Protein AF-A0A6N8Y7J2-F1 (afdb_monomer)

Foldseek 3Di:
DQDPVRVQVVVLVVLVVLAFWQQEDEELAADPDVVVVLQVQLANQLTPDDWKGKYKYQADNHRRDGGAHPPHPNDDAQVVVVCVLQVCLLFKDVSDDFDWDWDWDADPNGIMIIIITGHDLQDNIATCPDDDLQHHPARWHDHTHDIDDSVHHDDPVSRVVSVCSNVVVVPDPLLVLLVQLLPLVQKDFPDDDDPDTKIAGNVQRLKIKDWDDPVQWDDCCDPVSNFQQDDPPKTKTWIFIGRNNDTSDIWIKIAGDNRPDIFTFFDWDDAALEIEGAAAQSDPRVSNRSSVCVVVVHRCQQFADRDDPQPPDPVVCVLPVGGAHHYHDHPVLVVVLSCVNDDDDPDHHDPDRNVRNVRHVVSSVSSVVVVVVD

pLDDT: mean 87.59, std 13.24, range [44.03, 98.56]

Nearest PDB structures (foldseek):
  2kyy-assembly1_A  TM=5.889E-01  e=1.776E-03  Nitrosomonas europaea
  5yd0-assembly1_C  TM=3.593E-01  e=2.984E-03  Rattus norvegicus
  9b73-assembly1_A  TM=4.905E-01  e=2.535E+00  Homo sapiens
  3qkt-assembly2_C  TM=1.822E-01  e=8.507E+00  Pyrococcus furiosus

Solvent-accessible surface area (backbone atoms only — not comparable to full-atom values): 20792 Å² total; per-residue (Å²): 134,84,53,69,74,59,47,53,54,52,52,55,56,46,59,73,62,71,61,66,32,41,46,39,45,58,27,48,61,54,59,90,46,68,40,56,48,52,47,53,50,33,9,47,64,41,21,84,66,89,60,64,22,38,45,34,32,12,24,33,76,86,81,57,49,81,41,54,40,88,76,43,90,51,62,76,52,63,66,57,55,52,43,57,52,59,81,43,23,84,26,21,50,93,53,42,73,84,57,70,50,70,43,81,45,72,57,94,91,32,42,27,42,33,38,38,34,56,67,65,63,71,30,67,45,36,25,70,38,69,46,89,69,38,48,45,75,35,39,36,25,21,57,51,72,43,62,44,53,72,91,51,54,48,53,69,71,57,53,49,50,29,46,28,46,44,71,45,70,72,48,52,72,61,59,44,47,38,60,51,32,71,38,54,88,53,47,42,78,74,48,80,59,85,97,44,64,24,34,26,29,72,89,49,61,51,36,31,42,33,64,53,59,82,89,66,51,51,64,42,72,39,91,87,50,40,46,71,68,68,55,100,73,40,44,38,41,34,41,34,32,26,51,70,89,46,75,67,47,77,38,53,32,38,35,30,74,90,74,75,40,53,41,49,57,65,48,74,48,72,51,66,50,12,44,35,62,30,32,48,72,88,33,62,54,38,20,50,34,53,26,50,21,62,72,71,73,44,62,45,53,58,56,34,74,86,70,59,101,67,67,84,40,72,68,54,46,71,76,55,79,60,65,43,54,62,47,73,39,51,73,67,57,50,53,55,56,64,54,70,76,53,98,68,74,90,43,75,52,54,86,49,49,71,61,27,38,53,34,28,58,48,43,53,50,51,49,53,56,53,63,74,72,111

Sequence (374 aa):
MVKQDSLLTIISALISRKAEGAYWDFKREYHKNKADLIHDILCLANAKYTGDRFLIFGVDDNDFSLYSINEDSGRITQAELAGLFRDNADKFFQSRFPDFYLKEITVNETLLDVLVIEDTAYKPYYLVRKYGKVRAHHIYTRVCDTNTPINDSAQPHEIERMWRERFGLDMTPYQRAIRYLSKPDEWSVIAENGCNMNFHHKIFPEFTLRVAKAEDHIACHEEWTRGEICRDDNRAWYYELYYHQTRLAQVRCVIFDDNKKSMVAPNWEPRGAGRFYFYEIDSMNYAVQKFYSSFTRRDDSTKLSVGGHGKATDEARLRWNHQLKIPVIHKRELDDFLSSAGEHKLVNPSTNEKEQYQLFLLNQLEFEDWRNSL

Radius of gyration: 26.26 Å; Cα contacts (8 Å, |Δi|>4): 650; chains: 1; bounding box: 60×50×67 Å

Secondary structure (DSSP, 8-state):
---HHHHHHHHHHHHHTTS-BTTEEEESS--SSHHHHHHHHHHHHTSS-SS-EEEEESB-TTT--B--GGG-TT---HHHHHHHHHHTGGGBGGG----EEEEEEEETTEEEEEEEE---TTPPP-BSS-BTTB-TT----EETTEEPPTTS---HHHHHHHHHHHHT-SS-HHHHHHHHHT-GGGEEEEEEETTEEEEEESS-TTEEEEEPPGGGPBPTTSTTTSSSS--TT-EEEEEEEEETTEEEEEEEEEEETTTTEEEEPPEEEEETTEEEEEEETTSHHHHHHHHHHHHHT--GGGSB---STTTTSHHHHHH--SPB-PPEE-HHHHHHHHHTT-S---PPPP--HHHHHHHHHHHHHHHHHHHHT-

Structure (mmCIF, N/CA/C/O backbone):
data_AF-A0A6N8Y7J2-F1
#
_entry.id   AF-A0A6N8Y7J2-F1
#
loop_
_atom_site.group_PDB
_atom_site.id
_atom_site.type_symbol
_atom_site.label_atom_id
_atom_site.label_alt_id
_atom_site.label_comp_id
_atom_site.label_asym_id
_atom_site.label_entity_id
_atom_site.label_seq_id
_atom_site.pdbx_PDB_ins_code
_atom_site.Cartn_x
_atom_site.Cartn_y
_atom_site.Cartn_z
_atom_site.occupancy
_atom_site.B_iso_or_equiv
_atom_site.auth_seq_id
_atom_site.auth_comp_id
_atom_site.auth_asym_id
_atom_site.auth_atom_id
_atom_site.pdbx_PDB_model_num
ATOM 1 N N . MET A 1 1 ? -0.948 8.903 2.836 1.00 44.03 1 MET A N 1
ATOM 2 C CA . MET A 1 1 ? -1.668 10.064 3.409 1.00 44.03 1 MET A CA 1
ATOM 3 C C . MET A 1 1 ? -2.713 10.570 2.429 1.00 44.03 1 MET A C 1
ATOM 5 O O . MET A 1 1 ? -2.358 11.027 1.347 1.00 44.03 1 MET A O 1
ATOM 9 N N . VAL A 1 2 ? -3.989 10.490 2.805 1.00 55.56 2 VAL A N 1
ATOM 10 C CA . VAL A 1 2 ? -5.097 11.092 2.048 1.00 55.56 2 VAL A CA 1
ATOM 11 C C . VAL A 1 2 ? -5.004 12.621 2.169 1.00 55.56 2 VAL A C 1
ATOM 13 O O . VAL A 1 2 ? -4.814 13.141 3.270 1.00 55.56 2 VAL A O 1
ATOM 16 N N . LYS A 1 3 ? -5.096 13.357 1.050 1.00 66.25 3 LYS A N 1
ATOM 17 C CA . LYS A 1 3 ? -5.137 14.835 1.063 1.00 66.25 3 LYS A CA 1
ATOM 18 C C . LYS A 1 3 ? -6.391 15.320 1.811 1.00 66.25 3 LYS A C 1
ATOM 20 O O . LYS A 1 3 ? -7.439 14.690 1.703 1.00 66.25 3 LYS A O 1
ATOM 25 N N . GLN A 1 4 ? -6.309 16.443 2.526 1.00 64.25 4 GLN A N 1
ATOM 26 C CA . GLN A 1 4 ? -7.405 16.950 3.371 1.00 64.25 4 GLN A CA 1
ATOM 27 C C . GLN A 1 4 ? -8.715 17.179 2.593 1.00 64.25 4 GLN A C 1
ATOM 29 O O . GLN A 1 4 ? -9.761 16.696 3.020 1.00 64.25 4 GLN A O 1
ATOM 34 N N . ASP A 1 5 ? -8.647 17.787 1.406 1.00 65.44 5 ASP A N 1
ATOM 35 C CA . ASP A 1 5 ? -9.824 18.009 0.546 1.00 65.44 5 ASP A CA 1
ATOM 36 C C . ASP A 1 5 ? -10.446 16.695 0.043 1.00 65.44 5 ASP A C 1
ATOM 38 O O . ASP A 1 5 ? -11.666 16.559 -0.092 1.00 65.44 5 ASP A O 1
ATOM 42 N N . SER A 1 6 ? -9.605 15.678 -0.174 1.00 85.25 6 SER A N 1
ATOM 43 C CA . SER A 1 6 ? -10.066 14.334 -0.525 1.00 85.25 6 SER A CA 1
ATOM 44 C C . SER A 1 6 ? -10.784 13.671 0.649 1.00 85.25 6 SER A C 1
ATOM 46 O O . SER A 1 6 ? -11.773 12.977 0.427 1.00 85.25 6 SER A O 1
ATOM 48 N N . LEU A 1 7 ? -10.313 13.874 1.883 1.00 91.62 7 LEU A N 1
ATOM 49 C CA . LEU A 1 7 ? -10.935 13.297 3.073 1.00 91.62 7 LEU A CA 1
ATOM 50 C C . LEU A 1 7 ? -12.304 13.927 3.342 1.00 91.62 7 LEU A C 1
ATOM 52 O O . LEU A 1 7 ? -13.272 13.195 3.512 1.00 91.62 7 LEU A O 1
ATOM 56 N N . LEU A 1 8 ? -12.416 15.259 3.298 1.00 94.12 8 LEU A N 1
ATOM 57 C CA . LEU A 1 8 ? -13.696 15.955 3.476 1.00 94.12 8 LEU A CA 1
ATOM 58 C C . LEU A 1 8 ? -14.759 15.448 2.490 1.00 94.12 8 LEU A C 1
ATOM 60 O O . LEU A 1 8 ? -15.895 15.180 2.883 1.00 94.12 8 LEU A O 1
ATOM 64 N N . THR A 1 9 ? -14.371 15.263 1.226 1.00 93.94 9 THR A N 1
ATOM 65 C CA . THR A 1 9 ? -15.255 14.733 0.179 1.00 93.94 9 THR A CA 1
ATOM 66 C C . THR A 1 9 ? -15.719 13.311 0.503 1.00 93.94 9 THR A C 1
ATOM 68 O O . THR A 1 9 ? -16.914 13.024 0.429 1.00 93.94 9 THR A O 1
ATOM 71 N N . ILE A 1 10 ? -14.793 12.429 0.902 1.00 95.38 10 ILE A N 1
ATOM 72 C CA . ILE A 1 10 ? -15.110 11.048 1.291 1.00 95.38 10 ILE A CA 1
ATOM 73 C C . ILE A 1 10 ? -16.091 11.046 2.465 1.00 95.38 10 ILE A C 1
ATOM 75 O O . ILE A 1 10 ? -17.146 10.428 2.370 1.00 95.38 10 ILE A O 1
ATOM 79 N N . ILE A 1 11 ? -15.781 11.760 3.548 1.00 96.44 11 ILE A N 1
ATOM 80 C CA . ILE A 1 11 ? -16.583 11.721 4.775 1.00 96.44 11 ILE A CA 1
ATOM 81 C C . ILE A 1 11 ? -17.966 12.343 4.566 1.00 96.44 11 ILE A C 1
ATOM 83 O O . ILE A 1 11 ? -18.962 11.760 4.990 1.00 96.44 11 ILE A O 1
ATOM 87 N N . SER A 1 12 ? -18.061 13.449 3.825 1.00 95.75 12 SER A N 1
ATOM 88 C CA . SER A 1 12 ? -19.355 14.052 3.469 1.00 95.75 12 SER A CA 1
ATOM 89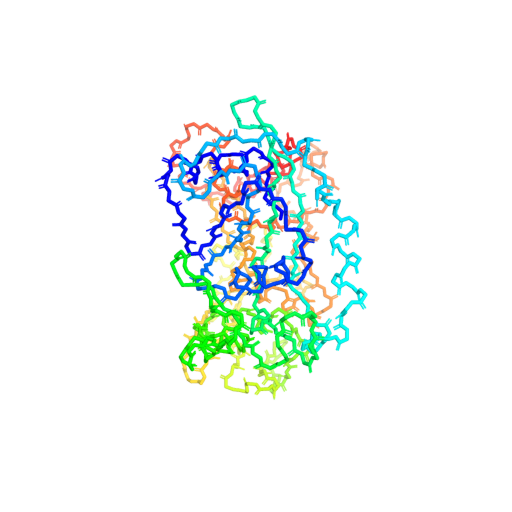 C C . SER A 1 12 ? -20.235 13.079 2.674 1.00 95.75 12 SER A C 1
ATOM 91 O O . SER A 1 12 ? -21.443 13.002 2.900 1.00 95.75 12 SER A O 1
ATOM 93 N N . ALA A 1 13 ? -19.632 12.288 1.779 1.00 95.75 13 ALA A N 1
ATOM 94 C CA . ALA A 1 13 ? -20.334 11.246 1.034 1.00 95.75 13 ALA A CA 1
ATOM 95 C C . ALA A 1 13 ? -20.735 10.040 1.902 1.00 95.75 13 ALA A C 1
ATOM 97 O O . ALA A 1 13 ? -21.723 9.381 1.594 1.00 95.75 13 ALA A O 1
ATOM 98 N N . LEU A 1 14 ? -19.998 9.726 2.974 1.00 96.06 14 LEU A N 1
ATOM 99 C CA . LEU A 1 14 ? -20.392 8.678 3.923 1.00 96.06 14 LEU A CA 1
ATOM 100 C C . LEU A 1 14 ? -21.569 9.129 4.789 1.00 96.06 14 LEU A C 1
ATOM 102 O O . LEU A 1 14 ? -22.534 8.385 4.926 1.00 96.06 14 LEU A O 1
ATOM 106 N N . ILE A 1 15 ? -21.530 10.357 5.309 1.00 96.19 15 ILE A N 1
ATOM 107 C CA . ILE A 1 15 ? -22.619 10.932 6.113 1.00 96.19 15 ILE A CA 1
ATOM 108 C C . ILE A 1 15 ? -23.914 11.000 5.291 1.00 96.19 15 ILE A C 1
ATOM 110 O O . ILE A 1 15 ? -24.984 10.627 5.770 1.00 96.19 15 ILE A O 1
ATOM 114 N N . SER A 1 16 ? -23.832 11.408 4.020 1.00 95.31 16 SER A N 1
ATOM 115 C CA . SER A 1 16 ? -25.014 11.522 3.156 1.00 95.31 16 SER A CA 1
ATOM 116 C C . SER A 1 16 ? -25.697 10.185 2.850 1.00 95.31 16 SER A C 1
ATOM 118 O O . SER A 1 16 ? -26.885 10.180 2.522 1.00 95.31 16 SER A O 1
ATOM 120 N N . ARG A 1 17 ? -24.993 9.052 3.002 1.00 94.62 17 ARG A N 1
ATOM 121 C CA . ARG A 1 17 ? -25.583 7.710 2.857 1.00 94.62 17 ARG A CA 1
ATOM 122 C C . ARG A 1 17 ? -26.571 7.371 3.967 1.00 94.62 17 ARG A C 1
ATOM 124 O O . ARG A 1 17 ? -27.396 6.493 3.740 1.00 94.62 17 ARG A O 1
ATOM 131 N N . LYS A 1 18 ? -26.495 8.041 5.127 1.00 93.31 18 LYS A N 1
ATOM 132 C CA . LYS A 1 18 ? -27.334 7.758 6.306 1.00 93.31 18 LYS A CA 1
ATOM 133 C C . LYS A 1 18 ? -27.357 6.271 6.669 1.00 93.31 18 LYS A C 1
ATOM 135 O O . LYS A 1 18 ? -28.409 5.674 6.885 1.00 93.31 18 LYS A O 1
ATOM 140 N N . ALA A 1 19 ? -26.176 5.670 6.630 1.00 93.44 19 ALA A N 1
ATOM 141 C CA . ALA A 1 19 ? -25.950 4.280 6.968 1.00 93.44 19 ALA A CA 1
ATOM 142 C C . ALA A 1 19 ? -24.484 4.094 7.346 1.00 93.44 19 ALA A C 1
ATOM 144 O O . ALA A 1 19 ? -23.597 4.773 6.815 1.00 93.44 19 ALA A O 1
ATOM 145 N N . GLU A 1 20 ? -24.238 3.140 8.230 1.00 92.75 20 GLU A N 1
ATOM 146 C CA . GLU A 1 20 ? -22.903 2.622 8.478 1.00 92.75 20 GLU A CA 1
ATOM 147 C C . GLU A 1 20 ? -22.524 1.543 7.458 1.00 92.75 20 GLU A C 1
ATOM 149 O O . GLU A 1 20 ? -23.359 1.048 6.695 1.00 92.75 20 GLU A O 1
ATOM 154 N N . GLY A 1 21 ? -21.245 1.170 7.412 1.00 93.56 21 GLY A N 1
ATOM 155 C CA . GLY A 1 21 ? -20.814 0.123 6.500 1.00 93.56 21 GLY A CA 1
ATOM 156 C C . GLY A 1 21 ? -19.468 -0.487 6.838 1.00 93.56 21 GLY A C 1
ATOM 157 O O . GLY A 1 21 ? -18.883 -0.242 7.888 1.00 93.56 21 GLY A O 1
ATOM 158 N N . ALA A 1 22 ? -18.969 -1.313 5.916 1.00 94.12 22 ALA A N 1
ATOM 159 C CA . ALA A 1 22 ? -17.867 -2.243 6.181 1.00 94.12 22 ALA A CA 1
ATOM 160 C C . ALA A 1 22 ? -16.550 -1.579 6.607 1.00 94.12 22 ALA A C 1
ATOM 162 O O . ALA A 1 22 ? -15.707 -2.228 7.219 1.00 94.12 22 ALA A O 1
ATOM 163 N N . TYR A 1 23 ? -16.353 -0.310 6.254 1.00 96.56 23 TYR A N 1
ATOM 164 C CA . TYR A 1 23 ? -15.108 0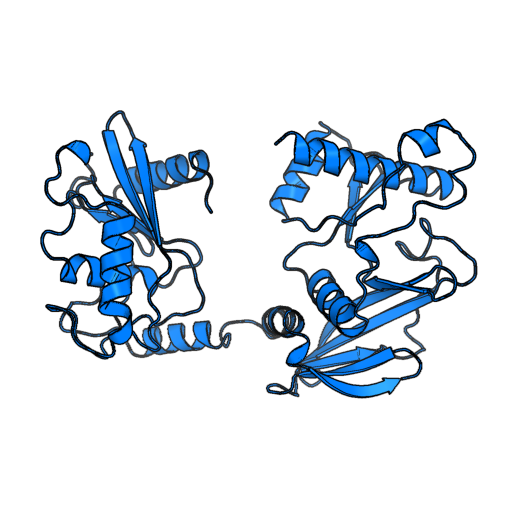.420 6.485 1.00 96.56 23 TYR A CA 1
ATOM 165 C C . TYR A 1 23 ? -15.311 1.748 7.214 1.00 96.56 23 TYR A C 1
ATOM 167 O O . TYR A 1 23 ? -14.351 2.504 7.355 1.00 96.56 23 TYR A O 1
ATOM 175 N N . TRP A 1 24 ? -16.530 2.043 7.675 1.00 97.62 24 TRP A N 1
ATOM 176 C CA . TRP A 1 24 ? -16.785 3.222 8.490 1.00 97.62 24 TRP A CA 1
ATOM 177 C C . TRP A 1 24 ? -17.826 2.971 9.579 1.00 97.62 24 TRP A C 1
ATOM 179 O O . TRP A 1 24 ? -18.746 2.168 9.412 1.00 97.62 24 TRP A O 1
ATOM 189 N N . ASP A 1 25 ? -17.657 3.683 10.683 1.00 97.50 25 ASP A N 1
ATOM 190 C CA . ASP A 1 25 ? -18.488 3.604 11.880 1.00 97.50 25 ASP A CA 1
ATOM 191 C C . ASP A 1 25 ? -18.674 5.024 12.425 1.00 97.50 25 ASP A C 1
ATOM 193 O O . ASP A 1 25 ? -17.713 5.807 12.453 1.00 97.50 25 ASP A O 1
ATOM 197 N N . PHE A 1 26 ? -19.900 5.372 12.808 1.00 97.56 26 PHE A N 1
ATOM 198 C CA . PHE A 1 26 ? -20.214 6.673 13.381 1.00 97.56 26 PHE A CA 1
ATOM 199 C C . PHE A 1 26 ? -20.252 6.573 14.904 1.00 97.56 26 PHE A C 1
ATOM 201 O O . PHE A 1 26 ? -20.654 5.569 15.501 1.00 97.56 26 PHE A O 1
ATOM 208 N N . LYS A 1 27 ? -19.779 7.632 15.556 1.00 96.62 27 LYS A N 1
ATOM 209 C CA . LYS A 1 27 ? -19.882 7.809 16.999 1.00 96.62 27 LYS A CA 1
ATOM 210 C C . LYS A 1 27 ? -20.245 9.253 17.273 1.00 96.62 27 LYS A C 1
ATOM 212 O O . LYS A 1 27 ? -19.568 10.173 16.821 1.00 96.62 27 LYS A O 1
ATOM 217 N N . ARG A 1 28 ? -21.286 9.469 18.069 1.00 96.19 28 ARG A N 1
ATOM 218 C CA . ARG A 1 28 ? -21.658 10.824 18.475 1.00 96.19 28 ARG A CA 1
ATOM 219 C C . ARG A 1 28 ? -20.574 11.470 19.340 1.00 96.19 28 ARG A C 1
ATOM 221 O O . ARG A 1 28 ? -20.208 12.614 19.108 1.00 96.19 28 ARG A O 1
ATOM 228 N N . GLU A 1 29 ? -20.067 10.713 20.306 1.00 96.50 29 GLU A N 1
ATOM 229 C CA . GLU A 1 29 ? -19.061 11.127 21.288 1.00 96.50 29 GLU A CA 1
ATOM 230 C C . GLU A 1 29 ? -17.910 10.112 21.313 1.00 96.50 29 GLU A C 1
ATOM 232 O O . GLU A 1 29 ? -18.065 8.947 20.931 1.00 96.50 29 GLU A O 1
ATOM 237 N N . TYR A 1 30 ? -16.758 10.531 21.818 1.00 96.31 30 TYR A N 1
ATOM 238 C CA . TYR A 1 30 ? -15.644 9.653 22.131 1.00 96.31 30 TYR A CA 1
ATOM 239 C C . TYR A 1 30 ? -16.005 8.636 23.217 1.00 96.31 30 TYR A C 1
ATOM 241 O O . TYR A 1 30 ? -16.774 8.883 24.151 1.00 96.31 30 TYR A O 1
ATOM 249 N N . HIS A 1 31 ? -15.372 7.463 23.150 1.00 94.06 31 HIS A N 1
ATOM 250 C CA . HIS A 1 31 ? -15.593 6.425 24.148 1.00 94.06 31 HIS A CA 1
ATOM 251 C C . HIS A 1 31 ? -15.123 6.859 25.537 1.00 94.06 31 HIS A C 1
ATOM 253 O O . HIS A 1 31 ? -13.934 7.093 25.778 1.00 94.06 31 HIS A O 1
ATOM 259 N N . LYS A 1 32 ? -16.044 6.809 26.502 1.00 91.75 32 LYS A N 1
ATOM 260 C CA . LYS A 1 32 ? -15.739 6.983 27.933 1.00 91.75 32 LYS A CA 1
ATOM 261 C C . LYS A 1 32 ? -14.761 5.924 28.452 1.00 91.75 32 LYS A C 1
ATOM 263 O O . LYS A 1 32 ? -13.987 6.182 29.369 1.00 91.75 32 LYS A O 1
ATOM 268 N N . ASN A 1 33 ? -14.777 4.725 27.864 1.00 93.50 33 ASN A N 1
ATOM 269 C CA . ASN A 1 33 ? -13.881 3.626 28.207 1.00 93.50 33 ASN A CA 1
ATOM 270 C C . ASN A 1 33 ? -12.894 3.353 27.063 1.00 93.50 33 ASN A C 1
ATOM 272 O O . ASN A 1 33 ? -13.292 3.019 25.951 1.00 93.50 33 ASN A O 1
ATOM 276 N N . LYS A 1 34 ? -11.588 3.407 27.349 1.00 95.50 34 LYS A N 1
ATOM 277 C CA . LYS A 1 34 ? -10.537 3.154 26.348 1.00 95.50 34 LYS A CA 1
ATOM 278 C C . LYS A 1 34 ? -10.554 1.729 25.783 1.00 95.50 34 LYS A C 1
ATOM 280 O O . LYS A 1 34 ? -10.090 1.513 24.670 1.00 95.50 34 LYS A O 1
ATOM 285 N N . ALA A 1 35 ? -11.106 0.759 26.514 1.00 96.81 35 ALA A N 1
ATOM 286 C CA . ALA A 1 35 ? -11.277 -0.601 26.011 1.00 96.81 35 ALA A CA 1
ATOM 287 C C . ALA A 1 35 ? -12.311 -0.680 24.875 1.00 96.81 35 ALA A C 1
ATOM 289 O O . ALA A 1 35 ? -12.148 -1.513 23.991 1.00 96.81 35 ALA A O 1
ATOM 290 N N . ASP A 1 36 ? -13.338 0.178 24.883 1.00 97.06 36 ASP A N 1
ATOM 291 C CA . ASP A 1 36 ? -14.303 0.270 23.780 1.00 97.06 36 ASP A CA 1
ATOM 292 C C . ASP A 1 36 ? -13.662 0.856 22.524 1.00 97.06 36 ASP A C 1
ATOM 294 O O . ASP A 1 36 ? -13.790 0.290 21.444 1.00 97.06 36 ASP A O 1
ATOM 298 N N . LEU A 1 37 ? -12.858 1.908 22.688 1.00 97.31 37 LEU A N 1
ATOM 299 C CA . LEU A 1 37 ? -12.106 2.490 21.580 1.00 97.31 37 LEU A CA 1
ATOM 300 C C . LEU A 1 37 ? -11.144 1.476 20.941 1.00 97.31 37 LEU A C 1
ATOM 302 O O . LEU A 1 37 ? -11.104 1.338 19.722 1.00 97.31 37 LEU A O 1
ATOM 306 N N . ILE A 1 38 ? -10.384 0.732 21.756 1.00 98.00 38 ILE A N 1
ATOM 307 C CA . ILE A 1 38 ? -9.493 -0.325 21.248 1.00 98.00 38 ILE A CA 1
ATOM 308 C C . ILE A 1 38 ? -10.295 -1.400 20.509 1.00 98.00 38 ILE A C 1
ATOM 310 O O . ILE A 1 38 ? -9.848 -1.879 19.470 1.00 98.00 38 ILE A O 1
ATOM 314 N N . HIS A 1 39 ? -11.461 -1.785 21.028 1.00 98.44 39 HIS A N 1
ATOM 315 C CA . HIS A 1 39 ? -12.316 -2.778 20.390 1.00 98.44 39 HIS A CA 1
ATOM 316 C C . HIS A 1 39 ? -12.797 -2.330 19.004 1.00 98.44 39 HIS A C 1
ATOM 318 O O . HIS A 1 39 ? -12.647 -3.088 18.044 1.00 98.44 39 HIS A O 1
ATOM 324 N N . ASP A 1 40 ? -13.305 -1.104 18.878 1.00 97.94 40 ASP A N 1
ATOM 325 C CA . ASP A 1 40 ? -13.798 -0.580 17.599 1.00 97.94 40 ASP A CA 1
ATOM 326 C C . ASP A 1 40 ? -12.658 -0.412 16.584 1.00 97.94 40 ASP A C 1
ATOM 328 O O . ASP A 1 40 ? -12.798 -0.804 15.422 1.00 97.94 40 ASP A O 1
ATOM 332 N N . ILE A 1 41 ? -11.480 0.046 17.033 1.00 98.31 41 ILE A N 1
ATOM 333 C CA . ILE A 1 41 ? -10.273 0.110 16.194 1.00 98.31 41 ILE A CA 1
ATOM 334 C C . ILE A 1 41 ? -9.867 -1.286 15.708 1.00 98.31 41 ILE A C 1
ATOM 336 O O . ILE A 1 41 ? -9.564 -1.450 14.529 1.00 98.31 41 ILE A O 1
ATOM 340 N N . LEU A 1 42 ? -9.875 -2.303 16.578 1.00 98.38 42 LEU A N 1
ATOM 341 C CA . LEU A 1 42 ? -9.567 -3.681 16.182 1.00 98.38 42 LEU A CA 1
ATOM 342 C C . LEU A 1 42 ? -10.586 -4.221 15.167 1.00 98.38 42 LEU A C 1
ATOM 344 O O . LEU A 1 42 ? -10.180 -4.851 14.190 1.00 98.38 42 LEU A O 1
ATOM 348 N N . CYS A 1 43 ? -11.881 -3.948 15.358 1.00 98.38 43 CYS A N 1
ATOM 349 C CA . CYS A 1 43 ? -12.928 -4.367 14.426 1.00 98.38 43 CYS A CA 1
ATOM 350 C C . CYS A 1 43 ? -12.725 -3.763 13.033 1.00 98.38 43 CYS A C 1
ATOM 352 O O . CYS A 1 43 ? -12.694 -4.500 12.043 1.00 98.38 43 CYS A O 1
ATOM 354 N N . LEU A 1 44 ? -12.535 -2.442 12.957 1.00 98.06 44 LEU A N 1
ATOM 355 C CA . LEU A 1 44 ? -12.315 -1.728 11.698 1.00 98.06 44 LEU A CA 1
ATOM 356 C C . LEU A 1 44 ? -10.993 -2.126 11.035 1.00 98.06 44 LEU A C 1
ATOM 358 O O . LEU A 1 44 ? -10.967 -2.397 9.835 1.00 98.06 44 LEU A O 1
ATOM 362 N N . ALA A 1 45 ? -9.903 -2.226 11.802 1.00 97.69 45 ALA A N 1
ATOM 363 C CA . ALA A 1 45 ? -8.592 -2.604 11.276 1.00 97.69 45 ALA A CA 1
ATOM 364 C C . ALA A 1 45 ? -8.589 -4.004 10.645 1.00 97.69 45 ALA A C 1
ATOM 366 O O . ALA A 1 45 ? -7.860 -4.248 9.687 1.00 97.69 45 ALA A O 1
ATOM 367 N N . ASN A 1 46 ? -9.414 -4.922 11.151 1.00 97.81 46 ASN A N 1
ATOM 368 C CA . ASN A 1 46 ? -9.529 -6.292 10.647 1.00 97.81 46 ASN A CA 1
ATOM 369 C C . ASN A 1 46 ? -10.649 -6.482 9.604 1.00 97.81 46 ASN A C 1
ATOM 371 O O . ASN A 1 46 ? -10.866 -7.606 9.131 1.00 97.81 46 ASN A O 1
ATOM 375 N N . ALA A 1 47 ? -11.394 -5.431 9.253 1.00 96.44 47 ALA A N 1
ATOM 376 C CA . ALA A 1 47 ? -12.552 -5.520 8.365 1.00 96.44 47 ALA A CA 1
ATOM 377 C C . ALA A 1 47 ? -12.188 -5.995 6.944 1.00 96.44 47 ALA A C 1
ATOM 379 O O . ALA A 1 47 ? -11.067 -5.812 6.452 1.00 96.44 47 ALA A O 1
ATOM 380 N N . LYS A 1 48 ? -13.149 -6.621 6.249 1.00 94.31 48 LYS A N 1
ATOM 381 C CA . LYS A 1 48 ? -12.995 -7.030 4.841 1.00 94.31 48 LYS A CA 1
ATOM 382 C C . LYS A 1 48 ? -13.207 -5.850 3.902 1.00 94.31 48 LYS A C 1
ATOM 384 O O . LYS A 1 48 ? -14.297 -5.650 3.379 1.00 94.31 48 LYS A O 1
ATOM 389 N N . TYR A 1 49 ? -12.143 -5.095 3.673 1.00 94.00 49 TYR A N 1
ATOM 390 C CA . TYR A 1 49 ? -12.156 -3.932 2.793 1.00 94.00 49 TYR A CA 1
ATOM 391 C C . TYR A 1 49 ? -10.765 -3.692 2.197 1.00 94.00 49 TYR A C 1
ATOM 393 O O . TYR A 1 49 ? -9.788 -4.140 2.788 1.00 94.00 49 TYR A O 1
ATOM 401 N N . THR A 1 50 ? -10.676 -2.988 1.072 1.00 90.62 50 THR A N 1
ATOM 402 C CA . THR A 1 50 ? -9.413 -2.500 0.500 1.00 90.62 50 THR A CA 1
ATOM 403 C C . THR A 1 50 ? -9.440 -0.977 0.536 1.00 90.62 50 THR A C 1
ATOM 405 O O . THR A 1 50 ? -10.324 -0.371 -0.065 1.00 90.62 50 THR A O 1
ATOM 408 N N . GLY A 1 51 ? -8.492 -0.373 1.247 1.00 92.62 51 GLY A N 1
ATOM 409 C CA . GLY A 1 51 ? -8.445 1.057 1.554 1.00 92.62 51 GLY A CA 1
ATOM 410 C C . GLY A 1 51 ? -8.633 1.371 3.041 1.00 92.62 51 GLY A C 1
ATOM 411 O O . GLY A 1 51 ? -8.942 0.494 3.852 1.00 92.62 51 GLY A O 1
ATOM 412 N N . ASP A 1 52 ? -8.413 2.636 3.393 1.00 96.12 52 ASP A N 1
ATOM 413 C CA . ASP A 1 52 ? -8.469 3.119 4.776 1.00 96.12 52 ASP A CA 1
ATOM 414 C C . ASP A 1 52 ? -9.873 2.967 5.384 1.00 96.12 52 ASP A C 1
ATOM 416 O O . ASP A 1 52 ? -10.888 3.016 4.680 1.00 96.12 52 ASP A O 1
ATOM 420 N N . ARG A 1 53 ? -9.929 2.790 6.709 1.00 97.56 53 ARG A N 1
ATOM 421 C CA . ARG A 1 53 ? -11.177 2.747 7.485 1.00 97.56 53 ARG A CA 1
ATOM 422 C C . ARG A 1 53 ? -11.321 3.998 8.330 1.00 97.56 53 ARG A C 1
ATOM 424 O O . ARG A 1 53 ? -10.328 4.617 8.704 1.00 97.56 53 ARG A O 1
ATOM 431 N N . PHE A 1 54 ? -12.561 4.338 8.654 1.00 98.06 54 PHE A N 1
ATOM 432 C CA . PHE A 1 54 ? -12.895 5.590 9.318 1.00 98.06 54 PHE A CA 1
ATOM 433 C C . PHE A 1 54 ? -13.758 5.335 10.549 1.00 98.06 54 PHE A C 1
ATOM 435 O O . PHE A 1 54 ? -14.859 4.807 10.440 1.00 98.06 54 PHE A O 1
ATOM 442 N N . LEU A 1 55 ? -13.279 5.748 11.714 1.00 98.19 55 LEU A N 1
ATOM 443 C CA . LEU A 1 55 ? -14.133 5.942 12.881 1.00 98.19 55 LEU A CA 1
ATOM 444 C C . LEU A 1 55 ? -14.381 7.445 13.009 1.00 98.19 55 LEU A C 1
ATOM 446 O O . LEU A 1 55 ? -13.434 8.217 13.170 1.00 98.19 55 LEU A O 1
ATOM 450 N N . ILE A 1 56 ? -15.633 7.857 12.833 1.00 98.19 56 ILE A N 1
ATOM 451 C CA . ILE A 1 56 ? -16.008 9.260 12.637 1.00 98.19 56 ILE A CA 1
ATOM 452 C C . ILE A 1 56 ? -16.767 9.734 13.875 1.00 98.19 56 ILE A C 1
ATOM 454 O O . ILE A 1 56 ? -17.877 9.271 14.139 1.00 98.19 56 ILE A O 1
ATOM 458 N N . PHE A 1 57 ? -16.161 10.657 14.617 1.00 98.12 57 PHE A N 1
ATOM 459 C CA . PHE A 1 57 ? -16.719 11.238 15.832 1.00 98.12 57 PHE A CA 1
ATOM 460 C C . PHE A 1 57 ? -17.493 12.528 15.536 1.00 98.12 57 PHE A C 1
ATOM 462 O O . PHE A 1 57 ? -17.083 13.322 14.686 1.00 98.12 57 PHE A O 1
ATOM 469 N N . GLY A 1 58 ? -18.582 12.758 16.270 1.00 97.06 58 GLY A N 1
ATOM 470 C CA . GLY A 1 58 ? -19.482 13.899 16.083 1.00 97.06 58 GLY A CA 1
ATOM 471 C C . GLY A 1 58 ? -20.648 13.617 15.130 1.00 97.06 58 GLY A C 1
ATOM 472 O O . GLY A 1 58 ? -21.261 14.548 14.613 1.00 97.06 58 GLY A O 1
ATOM 473 N N . VAL A 1 59 ? -20.964 12.345 14.871 1.00 96.88 59 VAL A N 1
ATOM 474 C CA . VAL A 1 59 ? -22.121 11.935 14.057 1.00 96.88 59 VAL A CA 1
ATOM 475 C C . VAL A 1 59 ? -22.924 10.900 14.835 1.00 96.88 59 VAL A C 1
ATOM 477 O O . VAL A 1 59 ? -22.360 9.896 15.266 1.00 96.88 59 VAL A O 1
ATOM 480 N N . ASP A 1 60 ? -24.219 11.140 15.040 1.00 94.75 60 ASP A N 1
ATOM 481 C CA . ASP A 1 60 ? -25.096 10.163 15.696 1.00 94.75 60 ASP A CA 1
ATOM 482 C C . ASP A 1 60 ? -25.298 8.926 14.816 1.00 94.75 60 ASP A C 1
ATOM 484 O O . ASP A 1 60 ? -25.492 9.032 13.606 1.00 94.75 60 ASP A O 1
ATOM 488 N N . ASP A 1 61 ? -25.244 7.746 15.420 1.00 88.00 61 ASP A N 1
ATOM 489 C CA . ASP A 1 61 ? -25.362 6.468 14.720 1.00 88.00 61 ASP A CA 1
ATOM 490 C C . ASP A 1 61 ? -26.815 6.109 14.360 1.00 88.00 61 ASP A C 1
ATOM 492 O O . ASP A 1 61 ? -27.037 5.267 13.490 1.00 88.00 61 ASP A O 1
ATOM 496 N N . ASN A 1 62 ? -27.812 6.768 14.967 1.00 90.19 62 ASN A N 1
ATOM 497 C CA . ASN A 1 62 ? -29.229 6.491 14.720 1.00 90.19 62 ASN A CA 1
ATOM 498 C C . ASN A 1 62 ? -29.841 7.440 13.689 1.00 90.19 62 ASN A C 1
ATOM 500 O O . ASN A 1 62 ? -30.539 6.995 12.775 1.00 90.19 62 ASN A O 1
ATOM 504 N N . ASP A 1 63 ? -29.629 8.749 13.850 1.00 93.50 63 ASP A N 1
ATOM 505 C CA . ASP A 1 63 ? -30.252 9.770 12.995 1.00 93.50 63 ASP A CA 1
ATOM 506 C C . ASP A 1 63 ? -29.271 10.520 12.079 1.00 93.50 63 ASP A C 1
ATOM 508 O O . ASP A 1 63 ? -29.708 11.275 11.200 1.00 93.50 63 ASP A O 1
ATOM 512 N N . PHE A 1 64 ? -27.965 10.257 12.218 1.00 94.38 64 PHE A N 1
ATOM 513 C CA . PHE A 1 64 ? -26.881 10.866 11.438 1.00 94.38 64 PHE A CA 1
ATOM 514 C C . PHE A 1 64 ? -26.802 12.390 11.571 1.00 94.38 64 PHE A C 1
ATOM 516 O O . PHE A 1 64 ? -26.269 13.073 10.689 1.00 94.38 64 PHE A O 1
ATOM 523 N N . SER A 1 65 ? -27.342 12.941 12.660 1.00 95.56 65 SER A N 1
ATOM 524 C CA . SER A 1 65 ? -27.186 14.351 12.995 1.00 95.56 65 SER A CA 1
ATOM 525 C C . SER A 1 65 ? -25.754 14.663 13.438 1.00 95.56 65 SER A C 1
ATOM 527 O O . SER A 1 65 ? -25.025 13.807 13.949 1.00 95.56 65 SER A O 1
ATOM 529 N N . LEU A 1 66 ? -25.329 15.902 13.173 1.00 96.75 66 LEU A N 1
ATOM 530 C CA . LEU A 1 66 ? -23.968 16.362 13.430 1.00 96.75 66 LEU A CA 1
ATOM 531 C C . LEU A 1 66 ? -23.877 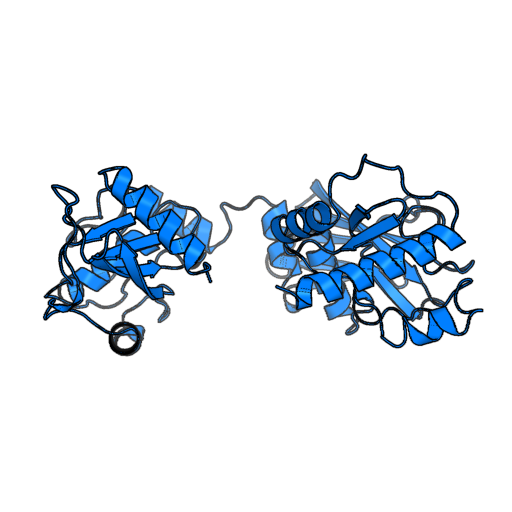17.019 14.809 1.00 96.75 66 LEU A C 1
ATOM 533 O O . LEU A 1 66 ? -24.684 17.884 15.151 1.00 96.75 66 LEU A O 1
ATOM 537 N N . TYR A 1 67 ? -22.849 16.644 15.562 1.00 96.19 67 TYR A N 1
ATOM 538 C CA . TYR A 1 67 ? -22.507 17.186 16.868 1.00 96.19 67 TYR A CA 1
ATOM 539 C C . TYR A 1 67 ? -21.058 17.653 16.855 1.00 96.19 67 TYR A C 1
ATOM 541 O O . TYR A 1 67 ? -20.155 16.918 16.464 1.00 96.19 67 TYR A O 1
ATOM 549 N N . SER A 1 68 ? -20.831 18.891 17.289 1.00 95.12 68 SER A N 1
ATOM 550 C CA . SER A 1 68 ? -19.480 19.441 17.341 1.00 95.12 68 SER A CA 1
ATOM 551 C C . SER A 1 68 ? -18.669 18.745 18.425 1.00 95.12 68 SER A C 1
ATOM 553 O O . SER A 1 68 ? -19.051 18.748 19.595 1.00 95.12 68 SER A O 1
ATOM 555 N N . ILE A 1 69 ? -17.512 18.205 18.052 1.00 94.12 69 ILE A N 1
ATOM 556 C CA . ILE A 1 69 ? -16.647 17.469 18.978 1.00 94.12 69 ILE A CA 1
ATOM 557 C C . ILE A 1 69 ? -15.865 18.390 19.932 1.00 94.12 69 ILE A C 1
ATOM 559 O O . ILE A 1 69 ? -15.240 17.922 20.880 1.00 94.12 69 ILE A O 1
ATOM 563 N N . ASN A 1 70 ? -15.904 19.711 19.716 1.00 90.50 70 ASN A N 1
ATOM 564 C CA . ASN A 1 70 ? -15.223 20.697 20.566 1.00 90.50 70 ASN A CA 1
ATOM 565 C C . ASN A 1 70 ? -15.658 20.643 22.035 1.00 90.50 70 ASN A C 1
ATOM 567 O O . ASN A 1 70 ? -14.863 20.960 22.916 1.00 90.50 70 ASN A O 1
ATOM 571 N N . GLU A 1 71 ? -16.908 20.266 22.290 1.00 83.12 71 GLU A N 1
ATOM 572 C CA . GLU A 1 71 ? -17.483 20.215 23.638 1.00 83.12 71 GLU A CA 1
ATOM 573 C C . GLU A 1 71 ? -17.408 18.810 24.257 1.00 83.12 71 GLU A C 1
ATOM 575 O O . GLU A 1 71 ? -17.844 18.599 25.390 1.00 83.12 71 GLU A O 1
ATOM 580 N N . ASP A 1 72 ? -16.836 17.838 23.542 1.00 90.06 72 ASP A N 1
ATOM 581 C CA . ASP A 1 72 ? -16.736 16.469 24.024 1.00 90.06 72 ASP A CA 1
ATOM 582 C C . ASP A 1 72 ? -15.621 16.326 25.070 1.00 90.06 72 ASP A C 1
ATOM 584 O O . ASP A 1 72 ? -14.426 16.320 24.771 1.00 90.06 72 ASP A O 1
ATOM 588 N N . SER A 1 73 ? -16.030 16.145 26.326 1.00 88.25 73 SER A N 1
ATOM 589 C CA . SER A 1 73 ? -15.130 15.908 27.464 1.00 88.25 73 SER A CA 1
ATOM 590 C C . SER A 1 73 ? -14.237 14.663 27.335 1.00 88.25 73 SER A C 1
ATOM 592 O O . SER A 1 73 ? -13.240 14.549 28.047 1.00 88.25 73 SER A O 1
ATOM 594 N N . GLY A 1 74 ? -14.602 13.711 26.472 1.00 90.06 74 GLY A N 1
ATOM 595 C CA . GLY A 1 74 ? -13.863 12.483 26.197 1.00 90.06 74 GLY A CA 1
ATOM 596 C C . GLY A 1 74 ? -12.906 12.578 25.009 1.00 90.06 74 GLY A C 1
ATOM 597 O O . GLY A 1 74 ? -12.186 11.601 24.758 1.00 90.06 74 GLY A O 1
ATOM 598 N N . ARG A 1 75 ? -12.890 13.715 24.295 1.00 94.38 75 ARG A N 1
ATOM 599 C CA . ARG A 1 75 ? -12.024 13.960 23.137 1.00 94.38 75 ARG A CA 1
ATOM 600 C C . ARG A 1 75 ? -10.561 13.729 23.491 1.00 94.38 75 ARG A C 1
ATOM 602 O O . ARG A 1 75 ? -10.083 14.164 24.535 1.00 94.38 75 ARG A O 1
ATOM 609 N N . ILE A 1 76 ? -9.850 13.036 22.607 1.00 93.94 76 ILE A N 1
ATOM 610 C CA . ILE A 1 76 ? -8.424 12.741 22.767 1.00 93.94 76 ILE A CA 1
ATOM 611 C C . ILE A 1 76 ? -7.612 13.283 21.605 1.00 93.94 76 ILE A C 1
ATOM 613 O O . ILE A 1 76 ? -8.059 13.334 20.464 1.00 93.94 76 ILE A O 1
ATOM 617 N N . THR A 1 77 ? -6.370 13.626 21.902 1.00 95.94 77 THR A N 1
ATOM 618 C CA . THR A 1 77 ? -5.375 14.032 20.916 1.00 95.94 77 THR A CA 1
ATOM 619 C C . THR A 1 77 ? -4.716 12.822 20.246 1.00 95.94 77 THR A C 1
ATOM 621 O O . THR A 1 77 ? -4.685 11.710 20.784 1.00 95.94 77 THR A O 1
ATOM 624 N N . GLN A 1 78 ? -4.079 13.053 19.091 1.00 96.94 78 GLN A N 1
ATOM 625 C CA . GLN A 1 78 ? -3.239 12.050 18.421 1.00 96.94 78 GLN A CA 1
ATOM 626 C C . GLN A 1 78 ? -2.157 11.484 19.355 1.00 96.94 78 GLN A C 1
ATOM 628 O O . GLN A 1 78 ? -1.861 10.291 19.306 1.00 96.94 78 GLN A O 1
ATOM 633 N N . ALA A 1 79 ? -1.555 12.329 20.198 1.00 97.56 79 ALA A N 1
ATOM 634 C CA . ALA A 1 79 ? -0.488 11.926 21.108 1.00 97.56 79 ALA A CA 1
ATOM 635 C C . ALA A 1 79 ? -1.000 10.991 22.212 1.00 97.56 79 ALA A C 1
ATOM 637 O O . ALA A 1 79 ? -0.359 9.981 22.495 1.00 97.56 79 ALA A O 1
ATOM 638 N N . GLU A 1 80 ? -2.166 11.283 22.790 1.00 97.06 80 GLU A N 1
ATOM 639 C CA . GLU A 1 80 ? -2.793 10.433 23.807 1.00 97.06 80 GLU A CA 1
ATOM 640 C C . GLU A 1 80 ? -3.235 9.090 23.227 1.00 97.06 80 GLU A C 1
ATOM 642 O O . GLU A 1 80 ? -3.008 8.050 23.846 1.00 97.06 80 GLU A O 1
ATOM 647 N N . LEU A 1 81 ? -3.810 9.088 22.019 1.00 97.56 81 LEU A N 1
ATOM 648 C CA . LEU A 1 81 ? -4.181 7.852 21.333 1.00 97.56 81 LEU A CA 1
ATOM 649 C C . LEU A 1 81 ? -2.946 7.001 21.001 1.00 97.56 81 LEU A C 1
ATOM 651 O O . LEU A 1 81 ? -2.912 5.806 21.292 1.00 97.56 81 LEU A O 1
ATOM 655 N N . ALA A 1 82 ? -1.899 7.610 20.439 1.00 97.31 82 ALA A N 1
ATOM 656 C CA . ALA A 1 82 ? -0.648 6.914 20.156 1.00 97.31 82 ALA A CA 1
ATOM 657 C C . ALA A 1 82 ? 0.034 6.408 21.440 1.00 97.31 82 ALA A C 1
ATOM 659 O O . ALA A 1 82 ? 0.604 5.316 21.438 1.00 97.31 82 ALA A O 1
ATOM 660 N N . GLY A 1 83 ? -0.036 7.177 22.531 1.00 98.12 83 GLY A N 1
ATOM 661 C CA . GLY A 1 83 ? 0.427 6.781 23.861 1.00 98.12 83 GLY A CA 1
ATOM 662 C C . GLY A 1 83 ? -0.317 5.551 24.373 1.00 98.12 83 GLY A C 1
ATOM 663 O O . GLY A 1 83 ? 0.318 4.554 24.695 1.00 98.12 83 GLY A O 1
ATOM 664 N N . LEU A 1 84 ? -1.655 5.554 24.317 1.00 97.62 84 LEU A N 1
ATOM 665 C CA . LEU A 1 84 ? -2.495 4.422 24.723 1.00 97.62 84 LEU A CA 1
ATOM 666 C C . LEU A 1 84 ? -2.066 3.106 24.058 1.00 97.62 84 LEU A C 1
ATOM 668 O O . LEU A 1 84 ? -1.925 2.090 24.742 1.00 97.62 84 LEU A O 1
ATOM 672 N N . PHE A 1 85 ? -1.861 3.107 22.740 1.00 98.00 85 PHE A N 1
ATOM 673 C CA . PHE A 1 85 ? -1.453 1.902 22.013 1.00 98.00 85 PHE A CA 1
ATOM 674 C C . PHE A 1 85 ? 0.005 1.520 22.279 1.00 98.00 85 PHE A C 1
ATOM 676 O O . PHE A 1 85 ? 0.298 0.341 22.473 1.00 98.00 85 PHE A O 1
ATOM 683 N N . ARG A 1 86 ? 0.912 2.499 22.351 1.00 97.69 86 ARG A N 1
ATOM 684 C CA . ARG A 1 86 ? 2.335 2.268 22.634 1.00 97.69 86 ARG A CA 1
ATOM 685 C C . ARG A 1 86 ? 2.562 1.694 24.030 1.00 97.69 86 ARG A C 1
ATOM 687 O O . ARG A 1 86 ? 3.283 0.709 24.163 1.00 97.69 86 ARG A O 1
ATOM 694 N N . ASP A 1 87 ? 1.909 2.256 25.041 1.00 97.75 87 ASP A N 1
ATOM 695 C CA . ASP A 1 87 ? 2.015 1.826 26.440 1.00 97.75 87 ASP A CA 1
ATOM 696 C C . ASP A 1 87 ? 1.442 0.421 26.658 1.00 97.75 87 ASP A C 1
ATOM 698 O O . ASP A 1 87 ? 1.754 -0.242 27.645 1.00 97.75 87 ASP A O 1
ATOM 702 N N . ASN A 1 88 ? 0.610 -0.050 25.726 1.00 97.75 88 ASN A N 1
ATOM 703 C CA . ASN A 1 88 ? 0.029 -1.388 25.731 1.00 97.75 88 ASN A CA 1
ATOM 704 C C . ASN A 1 88 ? 0.556 -2.261 24.588 1.00 97.75 88 ASN A C 1
ATOM 706 O O . ASN A 1 88 ? -0.040 -3.301 24.307 1.00 97.75 88 ASN A O 1
ATOM 710 N N . ALA A 1 89 ? 1.654 -1.874 23.928 1.00 97.44 89 ALA A N 1
ATOM 711 C CA . ALA A 1 89 ? 2.164 -2.586 22.762 1.00 97.44 89 ALA A CA 1
ATOM 712 C C . ALA A 1 89 ? 2.470 -4.055 23.085 1.00 97.44 89 ALA A C 1
ATOM 714 O O . ALA A 1 89 ? 2.120 -4.926 22.299 1.00 97.44 89 ALA A O 1
ATOM 715 N N . ASP A 1 90 ? 3.010 -4.358 24.271 1.00 97.75 90 ASP A N 1
ATOM 716 C CA . ASP A 1 90 ? 3.303 -5.731 24.721 1.00 97.75 90 ASP A CA 1
ATOM 717 C C . ASP A 1 90 ? 2.063 -6.640 24.781 1.00 97.75 90 ASP A C 1
ATOM 719 O O . ASP A 1 90 ? 2.177 -7.869 24.786 1.00 97.75 90 ASP A O 1
ATOM 723 N N . LYS A 1 91 ? 0.868 -6.044 24.837 1.00 98.38 91 LYS A N 1
ATOM 724 C CA . LYS A 1 91 ? -0.398 -6.768 24.836 1.00 98.38 91 LYS A CA 1
ATOM 725 C C . LYS A 1 91 ? -0.851 -7.163 23.448 1.00 98.38 91 LYS A C 1
ATOM 727 O O . LYS A 1 91 ? -1.720 -8.023 23.368 1.00 98.38 91 LYS A O 1
ATOM 732 N N . PHE A 1 92 ? -0.312 -6.577 22.384 1.00 98.31 92 PHE A N 1
ATOM 733 C CA . PHE A 1 92 ? -0.663 -6.914 21.008 1.00 98.31 92 PHE A CA 1
ATOM 734 C C . PHE A 1 92 ? 0.205 -8.053 20.478 1.00 98.31 92 PHE A C 1
ATOM 736 O O . PHE A 1 92 ? 1.368 -8.217 20.852 1.00 98.31 92 PHE A O 1
ATOM 743 N N . PHE A 1 93 ? -0.354 -8.856 19.575 1.00 97.50 93 PHE A N 1
ATOM 744 C CA . PHE A 1 93 ? 0.415 -9.883 18.885 1.00 97.50 93 PHE A CA 1
ATOM 745 C C . PHE A 1 93 ? 1.621 -9.272 18.156 1.00 97.50 93 PHE A C 1
ATOM 747 O O . PHE A 1 93 ? 1.485 -8.320 17.392 1.00 97.50 93 PHE A O 1
ATOM 754 N N . GLN A 1 94 ? 2.815 -9.821 18.414 1.00 96.00 94 GLN A N 1
ATOM 755 C CA . GLN A 1 94 ? 4.102 -9.310 17.910 1.00 96.00 94 GLN A CA 1
ATOM 756 C C . GLN A 1 94 ? 4.383 -7.839 18.262 1.00 96.00 94 GLN A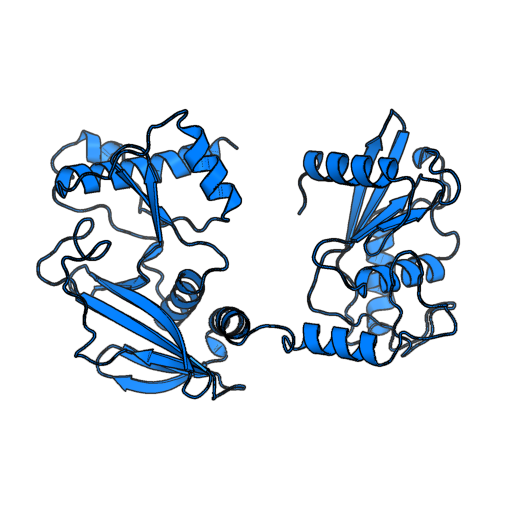 C 1
ATOM 758 O O . GLN A 1 94 ? 5.118 -7.164 17.543 1.00 96.00 94 GLN A O 1
ATOM 763 N N . SER A 1 95 ? 3.780 -7.338 19.341 1.00 96.88 95 SER A N 1
ATOM 764 C CA . SER A 1 95 ? 3.825 -5.928 19.726 1.00 96.88 95 SER A CA 1
ATOM 765 C C . SER A 1 95 ? 3.399 -4.968 18.612 1.00 96.88 95 SER A C 1
ATOM 767 O O . SER A 1 95 ? 3.913 -3.854 18.511 1.00 96.88 95 SER A O 1
ATOM 769 N N . ARG A 1 96 ? 2.477 -5.415 17.748 1.00 96.12 96 ARG A N 1
ATOM 770 C CA . ARG A 1 96 ? 2.027 -4.683 16.565 1.00 96.12 96 ARG A CA 1
ATOM 771 C C . ARG A 1 96 ? 0.540 -4.352 16.660 1.00 96.12 96 ARG A C 1
ATOM 773 O O . ARG A 1 96 ? -0.297 -5.243 16.773 1.00 96.12 96 ARG A O 1
ATOM 780 N N . PHE A 1 97 ? 0.223 -3.070 16.537 1.00 96.69 97 PHE A N 1
ATOM 781 C CA . PHE A 1 97 ? -1.136 -2.534 16.492 1.00 96.69 97 PHE A CA 1
ATOM 782 C C . PHE A 1 97 ? -1.397 -1.817 15.151 1.00 96.69 97 PHE A C 1
ATOM 784 O O . PHE A 1 97 ? -0.449 -1.640 14.382 1.00 96.69 97 PHE A O 1
ATOM 791 N N . PRO A 1 98 ? -2.661 -1.486 14.819 1.00 97.12 98 PRO A N 1
ATOM 792 C CA . PRO A 1 98 ? -2.992 -0.789 13.576 1.00 97.12 98 PRO A CA 1
ATOM 793 C C . PRO A 1 98 ? -2.309 0.575 13.472 1.00 97.12 98 PRO A C 1
ATOM 795 O O . PRO A 1 98 ? -2.201 1.279 14.473 1.00 97.12 98 PRO A O 1
ATOM 798 N N . ASP A 1 99 ? -1.896 0.958 12.266 1.00 96.75 99 ASP A N 1
ATOM 799 C CA . ASP A 1 99 ? -1.429 2.316 11.991 1.00 96.75 99 ASP A CA 1
ATOM 800 C C . ASP A 1 99 ? -2.649 3.233 11.815 1.00 96.75 99 ASP A C 1
ATOM 802 O O . ASP A 1 99 ? -3.615 2.884 11.129 1.00 96.75 99 ASP A O 1
ATOM 806 N N . PHE A 1 100 ? -2.650 4.380 12.495 1.00 97.19 100 PHE A N 1
ATOM 807 C CA . PHE A 1 100 ? -3.788 5.295 12.497 1.00 97.19 100 PHE A CA 1
ATOM 808 C C . PHE A 1 100 ? -3.378 6.747 12.752 1.00 97.19 100 PHE A C 1
ATOM 810 O O . PHE A 1 100 ? -2.347 7.039 13.370 1.00 97.19 100 PHE A O 1
ATOM 817 N N . TYR A 1 101 ? -4.235 7.675 12.334 1.00 97.31 101 TYR A N 1
ATOM 818 C CA . TYR A 1 101 ? -4.094 9.095 12.634 1.00 97.31 101 TYR A CA 1
ATOM 819 C C . TYR A 1 101 ? -5.447 9.809 12.720 1.00 97.31 101 TYR A C 1
ATOM 821 O O . TYR A 1 101 ? -6.392 9.473 12.009 1.00 97.31 101 TYR A O 1
ATOM 829 N N . LEU A 1 102 ? -5.528 10.819 13.584 1.00 96.75 102 LEU A N 1
ATOM 830 C CA . LEU A 1 102 ? -6.685 11.701 13.718 1.00 96.75 102 LEU A CA 1
ATOM 831 C C . LEU A 1 102 ? -6.601 12.878 12.739 1.00 96.75 102 LEU A C 1
ATOM 833 O O . LEU A 1 102 ? -5.534 13.465 12.523 1.00 96.75 102 LEU A O 1
ATOM 837 N N . LYS A 1 103 ? -7.746 13.238 12.161 1.00 96.75 103 LYS A N 1
ATOM 838 C CA . LYS A 1 103 ? -7.938 14.436 11.341 1.00 96.75 103 LYS A CA 1
ATOM 839 C C . LYS A 1 103 ? -9.187 15.179 11.772 1.00 96.75 103 LYS A C 1
ATOM 841 O O . LYS A 1 103 ? -10.256 14.590 11.854 1.00 96.75 103 LYS A O 1
ATOM 846 N N . GLU A 1 104 ? -9.040 16.480 11.955 1.00 95.69 104 GLU A N 1
ATOM 847 C CA . GLU A 1 104 ? -10.165 17.390 12.125 1.00 95.69 104 GLU A CA 1
ATOM 848 C C . GLU A 1 104 ? -10.731 17.758 10.751 1.00 95.69 104 GLU A C 1
ATOM 850 O O . GLU A 1 104 ? -9.977 18.080 9.824 1.00 95.69 104 GLU A O 1
ATOM 855 N N . ILE A 1 105 ? -12.055 17.719 10.617 1.00 95.88 105 ILE A N 1
ATOM 856 C CA . ILE A 1 105 ? -12.766 18.221 9.440 1.00 95.88 105 ILE A CA 1
ATOM 857 C C . ILE A 1 105 ? -13.975 19.047 9.877 1.00 95.88 105 ILE A C 1
ATOM 859 O O . ILE A 1 105 ? -14.572 18.784 10.917 1.00 95.88 105 ILE A O 1
ATOM 863 N N . THR A 1 106 ? -14.379 20.004 9.047 1.00 95.81 106 THR A N 1
ATOM 864 C CA . THR A 1 106 ? -15.607 20.775 9.267 1.00 95.81 106 THR A CA 1
ATOM 865 C C . THR A 1 106 ? -16.625 20.416 8.194 1.00 95.81 106 THR A C 1
ATOM 867 O O . THR A 1 106 ? -16.380 20.642 7.010 1.00 95.81 106 THR A O 1
ATOM 870 N N . VAL A 1 107 ? -17.771 19.872 8.603 1.00 94.38 107 VAL A N 1
ATOM 871 C CA . VAL A 1 107 ? -18.901 19.529 7.724 1.00 94.38 107 VAL A CA 1
ATOM 872 C C . VAL A 1 107 ? -20.098 20.359 8.164 1.00 94.38 107 VAL A C 1
ATOM 874 O O . VAL A 1 107 ? -20.491 20.284 9.323 1.00 94.38 107 VAL A O 1
ATOM 877 N N . ASN A 1 108 ? -20.678 21.156 7.260 1.00 92.62 108 ASN A N 1
ATOM 878 C CA . ASN A 1 108 ? -21.810 22.046 7.566 1.00 92.62 108 ASN A CA 1
ATOM 879 C C . ASN A 1 108 ? -21.582 22.865 8.853 1.00 92.62 108 ASN A C 1
ATOM 881 O O . ASN A 1 108 ? -22.387 22.814 9.778 1.00 92.62 108 ASN A O 1
ATOM 885 N N . GLU A 1 109 ? -20.432 23.545 8.934 1.00 94.19 109 GLU A N 1
ATOM 886 C CA . GLU A 1 109 ? -20.014 24.363 10.091 1.00 94.19 109 GLU A CA 1
ATOM 887 C C . GLU A 1 109 ? -19.820 23.588 11.412 1.00 94.19 109 GLU A C 1
ATOM 889 O O . GLU A 1 109 ? -19.482 24.179 12.434 1.00 94.19 109 GLU A O 1
ATOM 894 N N . THR A 1 110 ? -19.954 22.259 11.397 1.00 96.06 110 THR A N 1
ATOM 895 C CA . THR A 1 110 ? -19.763 21.393 12.564 1.00 96.06 110 THR A CA 1
ATOM 896 C C . THR A 1 110 ? -18.387 20.736 12.521 1.00 96.06 110 THR A C 1
ATOM 898 O O . THR A 1 110 ? -18.024 20.120 11.517 1.00 96.06 110 THR A O 1
ATOM 901 N N . LEU A 1 111 ? -17.614 20.872 13.604 1.00 96.88 111 LEU A N 1
ATOM 902 C CA . LEU A 1 111 ? -16.293 20.256 13.732 1.00 96.88 111 LEU A CA 1
ATOM 903 C C . LEU A 1 111 ? -16.422 18.780 14.118 1.00 96.88 111 LEU A C 1
ATOM 905 O O . LEU A 1 111 ? -17.000 18.460 15.157 1.00 96.88 111 LEU A O 1
ATOM 909 N N . LEU A 1 112 ? -15.819 17.910 13.315 1.00 97.56 112 LEU A N 1
ATOM 910 C CA . LEU A 1 112 ? -15.773 16.465 13.506 1.00 97.56 112 LEU A CA 1
ATOM 911 C C . LEU A 1 112 ? -14.319 15.996 13.620 1.00 97.56 112 LEU A C 1
ATOM 913 O O . LEU A 1 112 ? -13.426 16.567 12.987 1.00 97.56 112 LEU A O 1
ATOM 917 N N . ASP A 1 113 ? -14.107 14.901 14.348 1.00 97.62 113 ASP A N 1
ATOM 918 C CA . ASP A 1 113 ? -12.836 14.175 14.342 1.00 97.62 113 ASP A CA 1
ATOM 919 C C . ASP A 1 113 ? -12.982 12.877 13.548 1.00 97.62 113 ASP A C 1
ATOM 921 O O . ASP A 1 113 ? -13.922 12.106 13.731 1.00 97.62 113 ASP A O 1
ATOM 925 N N . VAL A 1 114 ? -12.011 12.596 12.687 1.00 98.12 114 VAL A N 1
ATOM 926 C CA . VAL A 1 114 ? -11.946 11.372 11.891 1.00 98.12 114 VAL A CA 1
ATOM 927 C C . VAL A 1 114 ? -10.691 10.615 12.278 1.00 98.12 114 VAL A C 1
ATOM 929 O O . VAL A 1 114 ? -9.576 11.049 11.981 1.00 98.12 114 VAL A O 1
ATOM 932 N N . LEU A 1 115 ? -10.865 9.459 12.913 1.00 98.44 115 LEU A N 1
ATOM 933 C CA . LEU A 1 115 ? -9.790 8.495 13.085 1.00 98.44 115 LEU A CA 1
ATOM 934 C C . LEU A 1 115 ? -9.668 7.667 11.808 1.00 98.44 115 LEU A C 1
ATOM 936 O O . LEU A 1 115 ? -10.508 6.814 11.517 1.00 98.44 115 LEU A O 1
ATOM 940 N N . VAL A 1 116 ? -8.603 7.927 11.057 1.00 98.31 116 VAL A N 1
ATOM 941 C CA . VAL A 1 116 ? -8.238 7.156 9.872 1.00 98.31 116 VAL A CA 1
ATOM 942 C C . VAL A 1 116 ? -7.367 5.986 10.309 1.00 98.31 116 VAL A C 1
ATOM 944 O O . VAL A 1 116 ? -6.312 6.192 10.905 1.00 98.31 116 VAL A O 1
ATOM 947 N N . ILE A 1 117 ? -7.807 4.765 10.014 1.00 98.19 117 ILE A N 1
ATOM 948 C CA . ILE A 1 117 ? -7.063 3.524 10.243 1.00 98.19 117 ILE A CA 1
ATOM 949 C C . ILE A 1 117 ? -6.539 3.051 8.888 1.00 98.19 117 ILE A C 1
ATOM 951 O O . ILE A 1 117 ? -7.329 2.724 7.995 1.00 98.19 117 ILE A O 1
ATOM 955 N N . GLU A 1 118 ? -5.219 3.027 8.733 1.00 96.06 118 GLU A N 1
ATOM 956 C CA . GLU A 1 118 ? -4.570 2.761 7.450 1.00 96.06 118 GLU A CA 1
ATOM 957 C C . GLU A 1 118 ? -4.751 1.305 7.009 1.00 96.06 118 GLU A C 1
ATOM 959 O O . GLU A 1 118 ? -4.751 0.367 7.818 1.00 96.06 118 GLU A O 1
ATOM 964 N N . ASP A 1 119 ? -4.896 1.095 5.699 1.00 93.31 119 ASP A N 1
ATOM 965 C CA . ASP A 1 119 ? -4.896 -0.258 5.150 1.00 93.31 119 ASP A CA 1
ATOM 966 C C . ASP A 1 119 ? -3.505 -0.861 5.096 1.00 93.31 119 ASP A C 1
ATOM 968 O O . ASP A 1 119 ? -2.678 -0.517 4.253 1.00 93.31 119 ASP A O 1
ATOM 972 N N . THR A 1 120 ? -3.268 -1.824 5.980 1.00 89.38 120 THR A N 1
ATOM 973 C CA . THR A 1 120 ? -2.032 -2.591 5.983 1.00 89.38 120 THR A CA 1
ATOM 974 C C . THR A 1 120 ? -2.313 -4.089 5.940 1.00 89.38 120 THR A C 1
ATOM 976 O O . THR A 1 120 ? -3.310 -4.592 6.464 1.00 89.38 120 THR A O 1
ATOM 979 N N . ALA A 1 121 ? -1.363 -4.829 5.371 1.00 85.50 121 ALA A N 1
ATOM 980 C CA . ALA A 1 121 ? -1.415 -6.283 5.267 1.00 85.50 121 ALA A CA 1
ATOM 981 C C . ALA A 1 121 ? -0.999 -7.004 6.569 1.00 85.50 121 ALA A C 1
ATOM 983 O O . ALA A 1 121 ? -0.556 -8.147 6.518 1.00 85.50 121 ALA A O 1
ATOM 984 N N . TYR A 1 122 ? -1.047 -6.356 7.741 1.00 90.75 122 TYR A N 1
ATOM 985 C CA . TYR A 1 122 ? -0.589 -6.966 9.002 1.00 90.75 122 TYR A CA 1
ATOM 986 C C . TYR A 1 122 ? -1.687 -7.650 9.821 1.00 90.75 122 TYR A C 1
ATOM 988 O O . TYR A 1 122 ? -1.379 -8.217 10.875 1.00 90.75 122 TYR A O 1
ATOM 996 N N . LYS A 1 123 ? -2.927 -7.644 9.322 1.00 93.00 123 LYS A N 1
ATOM 997 C CA . LYS A 1 123 ? -4.077 -8.355 9.896 1.00 93.00 123 LYS A CA 1
ATOM 998 C C . LYS A 1 123 ? -3.749 -9.853 10.083 1.00 93.00 123 LYS A C 1
ATOM 1000 O O . LYS A 1 123 ? -2.953 -10.390 9.320 1.00 93.00 123 LYS A O 1
ATOM 1005 N N . PRO A 1 124 ? -4.336 -10.556 11.064 1.00 97.12 124 PRO A N 1
ATOM 1006 C CA . PRO A 1 124 ? -5.218 -10.025 12.095 1.00 97.12 124 PRO A CA 1
ATOM 1007 C C . PRO A 1 124 ? -4.449 -9.236 13.162 1.00 97.12 124 PRO A C 1
ATOM 1009 O O . PRO A 1 124 ? -3.404 -9.670 13.650 1.00 97.12 124 PRO A O 1
ATOM 1012 N N . TYR A 1 125 ? -5.022 -8.116 13.589 1.00 98.06 125 TYR A N 1
ATOM 1013 C CA . TYR A 1 125 ? -4.646 -7.419 14.812 1.00 98.06 125 TYR A CA 1
ATOM 1014 C C . TYR A 1 125 ? -5.445 -7.976 15.984 1.00 98.06 125 TYR A C 1
ATOM 1016 O O . TYR A 1 125 ? -6.672 -8.043 15.931 1.00 98.06 125 TYR A O 1
ATOM 1024 N N . TYR A 1 126 ? -4.764 -8.380 17.050 1.00 98.19 126 TYR A N 1
ATOM 1025 C CA . TYR A 1 126 ? -5.415 -8.893 18.250 1.00 98.19 126 TYR A CA 1
ATOM 1026 C C . TYR A 1 126 ? -4.493 -8.804 19.460 1.00 98.19 126 TYR A C 1
ATOM 1028 O O . TYR A 1 126 ? -3.275 -8.626 19.341 1.00 98.19 126 TYR A O 1
ATOM 1036 N N . LEU A 1 127 ? -5.089 -8.946 20.641 1.00 98.56 127 LEU A N 1
ATOM 1037 C CA . LEU A 1 127 ? -4.355 -8.930 21.894 1.00 98.56 127 LEU A CA 1
ATOM 1038 C C . LEU A 1 127 ? -3.859 -10.333 22.264 1.00 98.56 127 LEU A C 1
ATOM 1040 O O . LEU A 1 127 ? -4.617 -11.291 22.213 1.00 98.56 127 LEU A O 1
ATOM 1044 N N . VAL A 1 128 ? -2.618 -10.462 22.718 1.00 98.44 128 VAL A N 1
ATOM 1045 C CA . VAL A 1 128 ? -2.084 -11.639 23.428 1.00 98.44 128 VAL A CA 1
ATOM 1046 C C . VAL A 1 128 ? -2.247 -11.525 24.947 1.00 98.44 128 VAL A C 1
ATOM 1048 O O . VAL A 1 128 ? -2.092 -12.509 25.663 1.00 98.44 128 VAL A O 1
ATOM 1051 N N . ARG A 1 129 ? -2.588 -10.335 25.463 1.00 98.25 129 ARG A N 1
ATOM 1052 C CA . ARG A 1 129 ? -2.921 -10.092 26.876 1.00 98.25 129 ARG A CA 1
ATOM 1053 C C . ARG A 1 129 ? -4.148 -9.196 26.989 1.00 98.25 129 ARG A C 1
ATOM 1055 O O . ARG A 1 129 ? -4.298 -8.242 26.241 1.00 98.25 129 ARG A O 1
ATOM 1062 N N . LYS A 1 130 ? -5.013 -9.467 27.964 1.00 97.31 130 LYS A N 1
ATOM 1063 C CA . LYS A 1 130 ? -6.264 -8.721 28.169 1.00 97.31 130 LYS A CA 1
ATOM 1064 C C . LYS A 1 130 ? -6.015 -7.219 28.413 1.00 97.31 130 LYS A C 1
ATOM 1066 O O . LYS A 1 130 ? -5.103 -6.835 29.156 1.00 97.31 130 LYS A O 1
ATOM 1071 N N . TYR A 1 131 ? -6.895 -6.380 27.866 1.00 97.56 131 TYR A N 1
ATOM 1072 C CA . TYR A 1 131 ? -6.996 -4.955 28.191 1.00 97.56 131 TYR A CA 1
ATOM 1073 C C . TYR A 1 131 ? -8.452 -4.584 28.487 1.00 97.56 131 TYR A C 1
ATOM 1075 O O . TYR A 1 131 ? -9.313 -4.681 27.616 1.00 97.56 131 TYR A O 1
ATOM 1083 N N . GLY A 1 132 ? -8.748 -4.159 29.720 1.00 96.06 132 GLY A N 1
ATOM 1084 C CA . GLY A 1 132 ? -10.121 -3.849 30.126 1.00 96.06 132 GLY A CA 1
ATOM 1085 C C . GLY A 1 132 ? -11.060 -5.025 29.845 1.00 96.06 132 GLY A C 1
ATOM 1086 O O . GLY A 1 132 ? -10.862 -6.111 30.385 1.00 96.06 132 GLY A O 1
ATOM 1087 N N . LYS A 1 133 ? -12.062 -4.829 28.984 1.00 96.31 133 LYS A N 1
ATOM 1088 C CA . LYS A 1 133 ? -12.974 -5.894 28.534 1.00 96.31 133 LYS A CA 1
ATOM 1089 C C . LYS A 1 133 ? -12.548 -6.604 27.241 1.00 96.31 133 LYS A C 1
ATOM 1091 O O . LYS A 1 133 ? -13.094 -7.664 26.955 1.00 96.31 133 LYS A O 1
ATOM 1096 N N . VAL A 1 134 ? -11.545 -6.092 26.525 1.00 97.81 134 VAL A N 1
ATOM 1097 C CA . VAL A 1 134 ? -10.994 -6.723 25.316 1.00 97.81 134 VAL A CA 1
ATOM 1098 C C . VAL A 1 134 ? -10.185 -7.954 25.719 1.00 97.81 134 VAL A C 1
ATOM 1100 O O . VAL A 1 134 ? -9.166 -7.861 26.415 1.00 97.81 134 VAL A O 1
ATOM 1103 N N . ARG A 1 135 ? -10.675 -9.129 25.324 1.00 97.56 135 ARG A N 1
ATOM 1104 C CA . ARG A 1 135 ? -10.094 -10.428 25.686 1.00 97.56 135 ARG A CA 1
ATOM 1105 C C . ARG A 1 135 ? -8.837 -10.737 24.873 1.00 97.56 135 ARG A C 1
ATOM 1107 O O . ARG A 1 135 ? -8.736 -10.364 23.708 1.00 97.56 135 ARG A O 1
ATOM 1114 N N . ALA A 1 136 ? -7.897 -11.445 25.499 1.00 97.50 136 ALA A N 1
ATOM 1115 C CA . ALA A 1 136 ? -6.729 -11.995 24.814 1.00 97.50 136 ALA A CA 1
ATOM 1116 C C . ALA A 1 136 ? -7.146 -13.123 23.859 1.00 97.50 136 ALA A C 1
ATOM 1118 O O . ALA A 1 136 ? -8.049 -13.890 24.177 1.00 97.50 136 ALA A O 1
ATOM 1119 N N . HIS A 1 137 ? -6.460 -13.231 22.725 1.00 97.75 137 HIS A N 1
ATOM 1120 C CA . HIS A 1 137 ? -6.621 -14.230 21.663 1.00 97.75 137 HIS A CA 1
ATOM 1121 C C . HIS A 1 137 ? -7.966 -14.226 20.927 1.00 97.75 137 HIS A C 1
ATOM 1123 O O . HIS A 1 137 ? -8.160 -15.033 20.025 1.00 97.75 137 HIS A O 1
ATOM 1129 N N . HIS A 1 138 ? -8.857 -13.293 21.253 1.00 97.94 138 HIS A N 1
ATOM 1130 C CA . HIS A 1 138 ? -10.037 -13.008 20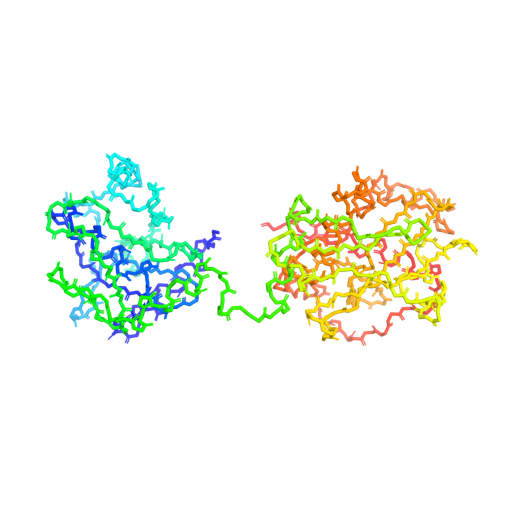.449 1.00 97.94 138 HIS A CA 1
ATOM 1131 C C . HIS A 1 138 ? -9.647 -12.083 19.293 1.00 97.94 138 HIS A C 1
ATOM 1133 O O . HIS A 1 138 ? -8.950 -11.084 19.499 1.00 97.94 138 HIS A O 1
ATOM 1139 N N . ILE A 1 139 ? -10.093 -12.421 18.085 1.00 98.38 139 ILE A N 1
ATOM 1140 C CA . ILE A 1 139 ? -9.920 -11.590 16.893 1.00 98.38 139 ILE A CA 1
ATOM 1141 C C . ILE A 1 139 ? -11.266 -10.942 16.613 1.00 98.38 139 ILE A C 1
ATOM 1143 O O . ILE A 1 139 ? -12.244 -11.644 16.396 1.00 98.38 139 ILE A O 1
ATOM 1147 N N . TYR A 1 140 ? -11.316 -9.617 16.613 1.00 98.50 140 TYR A N 1
ATOM 1148 C CA . TYR A 1 140 ? -12.540 -8.869 16.334 1.00 98.50 140 TYR A CA 1
ATOM 1149 C C . TYR A 1 140 ? -12.483 -8.322 14.914 1.00 98.50 140 TYR A C 1
ATOM 1151 O O . TYR A 1 140 ? -11.422 -7.895 14.463 1.00 98.50 140 TYR A O 1
ATOM 1159 N N . THR A 1 141 ? -13.602 -8.335 14.202 1.00 98.00 141 THR A N 1
ATOM 1160 C CA . THR A 1 141 ? -13.740 -7.757 12.862 1.00 98.00 141 THR A CA 1
ATOM 1161 C C . THR A 1 141 ? -15.096 -7.082 12.714 1.00 98.00 141 THR A C 1
ATOM 1163 O O . THR A 1 141 ? -16.025 -7.374 13.473 1.00 98.00 141 THR A O 1
ATOM 1166 N N . ARG A 1 142 ? -15.203 -6.183 11.739 1.00 96.44 142 ARG A N 1
ATOM 1167 C CA . ARG A 1 142 ? -16.465 -5.598 11.298 1.00 96.44 142 ARG A CA 1
ATOM 1168 C C . ARG A 1 142 ? -16.940 -6.275 10.015 1.00 96.44 142 ARG A C 1
ATOM 1170 O O . ARG A 1 142 ? -16.180 -6.390 9.048 1.00 96.44 142 ARG A O 1
ATOM 1177 N N . VAL A 1 143 ? -18.207 -6.676 10.002 1.00 94.31 143 VAL A N 1
ATOM 1178 C CA . VAL A 1 143 ? -18.904 -7.216 8.831 1.00 94.31 143 VAL A CA 1
ATOM 1179 C C . VAL A 1 143 ? -20.095 -6.324 8.552 1.00 94.31 143 VAL A C 1
ATOM 1181 O O . VAL A 1 143 ? -20.978 -6.206 9.395 1.00 94.31 143 VAL A O 1
ATOM 1184 N N . CYS A 1 144 ? -20.122 -5.701 7.373 1.00 90.44 144 CYS A N 1
ATOM 1185 C CA . CYS A 1 144 ? -21.115 -4.672 7.062 1.00 90.44 144 CYS A CA 1
ATOM 1186 C C . CYS A 1 144 ? -21.083 -3.571 8.137 1.00 90.44 144 CYS A C 1
ATOM 1188 O O . CYS A 1 144 ? -20.068 -2.905 8.272 1.00 90.44 144 CYS A O 1
ATOM 1190 N N . ASP A 1 145 ? -22.142 -3.387 8.905 1.00 90.38 145 ASP A N 1
ATOM 1191 C CA . ASP A 1 145 ? -22.263 -2.400 9.982 1.00 90.38 145 ASP A CA 1
ATOM 1192 C C . ASP A 1 145 ? -22.046 -2.992 11.387 1.00 90.38 145 ASP A C 1
ATOM 1194 O O . ASP A 1 145 ? -22.150 -2.296 12.389 1.00 90.38 145 ASP A O 1
ATOM 1198 N N . THR A 1 146 ? -21.733 -4.285 11.490 1.00 94.25 146 THR A N 1
ATOM 1199 C CA . THR A 1 146 ? -21.731 -4.993 12.770 1.00 94.25 146 THR A CA 1
ATOM 1200 C C . THR A 1 146 ? -20.314 -5.355 13.206 1.00 94.25 146 THR A C 1
ATOM 1202 O O . THR A 1 146 ? -19.589 -6.072 12.510 1.00 94.25 146 THR A O 1
ATOM 1205 N N . ASN A 1 147 ? -19.921 -4.890 14.393 1.00 97.00 147 ASN A N 1
ATOM 1206 C CA . ASN A 1 147 ? -18.686 -5.307 15.059 1.00 97.00 147 ASN A CA 1
ATOM 1207 C C . ASN A 1 147 ? -18.867 -6.687 15.717 1.00 97.00 147 ASN A C 1
ATOM 1209 O O . ASN A 1 147 ? -19.924 -6.995 16.270 1.00 97.00 147 ASN A O 1
ATOM 1213 N N . THR A 1 148 ? -17.816 -7.511 15.706 1.00 97.25 148 THR A N 1
ATOM 1214 C CA . THR A 1 148 ? -17.770 -8.751 16.502 1.00 97.25 148 THR A CA 1
ATOM 1215 C C . THR A 1 148 ? -18.045 -8.414 17.974 1.00 97.25 148 THR A C 1
ATOM 1217 O O . THR A 1 148 ? -17.410 -7.498 18.490 1.00 97.25 148 THR A O 1
ATOM 1220 N N . PRO A 1 149 ? -18.946 -9.115 18.685 1.00 97.50 149 PRO A N 1
ATOM 1221 C CA . PRO A 1 149 ? -19.206 -8.828 20.093 1.00 97.50 149 PRO A CA 1
ATOM 1222 C C . PRO A 1 149 ? -17.952 -8.952 20.971 1.00 97.50 149 PRO A C 1
ATOM 1224 O O . PRO A 1 149 ? -17.149 -9.868 20.809 1.00 97.50 149 PRO A O 1
ATOM 1227 N N . ILE A 1 150 ? -17.826 -8.091 21.987 1.00 96.38 150 ILE A N 1
ATOM 1228 C CA . ILE A 1 150 ? -16.661 -8.037 22.898 1.00 96.38 150 ILE A CA 1
ATOM 1229 C C . ILE A 1 150 ? -16.364 -9.363 23.629 1.00 96.38 150 ILE A C 1
ATOM 1231 O O . ILE A 1 150 ? -15.260 -9.598 24.124 1.00 96.38 150 ILE A O 1
ATOM 1235 N N . ASN A 1 151 ? -17.371 -10.223 23.766 1.00 94.81 151 ASN A N 1
ATOM 1236 C CA . ASN A 1 151 ? -17.295 -11.525 24.421 1.00 94.81 151 ASN A CA 1
ATOM 1237 C C . ASN A 1 151 ? -17.140 -12.699 23.440 1.00 94.81 151 ASN A C 1
ATOM 1239 O O . ASN A 1 151 ? -17.104 -13.838 23.911 1.00 94.81 151 ASN A O 1
ATOM 1243 N N . ASP A 1 152 ? -17.011 -12.428 22.143 1.00 96.56 152 ASP A N 1
ATOM 1244 C CA . ASP A 1 152 ? -16.925 -13.406 21.057 1.00 96.56 152 ASP A CA 1
ATOM 1245 C C . ASP A 1 152 ? -15.694 -13.147 20.164 1.00 96.56 152 ASP A C 1
ATOM 1247 O O . ASP A 1 152 ? -14.878 -12.270 20.455 1.00 96.56 152 ASP A O 1
ATOM 1251 N N . SER A 1 153 ? -15.500 -13.953 19.123 1.00 97.62 153 SER A N 1
ATOM 1252 C CA . SER A 1 153 ? -14.429 -13.816 18.136 1.00 97.62 153 SER A CA 1
ATOM 1253 C C . SER A 1 153 ? -14.989 -13.955 16.719 1.00 97.62 153 SER A C 1
ATOM 1255 O O . SER A 1 153 ? -16.018 -14.586 16.497 1.00 97.62 153 SER A O 1
ATOM 1257 N N . ALA A 1 154 ? -14.275 -13.387 15.750 1.00 97.56 154 ALA A N 1
ATOM 1258 C CA . ALA A 1 154 ? -14.558 -13.513 14.330 1.00 97.56 154 ALA A CA 1
ATOM 1259 C C . ALA A 1 154 ? -14.661 -14.987 13.919 1.00 97.56 154 ALA A C 1
ATOM 1261 O O . ALA A 1 154 ? -13.998 -15.866 14.486 1.00 97.56 154 ALA A O 1
ATOM 1262 N N . GLN A 1 155 ? -15.473 -15.252 12.902 1.00 97.50 155 GLN A N 1
ATOM 1263 C CA . GLN A 1 155 ? -15.700 -16.598 12.403 1.00 97.50 155 GLN A CA 1
ATOM 1264 C C . GLN A 1 155 ? -14.412 -17.177 11.790 1.00 97.50 155 GLN A C 1
ATOM 1266 O O . GLN A 1 155 ? -13.598 -16.434 11.229 1.00 97.50 155 GLN A O 1
ATOM 1271 N N . PRO A 1 156 ? -14.218 -18.512 11.807 1.00 97.31 156 PRO A N 1
ATOM 1272 C CA . PRO A 1 156 ? -12.986 -19.134 11.316 1.00 97.31 156 PRO A CA 1
ATOM 1273 C C . PRO A 1 156 ? -12.584 -18.726 9.891 1.00 97.31 156 PRO A C 1
ATOM 1275 O O . PRO A 1 156 ? -11.408 -18.487 9.635 1.00 97.31 156 PRO A O 1
ATOM 1278 N N . HIS A 1 157 ? -13.549 -18.579 8.978 1.00 96.31 157 HIS A N 1
ATOM 1279 C CA . HIS A 1 157 ? -13.286 -18.172 7.592 1.00 96.31 157 HIS A CA 1
ATOM 1280 C C . HIS A 1 157 ? -12.798 -16.714 7.472 1.00 96.31 157 HIS A C 1
ATOM 1282 O O . HIS A 1 157 ? -12.053 -16.369 6.554 1.00 96.31 157 HIS A O 1
ATOM 1288 N N . GLU A 1 158 ? -13.189 -15.845 8.405 1.00 96.69 158 GLU A N 1
ATOM 1289 C CA . GLU A 1 158 ? -12.736 -14.454 8.464 1.00 96.69 158 GLU A CA 1
ATOM 1290 C C . GLU A 1 158 ? -11.313 -14.377 9.002 1.00 96.69 158 GLU A C 1
ATOM 1292 O O . GLU A 1 158 ? -10.487 -13.643 8.459 1.00 96.69 158 GLU A O 1
ATOM 1297 N N . ILE A 1 159 ? -11.016 -15.178 10.028 1.00 97.31 159 ILE A N 1
ATOM 1298 C CA . ILE A 1 159 ? -9.668 -15.328 10.579 1.00 97.31 159 ILE A CA 1
ATOM 1299 C C . ILE A 1 159 ? -8.728 -15.898 9.510 1.00 97.31 159 ILE A C 1
ATOM 1301 O O . ILE A 1 159 ? -7.648 -15.347 9.293 1.00 97.31 159 ILE A O 1
ATOM 1305 N N . GLU A 1 160 ? -9.138 -16.957 8.803 1.00 96.88 160 GLU A N 1
ATOM 1306 C CA . GLU A 1 160 ? -8.370 -17.532 7.694 1.00 96.88 160 GLU A CA 1
ATOM 1307 C C . GLU A 1 160 ? -8.065 -16.470 6.635 1.00 96.88 160 GLU A C 1
ATOM 1309 O O . GLU A 1 160 ? -6.908 -16.309 6.246 1.00 96.88 160 GLU A O 1
ATOM 1314 N N . ARG A 1 161 ? -9.072 -15.696 6.212 1.00 95.12 161 ARG A N 1
ATOM 1315 C CA . ARG A 1 161 ? -8.897 -14.597 5.253 1.00 95.12 161 ARG A CA 1
ATOM 1316 C C . ARG A 1 161 ? -7.815 -13.613 5.700 1.00 95.12 161 ARG A C 1
ATOM 1318 O O . ARG A 1 161 ? -6.960 -13.275 4.889 1.00 95.12 161 ARG A O 1
ATOM 1325 N N . MET A 1 162 ? -7.827 -13.177 6.962 1.00 95.81 162 MET A N 1
ATOM 1326 C CA . MET A 1 162 ? -6.820 -12.240 7.478 1.00 95.81 162 MET A CA 1
ATOM 1327 C C . MET A 1 162 ? -5.412 -12.840 7.434 1.00 95.81 162 MET A C 1
ATOM 1329 O O . MET A 1 162 ? -4.469 -12.167 7.034 1.00 95.81 162 MET A O 1
ATOM 1333 N N . TRP A 1 163 ? -5.254 -14.119 7.784 1.00 95.56 163 TRP A N 1
ATOM 1334 C CA . TRP A 1 163 ? -3.958 -14.793 7.673 1.00 95.56 163 TRP A CA 1
ATOM 1335 C C . TRP A 1 163 ? -3.507 -14.969 6.224 1.00 95.56 163 TRP A C 1
ATOM 1337 O O . TRP A 1 163 ? -2.323 -14.800 5.932 1.00 95.56 163 TRP A O 1
ATOM 1347 N N . ARG A 1 164 ? -4.431 -15.269 5.304 1.00 93.56 164 ARG A N 1
ATOM 1348 C CA . ARG A 1 164 ? -4.123 -15.328 3.872 1.00 93.56 164 ARG A CA 1
ATOM 1349 C C . ARG A 1 164 ? -3.612 -13.984 3.369 1.00 93.56 164 ARG A C 1
ATOM 1351 O O . ARG A 1 164 ? -2.567 -13.970 2.732 1.00 93.56 164 ARG A O 1
ATOM 1358 N N . GLU A 1 165 ? -4.280 -12.890 3.721 1.00 91.50 165 GLU A N 1
ATOM 1359 C CA . GLU A 1 165 ? -3.848 -11.521 3.410 1.00 91.50 165 GLU A CA 1
ATOM 1360 C C . GLU A 1 165 ? -2.450 -11.233 3.983 1.00 91.50 165 GLU A C 1
ATOM 1362 O O . GLU A 1 165 ? -1.536 -10.814 3.266 1.00 91.50 165 GLU A O 1
ATOM 1367 N N . ARG A 1 166 ? -2.227 -11.580 5.258 1.00 91.50 166 ARG A N 1
ATOM 1368 C CA . ARG A 1 166 ? -0.933 -11.411 5.937 1.00 91.50 166 ARG A CA 1
ATOM 1369 C C . ARG A 1 166 ? 0.222 -12.069 5.205 1.00 91.50 166 ARG A C 1
ATOM 1371 O O . ARG A 1 166 ? 1.301 -11.492 5.043 1.00 91.50 166 ARG A O 1
ATOM 1378 N N . PHE A 1 167 ? -0.006 -13.310 4.794 1.00 88.31 167 PHE A N 1
ATOM 1379 C CA . PHE A 1 167 ? 0.980 -14.134 4.113 1.00 88.31 167 PHE A CA 1
ATOM 1380 C C . PHE A 1 167 ? 1.015 -13.882 2.597 1.00 88.31 167 PHE A C 1
ATOM 1382 O O . PHE A 1 167 ? 1.871 -14.443 1.914 1.00 88.31 167 PHE A O 1
ATOM 1389 N N . GLY A 1 168 ? 0.132 -13.027 2.066 1.00 87.06 168 GLY A N 1
ATOM 1390 C CA . GLY A 1 168 ? -0.009 -12.771 0.633 1.00 87.06 168 GLY A CA 1
ATOM 1391 C C . GLY A 1 168 ? -0.484 -13.995 -0.157 1.00 87.06 168 GLY A C 1
ATOM 1392 O O . GLY A 1 168 ? -0.115 -14.156 -1.316 1.00 87.06 168 GLY A O 1
ATOM 1393 N N . LEU A 1 169 ? -1.250 -14.890 0.472 1.00 88.56 169 LEU A N 1
ATOM 1394 C CA . LEU A 1 169 ? -1.845 -16.092 -0.136 1.00 88.56 169 LEU A CA 1
ATOM 1395 C C . LEU A 1 169 ? -3.178 -15.808 -0.847 1.00 88.56 169 LEU A C 1
ATOM 1397 O O . LEU A 1 169 ? -3.773 -16.700 -1.454 1.00 88.56 169 LEU A O 1
ATOM 1401 N N . ASP A 1 170 ? -3.690 -14.593 -0.723 1.00 88.25 170 ASP A N 1
ATOM 1402 C CA . ASP A 1 170 ? -4.790 -14.038 -1.511 1.00 88.25 170 ASP A CA 1
ATOM 1403 C C . ASP A 1 170 ? -4.300 -13.302 -2.771 1.00 88.25 170 ASP A C 1
ATOM 1405 O O . ASP A 1 170 ? -5.087 -13.041 -3.679 1.00 88.25 170 ASP A O 1
ATOM 1409 N N . MET A 1 171 ? -2.997 -13.022 -2.858 1.00 90.38 171 MET A N 1
ATOM 1410 C CA . MET A 1 171 ? -2.361 -12.416 -4.022 1.00 90.38 171 MET A CA 1
ATOM 1411 C C . MET A 1 171 ? -2.126 -13.449 -5.128 1.00 90.38 171 MET A C 1
ATOM 1413 O O . MET A 1 171 ? -1.707 -14.586 -4.887 1.00 90.38 171 MET A O 1
ATOM 1417 N N . THR A 1 172 ? -2.308 -13.022 -6.376 1.00 93.19 172 THR A N 1
ATOM 1418 C CA . THR A 1 172 ? -1.904 -13.813 -7.546 1.00 93.19 172 THR A CA 1
ATOM 1419 C C . THR A 1 172 ? -0.383 -14.030 -7.560 1.00 93.19 172 THR A C 1
ATOM 1421 O O . THR A 1 172 ? 0.363 -13.212 -7.008 1.00 93.19 172 THR A O 1
ATOM 1424 N N . PRO A 1 173 ? 0.132 -15.076 -8.238 1.00 94.81 173 PRO A N 1
ATOM 1425 C CA . PRO A 1 173 ? 1.574 -15.251 -8.411 1.00 94.81 173 PRO A CA 1
ATOM 1426 C C . PRO A 1 173 ? 2.266 -14.006 -8.987 1.00 94.81 173 PRO A C 1
ATOM 1428 O O . PRO A 1 173 ? 3.345 -13.644 -8.532 1.00 94.81 173 PRO A O 1
ATOM 1431 N N . TYR A 1 174 ? 1.622 -13.296 -9.918 1.00 95.00 174 TYR A N 1
ATOM 1432 C CA . TYR A 1 174 ? 2.143 -12.049 -10.484 1.00 95.00 174 TYR A CA 1
ATOM 1433 C C . TYR A 1 174 ? 2.358 -10.963 -9.414 1.00 95.00 174 TYR A C 1
ATOM 1435 O O . TYR A 1 174 ? 3.452 -10.411 -9.301 1.00 95.00 174 TYR A O 1
ATOM 1443 N N . GLN A 1 175 ? 1.352 -10.710 -8.570 1.00 93.62 175 GLN A N 1
ATOM 1444 C CA . GLN A 1 175 ? 1.440 -9.733 -7.475 1.00 93.62 175 GLN A CA 1
ATOM 1445 C C . GLN A 1 175 ? 2.476 -10.139 -6.418 1.00 93.62 175 GLN A C 1
ATOM 1447 O O . GLN A 1 175 ? 3.272 -9.311 -5.971 1.00 93.62 175 GLN A O 1
ATOM 1452 N N . ARG A 1 176 ? 2.517 -11.428 -6.049 1.00 93.50 176 ARG A N 1
ATOM 1453 C CA . ARG A 1 176 ? 3.535 -11.963 -5.131 1.00 93.50 176 ARG A CA 1
ATOM 1454 C C . ARG A 1 176 ? 4.942 -11.741 -5.675 1.00 93.50 176 ARG A C 1
ATOM 1456 O O . ARG A 1 176 ? 5.823 -11.335 -4.924 1.00 93.50 176 ARG A O 1
ATOM 1463 N N . ALA A 1 177 ? 5.147 -11.953 -6.972 1.00 95.12 177 ALA A N 1
ATOM 1464 C CA . ALA A 1 177 ? 6.453 -11.787 -7.585 1.00 95.12 177 ALA A CA 1
ATOM 1465 C C . ALA A 1 177 ? 6.943 -10.331 -7.561 1.00 95.12 177 ALA A C 1
ATOM 1467 O O . ALA A 1 177 ? 8.099 -10.102 -7.216 1.00 95.12 177 ALA A O 1
ATOM 1468 N N . ILE A 1 178 ? 6.067 -9.350 -7.821 1.00 94.62 178 ILE A N 1
ATOM 1469 C CA . ILE A 1 178 ? 6.379 -7.915 -7.649 1.00 94.62 178 ILE A CA 1
ATOM 1470 C C . ILE A 1 178 ? 6.844 -7.638 -6.214 1.00 94.62 178 ILE A C 1
ATOM 1472 O O . ILE A 1 178 ? 7.891 -7.022 -6.000 1.00 94.62 178 ILE A O 1
ATOM 1476 N N . ARG A 1 179 ? 6.111 -8.161 -5.220 1.00 91.81 179 ARG A N 1
ATOM 1477 C CA . ARG A 1 179 ? 6.472 -8.022 -3.802 1.00 91.81 179 ARG A CA 1
ATOM 1478 C C . ARG A 1 179 ? 7.834 -8.653 -3.500 1.00 91.81 179 ARG A C 1
ATOM 1480 O O . ARG A 1 179 ? 8.648 -8.032 -2.822 1.00 91.81 179 ARG A O 1
ATOM 1487 N N . TYR A 1 180 ? 8.111 -9.851 -4.004 1.00 94.00 180 TYR A N 1
ATOM 1488 C CA . TYR A 1 180 ? 9.387 -10.534 -3.773 1.00 94.00 180 TYR A CA 1
ATOM 1489 C C . TYR A 1 180 ? 10.565 -9.826 -4.449 1.00 94.00 180 TYR A C 1
ATOM 1491 O O . TYR A 1 180 ? 11.628 -9.708 -3.846 1.00 94.00 180 TYR A O 1
ATOM 1499 N N . LEU A 1 181 ? 10.394 -9.294 -5.661 1.00 95.19 181 LEU A N 1
ATOM 1500 C CA . LEU A 1 181 ? 11.433 -8.527 -6.364 1.00 95.19 181 LEU A CA 1
ATOM 1501 C C . LEU A 1 181 ? 11.818 -7.235 -5.625 1.00 95.19 181 LEU A C 1
ATOM 1503 O O . LEU A 1 181 ? 12.962 -6.798 -5.714 1.00 95.19 181 LEU A O 1
ATOM 1507 N N . SER A 1 182 ? 10.910 -6.660 -4.826 1.00 90.50 182 SER A N 1
ATOM 1508 C CA . SER A 1 182 ? 11.225 -5.495 -3.982 1.00 90.50 182 SER A CA 1
ATOM 1509 C C . SER A 1 182 ? 12.159 -5.802 -2.801 1.00 90.50 182 SER A C 1
ATOM 1511 O O . SER A 1 182 ? 12.571 -4.880 -2.097 1.00 90.50 182 SER A O 1
ATOM 1513 N N . LYS A 1 183 ? 12.526 -7.075 -2.599 1.00 92.31 183 LYS A N 1
ATOM 1514 C CA . LYS A 1 183 ? 13.449 -7.536 -1.557 1.00 92.31 183 LYS A CA 1
ATOM 1515 C C . LYS A 1 183 ? 14.603 -8.357 -2.147 1.00 92.31 183 LYS A C 1
ATOM 1517 O O . LYS A 1 183 ? 14.608 -9.584 -2.045 1.00 92.31 183 LYS A O 1
ATOM 1522 N N . PRO A 1 184 ? 15.604 -7.707 -2.755 1.00 92.31 184 PRO A N 1
ATOM 1523 C CA . PRO A 1 184 ? 16.654 -8.403 -3.501 1.00 92.31 184 PRO A CA 1
ATOM 1524 C C . PRO A 1 184 ? 17.475 -9.373 -2.642 1.00 92.31 184 PRO A C 1
ATOM 1526 O O . PRO A 1 184 ? 17.854 -10.442 -3.112 1.00 92.31 184 PRO A O 1
ATOM 1529 N N . ASP A 1 185 ? 17.652 -9.065 -1.354 1.00 93.94 185 ASP A N 1
ATOM 1530 C CA . ASP A 1 185 ? 18.356 -9.922 -0.394 1.00 93.94 185 ASP A CA 1
ATOM 1531 C C . ASP A 1 185 ? 17.646 -11.261 -0.120 1.00 93.94 185 ASP A C 1
ATOM 1533 O O . ASP A 1 185 ? 18.262 -12.188 0.410 1.00 93.94 185 ASP A O 1
ATOM 1537 N N . GLU A 1 186 ? 16.368 -11.404 -0.488 1.00 95.31 186 GLU A N 1
ATOM 1538 C CA . GLU A 1 186 ? 15.616 -12.662 -0.388 1.00 95.31 186 GLU A CA 1
ATOM 1539 C C . GLU A 1 186 ? 15.793 -13.560 -1.634 1.00 95.31 186 GLU A C 1
ATOM 1541 O O . GLU A 1 186 ? 15.206 -14.639 -1.694 1.00 95.31 186 GLU A O 1
ATOM 1546 N N . TRP A 1 187 ? 16.641 -13.183 -2.600 1.00 95.94 187 TRP A N 1
ATOM 1547 C CA . TRP A 1 187 ? 16.940 -13.976 -3.800 1.00 95.94 187 TRP A CA 1
ATOM 1548 C C . TRP A 1 187 ? 18.365 -14.536 -3.793 1.00 95.94 187 TRP A C 1
ATOM 1550 O O . TRP A 1 187 ? 19.289 -13.955 -3.222 1.00 95.94 187 TRP A O 1
ATOM 1560 N N . SER A 1 188 ? 18.540 -15.686 -4.439 1.00 94.31 188 SER A N 1
ATOM 1561 C CA . SER A 1 188 ? 19.824 -16.363 -4.629 1.00 94.31 188 SER A CA 1
ATOM 1562 C C . SER A 1 188 ? 20.101 -16.568 -6.111 1.00 94.31 188 SER A C 1
ATOM 1564 O O . SER A 1 188 ? 19.189 -16.833 -6.896 1.00 94.31 188 SER A O 1
ATOM 1566 N N . VAL A 1 189 ? 21.376 -16.489 -6.483 1.00 92.81 189 VAL A N 1
ATOM 1567 C CA . VAL A 1 189 ? 21.851 -16.805 -7.833 1.00 92.81 189 VAL A CA 1
ATOM 1568 C C . VAL A 1 189 ? 21.747 -18.315 -8.065 1.00 92.81 189 VAL A C 1
ATOM 1570 O O . VAL A 1 189 ? 22.236 -19.104 -7.260 1.00 92.81 189 VAL A O 1
ATOM 1573 N N . ILE A 1 190 ? 21.119 -18.713 -9.171 1.00 85.88 190 ILE A N 1
ATOM 1574 C CA . ILE A 1 190 ? 21.072 -20.101 -9.653 1.00 85.88 190 ILE A CA 1
ATOM 1575 C C . ILE A 1 190 ? 22.335 -20.415 -10.455 1.00 85.88 190 ILE A C 1
ATOM 1577 O O . ILE A 1 190 ? 22.995 -21.421 -10.219 1.00 85.88 190 ILE A O 1
ATOM 1581 N N . ALA A 1 191 ? 22.612 -19.580 -11.456 1.00 76.69 191 ALA A N 1
ATOM 1582 C CA . ALA A 1 191 ? 23.675 -19.779 -12.427 1.00 76.69 191 ALA A CA 1
ATOM 1583 C C . ALA A 1 191 ? 24.021 -18.454 -13.109 1.00 76.69 191 ALA A C 1
ATOM 1585 O O . ALA A 1 191 ? 23.165 -17.574 -13.261 1.00 76.69 191 ALA A O 1
ATOM 1586 N N . GLU A 1 192 ? 25.264 -18.358 -13.562 1.00 69.25 192 GLU A N 1
ATOM 1587 C CA . GLU A 1 192 ? 25.752 -17.281 -14.416 1.00 69.25 192 GLU A CA 1
ATOM 1588 C C . GLU A 1 192 ? 25.517 -17.649 -15.887 1.00 69.25 192 GLU A C 1
ATOM 1590 O O . GLU A 1 192 ? 25.773 -18.779 -16.306 1.00 69.25 192 GLU A O 1
ATOM 1595 N N . ASN A 1 193 ? 25.004 -16.706 -16.674 1.00 60.19 193 ASN A N 1
ATOM 1596 C CA . ASN A 1 193 ? 24.804 -16.836 -18.114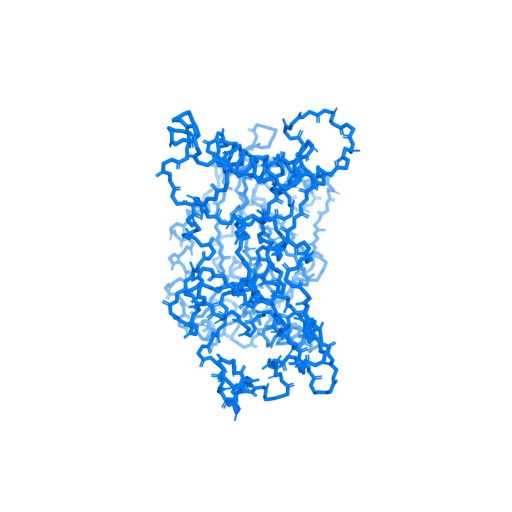 1.00 60.19 193 ASN A CA 1
ATOM 1597 C C . ASN A 1 193 ? 25.464 -15.638 -18.818 1.00 60.19 193 ASN A C 1
ATOM 1599 O O . ASN A 1 193 ? 24.818 -14.635 -19.139 1.00 60.19 193 ASN A O 1
ATOM 1603 N N . GLY A 1 194 ? 26.787 -15.714 -18.987 1.00 63.94 194 GLY A N 1
ATOM 1604 C CA . GLY A 1 194 ? 27.600 -14.591 -19.459 1.00 63.94 194 GLY A CA 1
ATOM 1605 C C . GLY A 1 194 ? 27.627 -13.452 -18.434 1.00 63.94 194 GLY A C 1
ATOM 1606 O O . GLY A 1 194 ? 27.931 -13.678 -17.270 1.00 63.94 194 GLY A O 1
ATOM 1607 N N . CYS A 1 195 ? 27.292 -12.228 -18.856 1.00 57.84 195 CYS A N 1
ATOM 1608 C CA . CYS A 1 195 ? 27.178 -11.065 -17.961 1.00 57.84 195 CYS A CA 1
ATOM 1609 C C . CYS A 1 195 ? 25.837 -10.991 -17.208 1.00 57.84 195 CYS A C 1
ATOM 1611 O O . CYS A 1 195 ? 25.645 -10.083 -16.402 1.00 57.84 195 CYS A O 1
ATOM 1613 N N . ASN A 1 196 ? 24.904 -11.908 -17.481 1.00 71.81 196 ASN A N 1
ATOM 1614 C CA . ASN A 1 196 ? 23.580 -11.923 -16.871 1.00 71.81 196 ASN A CA 1
ATOM 1615 C C . ASN A 1 196 ? 23.434 -13.118 -15.922 1.00 71.81 196 ASN A C 1
ATOM 1617 O O . ASN A 1 196 ? 24.131 -14.122 -16.055 1.00 71.81 196 ASN A O 1
ATOM 1621 N N . MET A 1 197 ? 22.518 -13.032 -14.958 1.00 83.62 197 MET A N 1
ATOM 1622 C CA . MET A 1 197 ? 22.388 -14.036 -13.899 1.00 83.62 197 MET A CA 1
ATOM 1623 C C . MET A 1 197 ? 20.947 -14.514 -13.782 1.00 83.62 197 MET A C 1
ATOM 1625 O O . MET A 1 197 ? 20.007 -13.745 -13.961 1.00 83.62 197 MET A O 1
ATOM 1629 N N . ASN A 1 198 ? 20.777 -15.798 -13.482 1.00 91.38 198 ASN A N 1
ATOM 1630 C CA . ASN A 1 198 ? 19.477 -16.376 -13.162 1.00 91.38 198 ASN A CA 1
ATOM 1631 C C . ASN A 1 198 ? 19.303 -16.425 -11.644 1.00 91.38 198 ASN A C 1
ATOM 1633 O O . ASN A 1 198 ? 20.256 -16.732 -10.928 1.00 91.38 198 ASN A O 1
ATOM 1637 N N . PHE A 1 199 ? 18.087 -16.201 -11.157 1.00 94.88 199 PHE A N 1
ATOM 1638 C CA . PHE A 1 199 ? 17.784 -16.112 -9.730 1.00 94.88 199 PHE A CA 1
ATOM 1639 C C . PHE A 1 199 ? 16.588 -16.984 -9.341 1.00 94.88 199 PHE A C 1
ATOM 1641 O O . PHE A 1 199 ? 15.658 -17.159 -10.132 1.00 94.88 199 PHE A O 1
ATOM 1648 N N . HIS A 1 200 ? 16.579 -17.476 -8.102 1.00 96.62 200 HIS A N 1
ATOM 1649 C CA . HIS A 1 200 ? 15.381 -17.986 -7.428 1.00 96.62 200 HIS A CA 1
ATOM 1650 C C . HIS A 1 200 ? 15.160 -17.260 -6.101 1.00 96.62 200 HIS A C 1
ATOM 1652 O O . HIS A 1 200 ? 16.113 -16.788 -5.477 1.00 96.62 200 HIS A O 1
ATOM 1658 N N . HIS A 1 201 ? 13.915 -17.206 -5.639 1.00 96.81 201 HIS A N 1
ATOM 1659 C CA . HIS A 1 201 ? 13.607 -16.705 -4.303 1.00 96.81 201 HIS A CA 1
ATOM 1660 C C . HIS A 1 201 ? 13.975 -17.746 -3.229 1.00 96.81 201 HIS A C 1
ATOM 1662 O O . HIS A 1 201 ? 13.643 -18.921 -3.362 1.00 96.81 201 HIS A O 1
ATOM 1668 N N . LYS A 1 202 ? 14.636 -17.336 -2.140 1.00 96.38 202 LYS A N 1
ATOM 1669 C CA . LYS A 1 202 ? 15.193 -18.237 -1.106 1.00 96.38 202 LYS A CA 1
ATOM 1670 C C . LYS A 1 202 ? 14.135 -19.076 -0.390 1.00 96.38 202 LYS A C 1
ATOM 1672 O O . LYS A 1 202 ? 14.370 -20.242 -0.102 1.00 96.38 202 LYS A O 1
ATOM 1677 N N . ILE A 1 203 ? 12.985 -18.473 -0.087 1.00 94.38 203 ILE A N 1
ATOM 1678 C CA . ILE A 1 203 ? 11.881 -19.131 0.640 1.00 94.38 203 ILE A CA 1
ATOM 1679 C C . ILE A 1 203 ? 10.871 -19.771 -0.325 1.00 94.38 203 ILE A C 1
ATOM 1681 O O . ILE A 1 203 ? 10.198 -20.731 0.033 1.00 94.38 203 ILE A O 1
ATOM 1685 N N . PHE A 1 204 ? 10.780 -19.254 -1.553 1.00 94.25 204 PHE A N 1
ATOM 1686 C CA . PHE A 1 204 ? 9.771 -19.638 -2.548 1.00 94.25 204 PHE A CA 1
ATOM 1687 C C . PHE A 1 204 ? 10.471 -19.961 -3.876 1.00 94.25 204 PHE A C 1
ATOM 1689 O O . PHE A 1 204 ? 10.330 -19.206 -4.840 1.00 94.25 204 PHE A O 1
ATOM 1696 N N . PRO A 1 205 ? 11.297 -21.024 -3.925 1.00 95.69 205 PRO A N 1
ATOM 1697 C CA . PRO A 1 205 ? 12.189 -21.307 -5.052 1.00 95.69 205 PRO A CA 1
ATOM 1698 C C . PRO A 1 205 ? 11.458 -21.571 -6.375 1.00 95.69 205 PRO A C 1
ATOM 1700 O O . PRO A 1 205 ? 12.080 -21.564 -7.436 1.00 95.69 205 PRO A O 1
ATOM 1703 N N . GLU A 1 206 ? 10.141 -21.777 -6.341 1.00 95.75 206 GLU A N 1
ATOM 1704 C CA . GLU A 1 206 ? 9.290 -21.824 -7.523 1.00 95.75 206 GLU A CA 1
ATOM 1705 C C . GLU A 1 206 ? 9.179 -20.481 -8.262 1.00 95.75 206 GLU A C 1
ATOM 1707 O O . GLU A 1 206 ? 8.847 -20.476 -9.449 1.00 95.75 206 GLU A O 1
ATOM 1712 N N . PHE A 1 207 ? 9.478 -19.359 -7.597 1.00 97.25 207 PHE A N 1
ATOM 1713 C CA . PHE A 1 207 ? 9.664 -18.060 -8.237 1.00 97.25 207 PHE A CA 1
ATOM 1714 C C . PHE A 1 207 ? 11.094 -17.939 -8.746 1.00 97.25 207 PHE A C 1
ATOM 1716 O O . PHE A 1 207 ? 12.045 -17.904 -7.962 1.00 97.25 207 PHE A O 1
ATOM 1723 N N . THR A 1 208 ? 11.247 -17.836 -10.066 1.00 96.94 208 THR A N 1
ATOM 1724 C CA . THR A 1 208 ? 12.566 -17.680 -10.694 1.00 96.94 208 THR A CA 1
ATOM 1725 C C . THR A 1 208 ? 12.585 -16.528 -11.683 1.00 96.94 208 THR A C 1
ATOM 1727 O O . THR A 1 208 ? 11.635 -16.364 -12.443 1.00 96.94 208 THR A O 1
ATOM 1730 N N . LEU A 1 209 ? 13.672 -15.761 -11.694 1.00 95.69 209 LEU A N 1
ATOM 1731 C CA . LEU A 1 209 ? 13.944 -14.707 -12.666 1.00 95.69 209 LEU A CA 1
ATOM 1732 C C . LEU A 1 209 ? 15.080 -15.188 -13.567 1.00 95.69 209 LEU A C 1
ATOM 1734 O O . LEU A 1 209 ? 16.174 -15.471 -13.080 1.00 95.69 209 LEU A O 1
ATOM 1738 N N . ARG A 1 210 ? 14.816 -15.342 -14.862 1.00 93.25 210 ARG A N 1
ATOM 1739 C CA . ARG A 1 210 ? 15.751 -15.958 -15.807 1.00 93.25 210 ARG A CA 1
ATOM 1740 C C . ARG A 1 210 ? 16.021 -15.041 -16.976 1.00 93.25 210 ARG A C 1
ATOM 1742 O O . ARG A 1 210 ? 15.125 -14.358 -17.448 1.00 93.25 210 ARG A O 1
ATOM 1749 N N . VAL A 1 211 ? 17.242 -15.056 -17.467 1.00 90.19 211 VAL A N 1
ATOM 1750 C CA . VAL A 1 211 ? 17.590 -14.416 -18.732 1.00 90.19 211 VAL A CA 1
ATOM 1751 C C . VAL A 1 211 ? 16.955 -15.240 -19.849 1.00 90.19 211 VAL A C 1
ATOM 1753 O O . VAL A 1 211 ? 17.122 -16.463 -19.869 1.00 90.19 211 VAL A O 1
ATOM 1756 N N . ALA A 1 212 ? 16.219 -14.590 -20.751 1.00 88.25 212 ALA A N 1
ATOM 1757 C CA . ALA A 1 212 ? 15.670 -15.244 -21.935 1.00 88.25 212 ALA A CA 1
ATOM 1758 C C . ALA A 1 212 ? 16.789 -15.842 -22.803 1.00 88.25 212 ALA A C 1
ATOM 1760 O O . ALA A 1 212 ? 17.963 -15.470 -22.683 1.00 88.25 212 ALA A O 1
ATOM 1761 N N . LYS A 1 213 ? 16.442 -16.801 -23.664 1.00 80.75 213 LYS A N 1
ATOM 1762 C CA . LYS A 1 213 ? 17.437 -17.465 -24.512 1.00 80.75 213 LYS A CA 1
ATOM 1763 C C . LYS A 1 213 ? 17.941 -16.498 -25.582 1.00 80.75 213 LYS A C 1
ATOM 1765 O O . LYS A 1 213 ? 17.288 -15.515 -25.907 1.00 80.75 213 LYS A O 1
ATOM 1770 N N . ALA A 1 214 ? 19.107 -16.795 -26.156 1.00 68.31 214 ALA A N 1
ATOM 1771 C CA . ALA A 1 214 ? 19.736 -15.910 -27.137 1.00 68.31 214 ALA A CA 1
ATOM 1772 C C . ALA A 1 214 ? 18.909 -15.711 -28.424 1.00 68.31 214 ALA A C 1
ATOM 1774 O O . ALA A 1 214 ? 19.045 -14.709 -29.116 1.00 68.31 214 ALA A O 1
ATOM 1775 N N . GLU A 1 215 ? 18.020 -16.649 -28.740 1.00 65.06 215 GLU A N 1
ATOM 1776 C CA . GLU A 1 215 ? 17.087 -16.536 -29.867 1.00 65.06 215 GLU A CA 1
ATOM 1777 C C . GLU A 1 215 ? 16.004 -15.467 -29.625 1.00 65.06 215 GLU A C 1
ATOM 1779 O O . GLU A 1 215 ? 15.436 -14.946 -30.580 1.00 65.06 215 GLU A O 1
ATOM 1784 N N . ASP A 1 216 ? 15.777 -15.084 -28.363 1.00 62.31 216 ASP A N 1
ATOM 1785 C CA . ASP A 1 216 ? 14.811 -14.065 -27.942 1.00 62.31 216 ASP A CA 1
ATOM 1786 C C . ASP A 1 216 ? 15.442 -12.656 -27.862 1.00 62.31 216 ASP A C 1
ATOM 1788 O O . ASP A 1 216 ? 14.882 -11.746 -27.240 1.00 62.31 216 ASP A O 1
ATOM 1792 N N . HIS A 1 217 ? 16.641 -12.460 -28.428 1.00 63.50 217 HIS A N 1
ATOM 1793 C CA . HIS A 1 217 ? 17.301 -11.156 -28.431 1.00 63.50 217 HIS A CA 1
ATOM 1794 C C . HIS A 1 217 ? 16.558 -10.151 -29.312 1.00 63.50 217 HIS A C 1
ATOM 1796 O O . HIS A 1 217 ? 16.195 -10.413 -30.456 1.00 63.50 217 HIS A O 1
ATOM 1802 N N . ILE A 1 218 ? 16.381 -8.956 -28.759 1.00 67.19 218 ILE A N 1
ATOM 1803 C CA . ILE A 1 218 ? 15.743 -7.834 -29.432 1.00 67.19 218 ILE A CA 1
ATOM 1804 C C . ILE A 1 218 ? 16.806 -7.109 -30.237 1.00 67.19 218 ILE A C 1
ATOM 1806 O O . ILE A 1 218 ? 17.903 -6.837 -29.737 1.00 67.19 218 ILE A O 1
ATOM 1810 N N . ALA A 1 219 ? 16.460 -6.729 -31.458 1.00 62.91 219 ALA A N 1
ATOM 1811 C CA . ALA A 1 219 ? 17.330 -5.870 -32.225 1.00 62.91 219 ALA A CA 1
ATOM 1812 C C . ALA A 1 219 ? 17.483 -4.499 -31.544 1.00 62.91 219 ALA A C 1
ATOM 1814 O O . ALA A 1 219 ? 16.515 -3.896 -31.080 1.00 62.91 219 ALA A O 1
ATOM 1815 N N . CYS A 1 220 ? 18.702 -3.960 -31.530 1.00 58.56 220 CYS A N 1
ATOM 1816 C CA . CYS A 1 220 ? 19.012 -2.676 -30.896 1.00 58.56 220 CYS A CA 1
ATOM 1817 C C . CYS A 1 220 ? 18.236 -1.481 -31.478 1.00 58.56 220 CYS A C 1
ATOM 1819 O O . CYS A 1 220 ? 18.325 -0.384 -30.955 1.00 58.56 220 CYS A O 1
ATOM 1821 N N . HIS A 1 221 ? 17.437 -1.686 -32.523 1.00 55.19 221 HIS A N 1
ATOM 1822 C CA . HIS A 1 221 ? 16.616 -0.689 -33.191 1.00 55.19 221 HIS A CA 1
ATOM 1823 C C . HIS A 1 221 ? 15.107 -0.789 -32.868 1.00 55.19 221 HIS A C 1
ATOM 1825 O O . HIS A 1 221 ? 14.288 -0.301 -33.638 1.00 55.19 221 HIS A O 1
ATOM 1831 N N . GLU A 1 222 ? 14.670 -1.416 -31.775 1.00 61.19 222 GLU A N 1
ATOM 1832 C CA . GLU A 1 222 ? 13.263 -1.328 -31.313 1.00 61.19 222 GLU A CA 1
ATOM 1833 C C . GLU A 1 222 ? 13.053 -0.219 -30.271 1.00 61.19 222 GLU A C 1
ATOM 1835 O O . GLU A 1 222 ? 14.014 0.189 -29.642 1.00 61.19 222 GLU A O 1
ATOM 1840 N N . GLU A 1 223 ? 11.837 0.295 -30.046 1.00 59.12 223 GLU A N 1
ATOM 1841 C CA . GLU A 1 223 ? 11.585 1.428 -29.123 1.00 59.12 223 GLU A CA 1
ATOM 1842 C C . GLU A 1 223 ? 12.231 1.253 -27.722 1.00 59.12 223 GLU A C 1
ATOM 1844 O O . GLU A 1 223 ? 12.344 0.136 -27.207 1.00 59.12 223 GLU A O 1
ATOM 1849 N N . TRP A 1 224 ? 12.736 2.366 -27.161 1.00 60.81 224 TRP A N 1
ATOM 1850 C CA . TRP A 1 224 ? 13.756 2.497 -26.089 1.00 60.81 224 TRP A CA 1
ATOM 1851 C C . TRP A 1 224 ? 15.153 1.924 -26.398 1.00 60.81 224 TRP A C 1
ATOM 1853 O O . TRP A 1 224 ? 16.161 2.466 -25.953 1.00 60.81 224 TRP A O 1
ATOM 1863 N N . THR A 1 225 ? 15.243 0.902 -27.241 1.00 54.00 225 THR A N 1
ATOM 1864 C CA . THR A 1 225 ? 16.508 0.415 -27.820 1.00 54.00 225 THR A CA 1
ATOM 1865 C C . THR A 1 225 ? 17.015 1.333 -28.951 1.00 54.00 225 THR A C 1
ATOM 1867 O O . THR A 1 225 ? 18.214 1.574 -29.046 1.00 54.00 225 THR A O 1
ATOM 1870 N N . ARG A 1 226 ? 16.102 1.922 -29.743 1.00 47.78 226 ARG A N 1
ATOM 1871 C CA . ARG A 1 226 ? 16.358 2.551 -31.055 1.00 47.78 226 ARG A CA 1
ATOM 1872 C C . ARG A 1 226 ? 16.915 3.975 -31.050 1.00 47.78 226 ARG A C 1
ATOM 1874 O O . ARG A 1 226 ? 17.609 4.320 -31.992 1.00 47.78 226 ARG A O 1
ATOM 1881 N N . GLY A 1 227 ? 16.564 4.844 -30.097 1.00 45.88 227 GLY A N 1
ATOM 1882 C CA . GLY A 1 227 ? 16.472 6.275 -30.459 1.00 45.88 227 GLY A CA 1
ATOM 1883 C C . GLY A 1 227 ? 17.093 7.329 -29.549 1.00 45.88 227 GLY A C 1
ATOM 1884 O O . GLY A 1 227 ? 17.326 8.434 -30.022 1.00 45.88 227 GLY A O 1
ATOM 1885 N N . GLU A 1 228 ? 17.363 7.057 -28.272 1.00 53.62 228 GLU A N 1
ATOM 1886 C CA . GLU A 1 228 ? 17.658 8.157 -27.325 1.00 53.62 228 GLU A CA 1
ATOM 1887 C C . GLU A 1 228 ? 19.029 8.038 -26.646 1.00 53.62 228 GLU A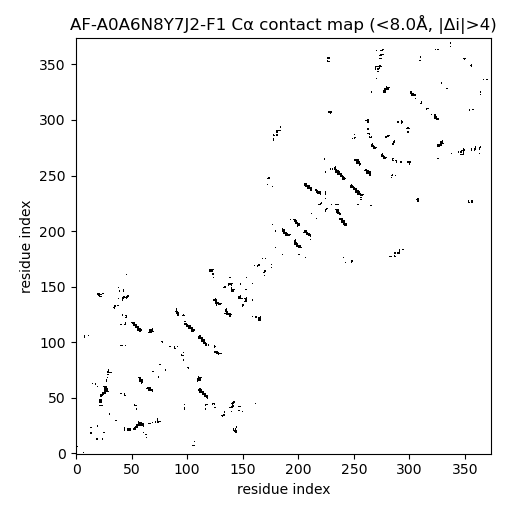 C 1
ATOM 1889 O O . GLU A 1 228 ? 19.522 8.979 -26.029 1.00 53.62 228 GLU A O 1
ATOM 1894 N N . ILE A 1 229 ? 19.699 6.900 -26.842 1.00 53.12 229 ILE A N 1
ATOM 1895 C CA . ILE A 1 229 ? 21.086 6.647 -26.428 1.00 53.12 229 ILE A CA 1
ATOM 1896 C C . ILE A 1 229 ? 21.839 5.931 -27.566 1.00 53.12 229 ILE A C 1
ATOM 1898 O O . ILE A 1 229 ? 22.702 5.094 -27.324 1.00 53.12 229 ILE A O 1
ATOM 1902 N N . CYS A 1 230 ? 21.459 6.171 -28.827 1.00 46.62 230 CYS A N 1
ATOM 1903 C CA . CYS A 1 230 ? 21.936 5.366 -29.953 1.00 46.62 230 CYS A CA 1
ATOM 1904 C C . CYS A 1 230 ? 23.466 5.435 -30.115 1.00 46.62 230 CYS A C 1
ATOM 1906 O O . CYS A 1 230 ? 24.036 6.492 -30.399 1.00 46.62 230 CYS A O 1
ATOM 1908 N N . ARG A 1 231 ? 24.094 4.267 -29.966 1.00 54.38 231 ARG A N 1
ATOM 1909 C CA . ARG A 1 231 ? 25.403 3.881 -30.495 1.00 54.38 231 ARG A CA 1
ATOM 1910 C C . ARG A 1 231 ? 25.256 2.486 -31.103 1.00 54.38 231 ARG A C 1
ATOM 1912 O O . ARG A 1 231 ? 24.389 1.723 -30.674 1.00 54.38 231 ARG A O 1
ATOM 1919 N N . ASP A 1 232 ? 26.107 2.160 -32.072 1.00 56.50 232 ASP A N 1
ATOM 1920 C CA . ASP A 1 232 ? 26.073 0.896 -32.829 1.00 56.50 232 ASP A CA 1
ATOM 1921 C C . ASP A 1 232 ? 26.249 -0.370 -31.958 1.00 56.50 232 ASP A C 1
ATOM 1923 O O . ASP A 1 232 ? 26.104 -1.490 -32.444 1.00 56.50 232 ASP A O 1
ATOM 1927 N N . ASP A 1 233 ? 26.553 -0.218 -30.668 1.00 65.31 233 ASP A N 1
ATOM 1928 C CA . ASP A 1 233 ? 26.877 -1.288 -29.729 1.00 65.31 233 ASP A CA 1
ATOM 1929 C C . ASP A 1 233 ? 25.848 -1.504 -28.602 1.00 65.31 233 ASP A C 1
ATOM 1931 O O . ASP A 1 233 ? 26.062 -2.373 -27.750 1.00 65.31 233 ASP A O 1
ATOM 1935 N N . ASN A 1 234 ? 24.723 -0.776 -28.604 1.00 75.94 234 ASN A N 1
ATOM 1936 C CA . ASN A 1 234 ? 23.627 -1.015 -27.660 1.00 75.94 234 ASN A CA 1
ATOM 1937 C C . ASN A 1 234 ? 23.067 -2.438 -27.810 1.00 75.94 234 ASN A C 1
ATOM 1939 O O . ASN A 1 234 ? 22.958 -2.979 -28.913 1.00 75.94 234 ASN A O 1
ATOM 1943 N N . ARG A 1 235 ? 22.657 -3.047 -26.693 1.00 78.31 235 ARG A N 1
ATOM 1944 C CA . ARG A 1 235 ? 22.096 -4.408 -26.669 1.00 78.31 235 ARG A CA 1
ATOM 1945 C C . ARG A 1 235 ? 20.868 -4.471 -25.785 1.00 78.31 235 ARG A C 1
ATOM 1947 O O . ARG A 1 235 ? 20.788 -3.775 -24.777 1.00 78.31 235 ARG A O 1
ATOM 1954 N N . ALA A 1 236 ? 19.947 -5.362 -26.123 1.00 82.56 236 ALA A N 1
ATOM 1955 C CA . ALA A 1 236 ? 18.793 -5.646 -25.289 1.00 82.56 236 ALA A CA 1
ATOM 1956 C C . ALA A 1 236 ? 18.589 -7.144 -25.093 1.00 82.56 236 ALA A C 1
ATOM 1958 O O . ALA A 1 236 ? 18.938 -7.977 -25.931 1.00 82.56 236 ALA A O 1
ATOM 1959 N N . TRP A 1 237 ? 18.019 -7.481 -23.947 1.00 84.19 237 TRP A N 1
ATOM 1960 C CA . TRP A 1 237 ? 17.621 -8.835 -23.599 1.00 84.19 237 TRP A CA 1
ATOM 1961 C C . TRP A 1 237 ? 16.355 -8.788 -22.755 1.00 84.19 237 TRP A C 1
ATOM 1963 O O . TRP A 1 237 ? 15.912 -7.723 -22.320 1.00 84.19 237 TRP A O 1
ATOM 1973 N N . TYR A 1 238 ? 15.779 -9.956 -22.509 1.00 89.00 238 TYR A N 1
ATOM 1974 C CA . TYR A 1 238 ? 14.640 -10.091 -21.622 1.00 89.00 238 TYR A CA 1
ATOM 1975 C C . TYR A 1 238 ? 15.025 -10.806 -20.334 1.00 89.00 238 TYR A C 1
ATOM 1977 O O . TYR A 1 238 ? 15.755 -11.800 -20.350 1.00 89.00 238 TYR A O 1
ATOM 1985 N N . TYR A 1 239 ? 14.480 -10.324 -19.224 1.00 92.38 239 TYR A N 1
ATOM 1986 C CA . TYR A 1 239 ? 14.258 -11.140 -18.045 1.00 92.38 239 TYR A CA 1
ATOM 1987 C C . TYR A 1 239 ? 12.859 -11.743 -18.099 1.00 92.38 239 TYR A C 1
ATOM 1989 O O . TYR A 1 239 ? 11.871 -11.049 -18.315 1.00 92.38 239 TYR A O 1
ATOM 1997 N N . GLU A 1 240 ? 12.768 -13.037 -17.859 1.00 94.81 240 GLU A N 1
ATOM 1998 C CA . GLU A 1 240 ? 11.529 -13.781 -17.752 1.00 94.81 240 GLU A CA 1
ATOM 1999 C C . GLU A 1 240 ? 11.323 -14.219 -16.312 1.00 94.81 240 GLU A C 1
ATOM 2001 O O . GLU A 1 240 ? 12.153 -14.906 -15.711 1.00 94.81 240 GLU A O 1
ATOM 2006 N N . LEU A 1 241 ? 10.189 -13.821 -15.759 1.00 96.81 241 LEU A N 1
ATOM 2007 C CA . LEU A 1 241 ? 9.784 -14.206 -14.425 1.00 96.81 241 LEU A CA 1
ATOM 2008 C C . LEU A 1 241 ? 8.853 -15.409 -14.520 1.00 96.81 241 LEU A C 1
ATOM 2010 O O . LEU A 1 241 ? 7.839 -15.364 -15.215 1.00 96.81 241 LEU A O 1
ATOM 2014 N N . TYR A 1 242 ? 9.173 -16.461 -13.783 1.00 97.25 242 TYR A N 1
ATOM 2015 C CA . TYR A 1 242 ? 8.414 -17.702 -13.745 1.00 97.25 242 TYR A CA 1
ATOM 2016 C C . TYR A 1 242 ? 7.865 -17.974 -12.352 1.00 97.25 242 TYR A C 1
ATOM 2018 O O . TYR A 1 242 ? 8.533 -17.705 -11.353 1.00 97.25 242 TYR A O 1
ATOM 2026 N N . TYR A 1 243 ? 6.681 -18.577 -12.320 1.00 97.00 243 TYR A N 1
ATOM 2027 C CA . TYR A 1 243 ? 6.139 -19.308 -11.182 1.00 97.00 243 TYR A CA 1
ATOM 2028 C C . TYR A 1 243 ? 5.934 -20.759 -11.611 1.00 97.00 243 TYR A C 1
ATOM 2030 O O . TYR A 1 243 ? 5.120 -21.044 -12.493 1.00 97.00 243 TYR A O 1
ATOM 2038 N N . HIS A 1 244 ? 6.720 -21.669 -11.038 1.00 95.19 244 HIS A N 1
ATOM 2039 C CA . HIS A 1 244 ? 6.915 -23.014 -11.581 1.00 95.19 244 HIS A CA 1
ATOM 2040 C C . HIS A 1 244 ? 7.339 -22.957 -13.064 1.00 95.19 244 HIS A C 1
ATOM 2042 O O . HIS A 1 244 ? 8.414 -22.448 -13.375 1.00 95.19 244 HIS A O 1
ATOM 2048 N N . GLN A 1 245 ? 6.523 -23.483 -13.981 1.00 95.44 245 GLN A N 1
ATOM 2049 C CA . GLN A 1 245 ? 6.769 -23.445 -15.429 1.00 95.44 245 GLN A CA 1
ATOM 2050 C C . GLN A 1 245 ? 5.992 -22.320 -16.129 1.00 95.44 245 GLN A C 1
ATOM 2052 O O . GLN A 1 245 ? 6.190 -22.082 -17.319 1.00 95.44 245 GLN A O 1
ATOM 2057 N N . THR A 1 246 ? 5.127 -21.608 -15.408 1.00 97.19 246 THR A N 1
ATOM 2058 C CA . THR A 1 246 ? 4.303 -20.539 -15.970 1.00 97.19 246 THR A CA 1
ATOM 2059 C C . THR A 1 246 ? 5.102 -19.246 -16.019 1.00 97.19 246 THR A C 1
ATOM 2061 O O . THR A 1 246 ? 5.498 -18.720 -14.977 1.00 97.19 246 THR A O 1
ATOM 2064 N N . ARG A 1 247 ? 5.315 -18.704 -17.223 1.00 96.62 247 ARG A N 1
ATOM 2065 C CA . ARG A 1 247 ? 5.905 -17.373 -17.401 1.00 96.62 247 ARG A CA 1
ATOM 2066 C C . ARG A 1 247 ? 4.888 -16.314 -16.976 1.00 96.62 247 ARG A C 1
ATOM 2068 O O . ARG A 1 247 ? 3.854 -16.158 -17.616 1.00 96.62 247 ARG A O 1
ATOM 2075 N N . LEU A 1 248 ? 5.184 -15.608 -15.890 1.00 96.94 248 LEU A N 1
ATOM 2076 C CA . LEU A 1 248 ? 4.352 -14.540 -15.337 1.00 96.94 248 LEU A CA 1
ATOM 2077 C C . LEU A 1 248 ? 4.551 -13.214 -16.066 1.00 96.94 248 LEU A C 1
ATOM 2079 O O . LEU A 1 248 ? 3.601 -12.458 -16.233 1.00 96.94 248 LEU A O 1
ATOM 2083 N N . ALA A 1 249 ? 5.792 -12.918 -16.449 1.00 96.31 249 ALA A N 1
ATOM 2084 C CA . ALA A 1 249 ? 6.147 -11.674 -17.112 1.00 96.31 249 ALA A CA 1
ATOM 2085 C C . ALA A 1 249 ? 7.424 -11.832 -17.933 1.00 96.31 249 ALA A C 1
ATOM 2087 O O . ALA A 1 249 ? 8.266 -12.687 -17.644 1.00 96.31 249 ALA A O 1
ATOM 2088 N N . GLN A 1 250 ? 7.569 -10.962 -18.925 1.00 93.56 250 GLN A N 1
ATOM 2089 C CA . GLN A 1 250 ? 8.787 -10.778 -19.695 1.00 93.56 250 GLN A CA 1
ATOM 2090 C C . GLN A 1 250 ? 9.118 -9.281 -19.681 1.00 93.56 250 GLN A C 1
ATOM 2092 O O . GLN A 1 250 ? 8.296 -8.459 -20.076 1.00 93.56 250 GLN A O 1
ATOM 2097 N N . VAL A 1 251 ? 10.295 -8.932 -19.170 1.00 92.56 251 VAL A N 1
ATOM 2098 C CA . VAL A 1 251 ? 10.730 -7.556 -18.917 1.00 92.56 251 VAL A CA 1
ATOM 2099 C C . VAL A 1 251 ? 11.957 -7.263 -19.763 1.00 92.56 251 VAL A C 1
ATOM 2101 O O . VAL A 1 251 ? 12.950 -7.983 -19.689 1.00 92.56 251 VAL A O 1
ATOM 2104 N N . ARG A 1 252 ? 11.886 -6.215 -20.587 1.00 89.06 252 ARG A N 1
ATOM 2105 C CA . ARG A 1 252 ? 12.992 -5.790 -21.453 1.00 89.06 252 ARG A CA 1
ATOM 2106 C C . ARG A 1 252 ? 14.045 -5.053 -20.633 1.00 89.06 252 ARG A C 1
ATOM 2108 O O . ARG A 1 252 ? 13.718 -4.109 -19.923 1.00 89.06 252 ARG A O 1
ATOM 2115 N N . CYS A 1 253 ? 15.303 -5.431 -20.797 1.00 87.81 253 CYS A N 1
ATOM 2116 C CA . CYS A 1 253 ? 16.469 -4.728 -20.278 1.00 87.81 253 CYS A CA 1
ATOM 2117 C C . CYS A 1 253 ? 17.347 -4.260 -21.434 1.00 87.81 253 CYS A C 1
ATOM 2119 O O . CYS A 1 253 ? 17.442 -4.930 -22.463 1.00 87.81 253 CYS A O 1
ATOM 2121 N N . VAL A 1 254 ? 17.989 -3.110 -21.255 1.00 84.19 254 VAL A N 1
ATOM 2122 C CA . VAL A 1 254 ? 18.864 -2.488 -22.247 1.00 84.19 254 VAL A CA 1
ATOM 2123 C C . VAL A 1 254 ? 20.207 -2.181 -21.602 1.00 84.19 254 VAL A C 1
ATOM 2125 O O . VAL A 1 254 ? 20.257 -1.645 -20.495 1.00 84.19 254 VAL A O 1
ATOM 2128 N N . ILE A 1 255 ? 21.281 -2.513 -22.312 1.00 82.25 255 ILE A N 1
ATOM 2129 C CA . ILE A 1 255 ? 22.651 -2.081 -22.051 1.00 82.25 255 ILE A CA 1
ATOM 2130 C C . ILE A 1 255 ? 23.035 -1.047 -23.106 1.00 82.25 255 ILE A C 1
ATOM 2132 O O . ILE A 1 255 ? 22.766 -1.229 -24.295 1.00 82.25 255 ILE A O 1
ATOM 2136 N N . PHE A 1 256 ? 23.697 0.013 -22.657 1.00 79.50 256 PHE A N 1
ATOM 2137 C CA . PHE A 1 256 ? 24.160 1.115 -23.490 1.00 79.50 256 PHE A CA 1
ATOM 2138 C C . PHE A 1 256 ? 25.452 1.733 -22.936 1.00 79.50 256 PHE A C 1
ATOM 2140 O O . PHE A 1 256 ? 25.938 1.340 -21.869 1.00 79.50 256 PHE A O 1
ATOM 2147 N N . ASP A 1 257 ? 26.000 2.709 -23.668 1.00 75.25 257 ASP A N 1
ATOM 2148 C CA . ASP A 1 257 ? 27.239 3.426 -23.318 1.00 75.25 257 ASP A CA 1
ATOM 2149 C C . ASP A 1 257 ? 28.439 2.468 -23.182 1.00 75.25 257 ASP A C 1
ATOM 2151 O O . ASP A 1 257 ? 29.051 2.351 -22.122 1.00 75.25 257 ASP A O 1
ATOM 2155 N N . ASP A 1 258 ? 28.751 1.726 -24.251 1.00 74.50 258 ASP A N 1
ATOM 2156 C CA . ASP A 1 258 ? 29.851 0.751 -24.312 1.00 74.50 258 ASP A CA 1
ATOM 2157 C C . ASP A 1 258 ? 29.797 -0.322 -23.207 1.00 74.50 258 ASP A C 1
ATOM 2159 O O . ASP A 1 258 ? 30.806 -0.686 -22.599 1.00 74.50 258 ASP A O 1
ATOM 2163 N N . ASN A 1 259 ? 28.598 -0.829 -22.917 1.00 76.75 259 ASN A N 1
ATOM 2164 C CA . ASN A 1 259 ? 28.315 -1.765 -21.825 1.00 76.75 259 ASN A CA 1
ATOM 2165 C C . ASN A 1 259 ? 28.547 -1.233 -20.400 1.00 76.75 259 ASN A C 1
ATOM 2167 O O . ASN A 1 259 ? 28.617 -2.015 -19.451 1.00 76.75 259 ASN A O 1
ATOM 2171 N N . LYS A 1 260 ? 28.648 0.089 -20.217 1.00 79.75 260 LYS A N 1
ATOM 2172 C CA . LYS A 1 260 ? 28.855 0.692 -18.890 1.00 79.75 260 LYS A CA 1
ATOM 2173 C C . LYS A 1 260 ? 27.560 0.898 -18.121 1.00 79.75 260 LYS A C 1
ATOM 2175 O O . LYS A 1 260 ? 27.621 1.010 -16.895 1.00 79.75 260 LYS A O 1
ATOM 2180 N N . LYS A 1 261 ? 26.428 1.003 -18.817 1.00 83.06 261 LYS A N 1
ATOM 2181 C CA . LYS A 1 261 ? 25.129 1.296 -18.213 1.00 83.06 261 LYS A CA 1
ATOM 2182 C C . LYS A 1 261 ? 24.083 0.285 -18.631 1.00 83.06 261 LYS A C 1
ATOM 2184 O O . LYS A 1 261 ? 24.111 -0.232 -19.746 1.00 83.06 261 LYS A O 1
ATOM 2189 N N . SER A 1 262 ? 23.153 0.030 -17.723 1.00 85.50 262 SER A N 1
ATOM 2190 C CA . SER A 1 262 ? 22.107 -0.965 -17.914 1.00 85.50 262 SER A CA 1
ATOM 2191 C C . SER A 1 262 ? 20.875 -0.657 -17.080 1.00 85.50 262 SER A C 1
ATOM 2193 O O . SER A 1 262 ? 20.988 -0.326 -15.901 1.00 85.50 262 SER A O 1
ATOM 2195 N N . MET A 1 263 ? 19.692 -0.816 -17.664 1.00 89.00 263 MET A N 1
ATOM 2196 C CA . MET A 1 263 ? 18.423 -0.660 -16.951 1.00 89.00 263 MET A CA 1
ATOM 2197 C C . MET A 1 263 ? 17.303 -1.443 -17.631 1.00 89.00 263 MET A C 1
ATOM 2199 O O . MET A 1 263 ? 17.411 -1.840 -18.791 1.00 89.00 263 MET A O 1
ATOM 2203 N N . VAL A 1 264 ? 16.202 -1.638 -16.915 1.00 91.12 264 VAL A N 1
ATOM 2204 C CA . VAL A 1 264 ? 14.925 -2.040 -17.506 1.00 91.12 264 VAL A CA 1
ATOM 2205 C C . VAL A 1 264 ? 14.449 -0.951 -18.475 1.00 91.12 264 VAL A C 1
ATOM 2207 O O . VAL A 1 264 ? 14.702 0.236 -18.278 1.00 91.12 264 VAL A O 1
ATOM 2210 N N . ALA A 1 265 ? 13.798 -1.337 -19.567 1.00 88.94 265 ALA A N 1
ATOM 2211 C CA . ALA A 1 265 ? 13.163 -0.375 -20.455 1.00 88.94 265 ALA A CA 1
ATOM 2212 C C . ALA A 1 265 ? 11.956 0.259 -19.735 1.00 88.94 265 ALA A C 1
ATOM 2214 O O . ALA A 1 265 ? 11.082 -0.477 -19.266 1.00 88.94 265 ALA A O 1
ATOM 2215 N N . PRO A 1 266 ? 11.891 1.595 -19.614 1.00 89.94 266 PRO A N 1
ATOM 2216 C CA . PRO A 1 266 ? 10.757 2.267 -19.015 1.00 89.94 266 PRO A CA 1
ATOM 2217 C C . PRO A 1 266 ? 9.536 2.190 -19.933 1.00 89.94 266 PRO A C 1
ATOM 2219 O O . PRO A 1 266 ? 9.647 2.003 -21.147 1.00 89.94 266 PRO A O 1
ATOM 2222 N N . ASN A 1 267 ? 8.362 2.362 -19.334 1.00 90.69 267 ASN A N 1
ATOM 2223 C CA . ASN A 1 267 ? 7.129 2.553 -20.086 1.00 90.69 267 ASN A CA 1
ATOM 2224 C C . ASN A 1 267 ? 7.154 3.929 -20.752 1.00 90.69 267 ASN A C 1
ATOM 2226 O O . ASN A 1 267 ? 7.929 4.801 -20.345 1.00 90.69 267 ASN A O 1
ATOM 2230 N N . TRP A 1 268 ? 6.283 4.143 -21.736 1.00 90.06 268 TRP A N 1
ATOM 2231 C CA . TRP A 1 268 ? 6.111 5.454 -22.340 1.00 90.06 268 TRP A CA 1
ATOM 2232 C C . TRP A 1 268 ? 4.665 5.730 -22.732 1.00 90.06 268 TRP A C 1
ATOM 2234 O O . TRP A 1 268 ? 3.916 4.809 -23.039 1.00 90.06 268 TRP A O 1
ATOM 2244 N N . GLU A 1 269 ? 4.306 7.011 -22.738 1.00 91.00 269 GLU A N 1
ATOM 2245 C CA . GLU A 1 269 ? 3.047 7.530 -23.281 1.00 91.00 269 GLU A CA 1
ATOM 2246 C C . GLU A 1 269 ? 3.343 8.723 -24.208 1.00 91.00 269 GLU A C 1
ATOM 2248 O O . GLU A 1 269 ? 4.357 9.415 -24.023 1.00 91.00 269 GLU A O 1
ATOM 2253 N N . PRO A 1 270 ? 2.513 8.978 -25.235 1.00 89.88 270 PRO A N 1
ATOM 2254 C CA . PRO A 1 270 ? 2.680 10.136 -26.098 1.00 89.88 270 PRO A CA 1
ATOM 2255 C C . PRO A 1 270 ? 2.357 11.434 -25.342 1.00 89.88 270 PRO A C 1
ATOM 2257 O O . PRO A 1 270 ? 1.351 11.536 -24.642 1.00 89.88 270 PRO A O 1
ATOM 2260 N N . ARG A 1 271 ? 3.192 12.458 -25.539 1.00 87.38 271 ARG A N 1
ATOM 2261 C CA . ARG A 1 271 ? 2.925 13.842 -25.119 1.00 87.38 271 ARG A CA 1
ATOM 2262 C C . ARG A 1 271 ? 3.325 14.766 -26.263 1.00 87.38 271 ARG A C 1
ATOM 2264 O O . ARG A 1 271 ? 4.502 14.843 -26.627 1.00 87.38 271 ARG A O 1
ATOM 2271 N N . GLY A 1 272 ? 2.329 15.400 -26.882 1.00 87.38 272 GLY A N 1
ATOM 2272 C CA . GLY A 1 272 ? 2.501 16.069 -28.172 1.00 87.38 272 GLY A CA 1
ATOM 2273 C C . GLY A 1 272 ? 2.975 15.087 -29.251 1.00 87.38 272 GLY A C 1
ATOM 2274 O O . GLY A 1 272 ? 2.485 13.966 -29.332 1.00 87.38 272 GLY A O 1
ATOM 2275 N N . ALA A 1 273 ? 3.957 15.494 -30.058 1.00 87.38 273 ALA A N 1
ATOM 2276 C CA . ALA A 1 273 ? 4.641 14.611 -31.011 1.00 87.38 273 ALA A CA 1
ATOM 2277 C C . ALA A 1 273 ? 5.805 13.817 -30.374 1.00 87.38 273 ALA A C 1
ATOM 2279 O O . ALA A 1 273 ? 6.552 13.144 -31.082 1.00 87.38 273 ALA A O 1
ATOM 2280 N N . GLY A 1 274 ? 6.004 13.933 -29.057 1.00 86.75 274 GLY A N 1
ATOM 2281 C CA . GLY A 1 274 ? 7.081 13.288 -28.314 1.00 86.75 274 GLY A CA 1
ATOM 2282 C C . GLY A 1 274 ? 6.619 12.086 -27.500 1.00 86.75 274 GLY A C 1
ATOM 2283 O O . GLY A 1 274 ? 5.431 11.777 -27.412 1.00 86.75 274 GLY A O 1
ATOM 2284 N N . ARG A 1 275 ? 7.581 11.429 -26.845 1.00 87.94 275 ARG A N 1
ATOM 2285 C CA . ARG A 1 275 ? 7.317 10.379 -25.849 1.00 87.94 275 ARG A CA 1
ATOM 2286 C C . ARG A 1 275 ? 7.713 10.879 -24.467 1.00 87.94 275 ARG A C 1
ATOM 2288 O O . ARG A 1 275 ? 8.711 11.584 -24.331 1.00 87.94 275 ARG A O 1
ATOM 2295 N N . PHE A 1 276 ? 6.932 10.520 -23.462 1.00 90.31 276 PHE A N 1
ATOM 2296 C CA . PHE A 1 276 ? 7.261 10.693 -22.055 1.00 90.31 276 PHE A CA 1
ATOM 2297 C C . PHE A 1 276 ? 7.502 9.312 -21.451 1.00 90.31 276 PHE A C 1
ATOM 2299 O O . PHE A 1 276 ? 6.629 8.454 -21.553 1.00 90.31 276 PHE A O 1
ATOM 2306 N N . TYR A 1 277 ? 8.671 9.092 -20.844 1.00 90.25 277 TYR A N 1
ATOM 2307 C CA . TYR A 1 277 ? 9.037 7.792 -20.275 1.00 90.25 277 TYR A CA 1
ATOM 2308 C C . TYR A 1 277 ? 8.937 7.799 -18.763 1.00 90.25 277 TYR A C 1
ATOM 2310 O O . TYR A 1 277 ? 9.321 8.769 -18.117 1.00 90.25 277 TYR A O 1
ATOM 2318 N N . PHE A 1 278 ? 8.493 6.690 -18.193 1.00 93.69 278 PHE A N 1
ATOM 2319 C CA . PHE A 1 278 ? 8.288 6.575 -16.759 1.00 93.69 278 PHE A CA 1
ATOM 2320 C C . PHE A 1 278 ? 8.330 5.120 -16.305 1.00 93.69 278 PHE A C 1
ATOM 2322 O O . PHE A 1 278 ? 8.200 4.172 -17.082 1.00 93.69 278 PHE A O 1
ATOM 2329 N N . TYR A 1 279 ? 8.460 4.952 -14.998 1.00 94.94 279 TYR A N 1
ATOM 2330 C CA . TYR A 1 279 ? 8.132 3.719 -14.311 1.00 94.94 279 TYR A CA 1
ATOM 2331 C C . TYR A 1 279 ? 6.844 3.901 -13.526 1.00 94.94 279 TYR A C 1
ATOM 2333 O O . TYR A 1 279 ? 6.721 4.824 -12.724 1.00 94.94 279 TYR A O 1
ATOM 2341 N N . GLU A 1 280 ? 5.896 2.990 -13.707 1.00 95.12 280 GLU A N 1
ATOM 2342 C CA . GLU A 1 280 ? 4.761 2.909 -12.795 1.00 95.12 280 GLU A CA 1
ATOM 2343 C C . GLU A 1 280 ? 5.200 2.199 -11.508 1.00 95.12 280 GLU A C 1
ATOM 2345 O O . GLU A 1 280 ? 5.801 1.120 -11.557 1.00 95.12 280 GLU A O 1
ATOM 2350 N N . ILE A 1 281 ? 4.930 2.822 -10.360 1.00 91.25 281 ILE A N 1
ATOM 2351 C CA . ILE A 1 281 ? 5.490 2.436 -9.054 1.00 91.25 281 ILE A CA 1
ATOM 2352 C C . ILE A 1 281 ? 5.167 0.998 -8.613 1.00 91.25 281 ILE A C 1
ATOM 2354 O O . ILE A 1 281 ? 5.988 0.372 -7.944 1.00 91.25 281 ILE A O 1
ATOM 2358 N N . ASP A 1 282 ? 4.029 0.452 -9.039 1.00 88.69 282 ASP A N 1
ATOM 2359 C CA . ASP A 1 282 ? 3.583 -0.904 -8.694 1.00 88.69 282 ASP A CA 1
ATOM 2360 C C . ASP A 1 282 ? 3.697 -1.879 -9.880 1.00 88.69 282 ASP A C 1
ATOM 2362 O O . ASP A 1 282 ? 3.113 -2.963 -9.877 1.00 88.69 282 ASP A O 1
ATOM 2366 N N . SER A 1 283 ? 4.454 -1.508 -10.918 1.00 93.50 283 SER A N 1
ATOM 2367 C CA . SER A 1 283 ? 4.629 -2.337 -12.113 1.00 93.50 283 SER A CA 1
ATOM 2368 C C . SER A 1 283 ? 5.730 -3.386 -11.966 1.00 93.50 283 SER A C 1
ATOM 2370 O O . SER A 1 283 ? 6.733 -3.198 -11.272 1.00 93.50 283 SER A O 1
ATOM 2372 N N . MET A 1 284 ? 5.590 -4.478 -12.723 1.00 95.25 284 MET A N 1
ATOM 2373 C CA . MET A 1 284 ? 6.633 -5.497 -12.853 1.00 95.25 284 MET A CA 1
ATOM 2374 C C . MET A 1 284 ? 7.954 -4.914 -13.368 1.00 95.25 284 MET A C 1
ATOM 2376 O O . MET A 1 284 ? 9.013 -5.251 -12.845 1.00 95.25 284 MET A O 1
ATOM 2380 N N . ASN A 1 285 ? 7.898 -4.009 -14.351 1.00 93.81 285 ASN A N 1
ATOM 2381 C CA . ASN A 1 285 ? 9.087 -3.368 -14.916 1.00 93.81 285 ASN A CA 1
ATOM 2382 C C . ASN A 1 285 ? 9.874 -2.626 -13.833 1.00 93.81 285 ASN A C 1
ATOM 2384 O O . ASN A 1 285 ? 11.085 -2.806 -13.709 1.00 93.81 285 ASN A O 1
ATOM 2388 N N . TYR A 1 286 ? 9.188 -1.850 -12.993 1.00 95.00 286 TYR A N 1
ATOM 2389 C CA . TYR A 1 286 ? 9.852 -1.123 -11.920 1.00 95.00 286 TYR A CA 1
ATOM 2390 C C . TYR A 1 286 ? 10.344 -2.035 -10.789 1.00 95.00 286 TYR A C 1
ATOM 2392 O O . TYR A 1 286 ? 11.417 -1.805 -10.229 1.00 95.00 286 TYR A O 1
ATOM 2400 N N . ALA A 1 287 ? 9.608 -3.105 -10.477 1.00 95.88 287 ALA A N 1
ATOM 2401 C CA . ALA A 1 287 ? 10.052 -4.108 -9.514 1.00 95.88 287 ALA A CA 1
ATOM 2402 C C . ALA A 1 287 ? 11.356 -4.788 -9.965 1.00 95.88 287 ALA A C 1
ATOM 2404 O O . ALA A 1 287 ? 12.297 -4.897 -9.178 1.00 95.88 287 ALA A O 1
ATOM 2405 N N . VAL A 1 288 ? 11.451 -5.169 -11.245 1.00 95.38 288 VAL A N 1
ATOM 2406 C CA . VAL A 1 288 ? 12.689 -5.702 -11.832 1.00 95.38 288 VAL A CA 1
ATOM 2407 C C . VAL A 1 288 ? 13.781 -4.632 -11.887 1.00 95.38 288 VAL A C 1
ATOM 2409 O O . VAL A 1 288 ? 14.924 -4.956 -11.585 1.00 95.38 288 VAL A O 1
ATOM 2412 N N . GLN A 1 289 ? 13.464 -3.363 -12.179 1.00 94.00 289 GLN A N 1
ATOM 2413 C CA . GLN A 1 289 ? 14.449 -2.272 -12.146 1.00 94.00 289 GLN A CA 1
ATOM 2414 C C . GLN A 1 289 ? 15.071 -2.131 -10.755 1.00 94.00 289 GLN A C 1
ATOM 2416 O O . GLN A 1 289 ? 16.291 -2.089 -10.634 1.00 94.00 289 GLN A O 1
ATOM 2421 N N . LYS A 1 290 ? 14.255 -2.106 -9.692 1.00 93.94 290 LYS A N 1
ATOM 2422 C CA . LYS A 1 290 ? 14.753 -2.068 -8.307 1.00 93.94 290 LYS A CA 1
ATOM 2423 C C . LYS A 1 290 ? 15.619 -3.278 -7.985 1.00 93.94 290 LYS A C 1
ATOM 2425 O O . LYS A 1 290 ? 16.702 -3.121 -7.423 1.00 93.94 290 LYS A O 1
ATOM 2430 N N . PHE A 1 291 ? 15.139 -4.468 -8.343 1.00 94.75 291 PHE A N 1
ATOM 2431 C CA . PHE A 1 291 ? 15.859 -5.715 -8.122 1.00 94.75 291 PHE A CA 1
ATOM 2432 C C . PHE A 1 291 ? 17.236 -5.692 -8.792 1.00 94.75 291 PHE A C 1
ATOM 2434 O O . PHE A 1 291 ? 18.261 -5.910 -8.144 1.00 94.75 291 PHE A O 1
ATOM 2441 N N . TYR A 1 292 ? 17.253 -5.348 -10.077 1.00 89.75 292 TYR A N 1
ATOM 2442 C CA . TYR A 1 292 ? 18.446 -5.279 -10.902 1.00 89.75 292 TYR A CA 1
ATOM 2443 C C . TYR A 1 292 ? 19.440 -4.234 -10.384 1.00 89.75 292 TYR A C 1
ATOM 2445 O O . TYR A 1 292 ? 20.599 -4.567 -10.145 1.00 89.75 292 TYR A O 1
ATOM 2453 N N . SER A 1 293 ? 18.984 -3.008 -10.111 1.00 91.38 293 SER A N 1
ATOM 2454 C CA . SER A 1 293 ? 19.834 -1.924 -9.602 1.00 91.38 293 SER A CA 1
ATOM 2455 C C . SER A 1 293 ? 20.430 -2.218 -8.224 1.00 91.38 293 SER A C 1
ATOM 2457 O O . SER A 1 293 ? 21.565 -1.834 -7.934 1.00 91.38 293 SER A O 1
ATOM 2459 N N . SER A 1 294 ? 19.686 -2.913 -7.357 1.00 91.00 294 SER A N 1
ATOM 2460 C CA . SER A 1 294 ? 20.205 -3.357 -6.060 1.00 91.00 294 SER A CA 1
ATOM 2461 C C . SER A 1 294 ? 21.326 -4.377 -6.232 1.00 91.00 294 SER A C 1
ATOM 2463 O O . SER A 1 294 ? 22.330 -4.322 -5.522 1.00 91.00 294 SER A O 1
ATOM 2465 N N . PHE A 1 295 ? 21.167 -5.297 -7.181 1.00 85.19 295 PHE A N 1
ATOM 2466 C CA . PHE A 1 295 ? 22.146 -6.340 -7.443 1.00 85.19 295 PHE A CA 1
ATOM 2467 C C . PHE A 1 295 ? 23.433 -5.781 -8.073 1.00 85.19 295 PHE A C 1
ATOM 2469 O O . PHE A 1 295 ? 24.534 -6.083 -7.613 1.00 85.19 295 PHE A O 1
ATOM 2476 N N . THR A 1 296 ? 23.308 -4.898 -9.068 1.00 85.75 296 THR A N 1
ATOM 2477 C CA . THR A 1 296 ? 24.449 -4.219 -9.714 1.00 85.75 296 THR A CA 1
ATOM 2478 C C . THR A 1 296 ? 25.056 -3.105 -8.854 1.00 85.75 296 THR A C 1
ATOM 2480 O O . THR A 1 296 ? 26.096 -2.547 -9.210 1.00 85.75 296 THR A O 1
ATOM 2483 N N . ARG A 1 297 ? 24.425 -2.774 -7.715 1.00 88.50 297 ARG A N 1
ATOM 2484 C CA . ARG A 1 297 ? 24.769 -1.646 -6.829 1.00 88.50 297 ARG A CA 1
ATOM 2485 C C . ARG A 1 297 ? 24.808 -0.302 -7.568 1.00 88.50 297 ARG A C 1
ATOM 2487 O O . ARG A 1 297 ? 25.566 0.598 -7.199 1.00 88.50 297 ARG A O 1
ATOM 2494 N N . ARG A 1 298 ? 24.010 -0.170 -8.630 1.00 88.81 298 ARG A N 1
ATOM 2495 C CA . ARG A 1 298 ? 23.955 1.006 -9.501 1.00 88.81 298 ARG A CA 1
ATOM 2496 C C . ARG A 1 298 ? 22.566 1.139 -10.111 1.00 88.81 298 ARG A C 1
ATOM 2498 O O . ARG A 1 298 ? 22.060 0.189 -10.689 1.00 88.81 298 ARG A O 1
ATOM 2505 N N . ASP A 1 299 ? 21.986 2.336 -10.037 1.00 90.75 299 ASP A N 1
ATOM 2506 C CA . ASP A 1 299 ? 20.718 2.652 -10.703 1.00 90.75 299 ASP A CA 1
ATOM 2507 C C . ASP A 1 299 ? 20.926 3.654 -11.843 1.00 90.75 299 ASP A C 1
ATOM 2509 O O . ASP A 1 299 ? 20.851 4.874 -11.657 1.00 90.75 299 ASP A O 1
ATOM 2513 N N . ASP A 1 300 ? 21.187 3.128 -13.039 1.00 87.94 300 ASP A N 1
ATOM 2514 C CA . ASP A 1 300 ? 21.453 3.938 -14.230 1.00 87.94 300 ASP A CA 1
ATOM 2515 C C . ASP A 1 300 ? 20.219 4.711 -14.717 1.00 87.94 300 ASP A C 1
ATOM 2517 O O . ASP A 1 300 ? 20.371 5.697 -15.438 1.00 87.94 300 ASP A O 1
ATOM 2521 N N . SER A 1 301 ? 19.012 4.355 -14.255 1.00 87.69 301 SER A N 1
ATOM 2522 C CA . SER A 1 301 ? 17.781 5.081 -14.595 1.00 87.69 301 SER A CA 1
ATOM 2523 C C . SER A 1 301 ? 17.682 6.466 -13.947 1.00 87.69 301 SER A C 1
ATOM 2525 O O . SER A 1 301 ? 16.868 7.290 -14.359 1.00 87.69 301 SER A O 1
ATOM 2527 N N . THR A 1 302 ? 18.515 6.738 -12.937 1.00 86.88 302 THR A N 1
ATOM 2528 C CA . THR A 1 302 ? 18.503 7.999 -12.174 1.00 86.88 302 THR A CA 1
ATOM 2529 C C . THR A 1 302 ? 19.571 8.995 -12.605 1.00 86.88 302 THR A C 1
ATOM 2531 O O . THR A 1 302 ? 19.545 10.142 -12.166 1.00 86.88 302 THR A O 1
ATOM 2534 N N . LYS A 1 303 ? 20.535 8.554 -13.423 1.00 79.38 303 LYS A N 1
ATOM 2535 C CA . LYS A 1 303 ? 21.706 9.342 -13.833 1.00 79.38 303 LYS A CA 1
ATOM 2536 C C . LYS A 1 303 ? 21.980 9.177 -15.323 1.00 79.38 303 LYS A C 1
ATOM 2538 O O . LYS A 1 303 ? 23.115 8.917 -15.753 1.00 79.38 303 LYS A O 1
ATOM 2543 N N . LEU A 1 304 ? 20.924 9.303 -16.121 1.00 77.56 304 LEU A N 1
ATOM 2544 C CA . LEU A 1 304 ? 21.043 9.253 -17.566 1.00 77.56 304 LEU A CA 1
ATOM 2545 C C . LEU A 1 304 ? 21.825 10.476 -18.035 1.00 77.56 304 LEU A C 1
ATOM 2547 O O . LEU A 1 304 ? 21.516 11.630 -17.728 1.00 77.56 304 LEU A O 1
ATOM 2551 N N . SER A 1 305 ? 22.908 10.192 -18.749 1.00 69.69 305 SER A N 1
ATOM 2552 C CA . SER A 1 305 ? 23.748 11.227 -19.325 1.00 69.69 305 SER A CA 1
ATOM 2553 C C . SER A 1 305 ? 23.051 11.727 -20.575 1.00 69.69 305 SER A C 1
ATOM 2555 O O . SER A 1 305 ? 22.914 10.989 -21.545 1.00 69.69 305 SER A O 1
ATOM 2557 N N . VAL A 1 306 ? 22.638 12.989 -20.567 1.00 66.88 306 VAL A N 1
ATOM 2558 C CA . VAL A 1 306 ? 22.161 13.647 -21.780 1.00 66.88 306 VAL A CA 1
ATOM 2559 C C . VAL A 1 306 ? 23.384 13.868 -22.673 1.00 66.88 306 VAL A C 1
ATOM 2561 O O . VAL A 1 306 ? 24.253 14.686 -22.365 1.00 66.88 306 VAL A O 1
ATOM 2564 N N . GLY A 1 307 ? 23.526 13.083 -23.735 1.00 56.97 307 GLY A N 1
ATOM 2565 C CA . GLY A 1 307 ? 24.679 13.108 -24.630 1.00 56.97 307 GLY A CA 1
ATOM 2566 C C . GLY A 1 307 ? 24.385 12.320 -25.899 1.00 56.97 307 GLY A C 1
ATOM 2567 O O . GLY A 1 307 ? 24.255 11.107 -25.852 1.00 56.97 307 GLY A O 1
ATOM 2568 N N . GLY A 1 308 ? 24.262 13.020 -27.025 1.00 54.62 308 GLY A N 1
ATOM 2569 C CA . GLY A 1 308 ? 23.870 12.456 -28.318 1.00 54.62 308 GLY A CA 1
ATOM 2570 C C . GLY A 1 308 ? 23.811 13.540 -29.397 1.00 54.62 308 GLY A C 1
ATOM 2571 O O . GLY A 1 308 ? 24.162 14.695 -29.133 1.00 54.62 308 GLY A O 1
ATOM 2572 N N . HIS A 1 309 ? 23.343 13.190 -30.600 1.00 48.06 309 HIS A N 1
ATOM 2573 C CA . HIS A 1 309 ? 23.323 14.032 -31.813 1.00 48.06 309 HIS A CA 1
ATOM 2574 C C . HIS A 1 309 ? 22.600 15.400 -31.702 1.00 48.06 309 HIS A C 1
ATOM 2576 O O . HIS A 1 309 ? 22.596 16.154 -32.673 1.00 48.06 309 HIS A O 1
ATOM 2582 N N . GLY A 1 310 ? 22.021 15.747 -30.545 1.00 49.50 310 GLY A N 1
ATOM 2583 C CA . GLY A 1 310 ? 21.367 17.030 -30.255 1.00 49.50 310 GLY A CA 1
ATOM 2584 C C . GLY A 1 310 ? 22.166 18.017 -29.385 1.00 49.50 310 GLY A C 1
ATOM 2585 O O . GLY A 1 310 ? 21.734 19.152 -29.232 1.00 49.50 310 GLY A O 1
ATOM 2586 N N . LYS A 1 311 ? 23.340 17.648 -28.840 1.00 50.25 311 LYS A N 1
ATOM 2587 C CA . LYS A 1 311 ? 24.187 18.546 -28.009 1.00 50.25 311 LYS A CA 1
ATOM 2588 C C . LYS A 1 311 ? 25.057 19.536 -28.800 1.00 50.25 311 LYS A C 1
ATOM 2590 O O . LYS A 1 311 ? 25.976 20.142 -28.234 1.00 50.25 311 LYS A O 1
ATOM 2595 N N . ALA A 1 312 ? 24.813 19.675 -30.100 1.00 48.09 312 ALA A N 1
ATOM 2596 C CA . ALA A 1 312 ? 25.593 20.561 -30.957 1.00 48.09 312 ALA A CA 1
ATOM 2597 C C . ALA A 1 312 ? 25.240 22.050 -30.780 1.00 48.09 312 ALA A C 1
ATOM 2599 O O . ALA A 1 312 ? 25.989 22.886 -31.270 1.00 48.09 312 ALA A O 1
ATOM 2600 N N . THR A 1 313 ? 24.152 22.391 -30.077 1.00 53.72 313 THR A N 1
ATOM 2601 C CA . THR A 1 313 ? 23.764 23.787 -29.827 1.00 53.72 313 THR A CA 1
ATOM 2602 C C . THR A 1 313 ? 23.937 24.167 -28.356 1.00 53.72 313 THR A C 1
ATOM 2604 O O . THR A 1 313 ? 23.626 23.390 -27.449 1.00 53.72 313 THR A O 1
ATOM 2607 N N . ASP A 1 314 ? 24.437 25.377 -28.108 1.00 54.53 314 ASP A N 1
ATOM 2608 C CA . ASP A 1 314 ? 24.665 25.900 -26.755 1.00 54.53 314 ASP A CA 1
ATOM 2609 C C . ASP A 1 314 ? 23.352 26.090 -25.968 1.00 54.53 314 ASP A C 1
ATOM 2611 O O . ASP A 1 314 ? 23.325 25.903 -24.753 1.00 54.53 314 ASP A O 1
ATOM 2615 N N . GLU A 1 315 ? 22.231 26.328 -26.657 1.00 56.00 315 GLU A N 1
ATOM 2616 C CA . GLU A 1 315 ? 20.886 26.402 -26.062 1.00 56.00 315 GLU A CA 1
ATOM 2617 C C . GLU A 1 315 ? 20.430 25.070 -25.443 1.00 56.00 315 GLU A C 1
ATOM 2619 O O . GLU A 1 315 ? 19.867 25.050 -24.346 1.00 56.00 315 GLU A O 1
ATOM 2624 N N . ALA A 1 316 ? 20.721 23.940 -26.099 1.00 55.06 316 ALA A N 1
ATOM 2625 C CA . ALA A 1 316 ? 20.423 22.611 -25.565 1.00 55.06 316 ALA A CA 1
ATOM 2626 C C . ALA A 1 316 ? 21.354 22.233 -24.400 1.00 55.06 316 ALA A C 1
ATOM 2628 O O . ALA A 1 316 ? 21.012 21.415 -23.551 1.00 55.06 316 ALA A O 1
ATOM 2629 N N . ARG A 1 317 ? 22.543 22.835 -24.307 1.00 57.16 317 ARG A N 1
ATOM 2630 C CA . ARG A 1 317 ? 23.412 22.647 -23.137 1.00 57.16 317 ARG A CA 1
ATOM 2631 C C . ARG A 1 317 ? 22.892 23.437 -21.942 1.00 57.16 317 ARG A C 1
ATOM 2633 O O . ARG A 1 317 ? 22.820 22.880 -20.856 1.00 57.16 317 ARG A O 1
ATOM 2640 N N . LEU A 1 318 ? 22.457 24.680 -22.156 1.00 61.50 318 LEU A N 1
ATOM 2641 C CA . LEU A 1 318 ? 21.936 25.547 -21.096 1.00 61.50 318 LEU A CA 1
ATOM 2642 C C . LEU A 1 318 ? 20.655 24.988 -20.450 1.00 61.50 318 LEU A C 1
ATOM 2644 O O . LEU A 1 318 ? 20.506 25.054 -19.232 1.00 61.50 318 LEU A O 1
ATOM 2648 N N . ARG A 1 319 ? 19.753 24.414 -21.259 1.00 60.09 319 ARG A N 1
ATOM 2649 C CA . ARG A 1 319 ? 18.487 23.819 -20.794 1.00 60.09 319 ARG A CA 1
ATOM 2650 C C . ARG A 1 319 ? 18.657 22.466 -20.085 1.00 60.09 319 ARG A C 1
ATOM 2652 O O . ARG A 1 319 ? 17.889 22.170 -19.180 1.00 60.09 319 ARG A O 1
ATOM 2659 N N . TRP A 1 320 ? 19.669 21.668 -20.443 1.00 62.78 320 TRP A N 1
ATOM 2660 C CA . TRP A 1 320 ? 19.877 20.307 -19.914 1.00 62.78 320 TRP A CA 1
ATOM 2661 C C . TRP A 1 320 ? 21.238 20.140 -19.220 1.00 62.78 320 TRP A C 1
ATOM 2663 O O . TRP A 1 320 ? 22.037 19.261 -19.554 1.00 62.78 320 TRP A O 1
ATOM 2673 N N . ASN A 1 321 ? 21.492 20.988 -18.220 1.00 58.72 321 ASN A N 1
ATOM 2674 C CA . ASN A 1 321 ? 22.675 20.905 -17.351 1.00 58.72 321 ASN A CA 1
ATOM 2675 C C . ASN A 1 321 ? 22.590 19.792 -16.282 1.00 58.72 321 ASN A C 1
ATOM 2677 O O . ASN A 1 321 ? 23.572 19.538 -15.584 1.00 58.72 321 ASN A O 1
ATOM 2681 N N . HIS A 1 322 ? 21.445 19.115 -16.157 1.00 61.59 322 HIS A N 1
ATOM 2682 C CA . HIS A 1 322 ? 21.181 18.115 -15.121 1.00 61.59 322 HIS A CA 1
ATOM 2683 C C . HIS A 1 322 ? 21.298 16.676 -15.648 1.00 61.59 322 HIS A C 1
ATOM 2685 O O . HIS A 1 322 ? 21.136 16.402 -16.839 1.00 61.59 322 HIS A O 1
ATOM 2691 N N . GLN A 1 323 ? 21.599 15.740 -14.744 1.00 73.69 323 GLN A N 1
ATOM 2692 C CA . GLN A 1 323 ? 21.438 14.310 -15.013 1.00 73.69 323 GLN A CA 1
ATOM 2693 C C . GLN A 1 323 ? 19.944 13.998 -15.095 1.00 73.69 323 GLN A C 1
ATOM 2695 O O . GLN A 1 323 ? 19.197 14.393 -14.205 1.00 73.69 323 GLN A O 1
ATOM 2700 N N . LEU A 1 324 ? 19.523 13.295 -16.145 1.00 79.50 324 LEU A N 1
ATOM 2701 C CA . LEU A 1 324 ? 18.118 12.959 -16.338 1.00 79.50 324 LEU A CA 1
ATOM 2702 C C . LEU A 1 324 ? 17.760 11.721 -15.514 1.00 79.50 324 LEU A C 1
ATOM 2704 O O . LEU A 1 324 ? 18.490 10.723 -15.514 1.00 79.50 324 LEU A O 1
ATOM 2708 N N . LYS A 1 325 ? 16.621 11.788 -14.830 1.00 87.62 325 LYS A N 1
ATOM 2709 C CA . LYS A 1 325 ? 16.045 10.678 -14.077 1.00 87.62 325 LYS A CA 1
ATOM 2710 C C . LYS A 1 325 ? 14.746 10.252 -14.741 1.00 87.62 325 LYS A C 1
ATOM 2712 O O . LYS A 1 325 ? 13.880 11.083 -14.977 1.00 87.62 325 LYS A O 1
ATOM 2717 N N . ILE A 1 326 ? 14.579 8.953 -14.974 1.00 90.75 326 ILE A N 1
ATOM 2718 C CA . ILE A 1 326 ? 13.268 8.428 -15.353 1.00 90.75 326 ILE A CA 1
ATOM 2719 C C . ILE A 1 326 ? 12.337 8.521 -14.138 1.00 90.75 326 ILE A C 1
ATOM 2721 O O . ILE A 1 326 ? 12.650 7.956 -13.080 1.00 90.75 326 ILE A O 1
ATOM 2725 N N . PRO A 1 327 ? 11.210 9.243 -14.242 1.00 94.19 327 PRO A N 1
ATOM 2726 C CA . PRO A 1 327 ? 10.308 9.422 -13.125 1.00 94.19 327 PRO A CA 1
ATOM 2727 C C . PRO A 1 327 ? 9.605 8.113 -12.768 1.00 94.19 327 PRO A C 1
ATOM 2729 O O . PRO A 1 327 ? 9.250 7.303 -13.622 1.00 94.19 327 PRO A O 1
ATOM 2732 N N . VAL A 1 328 ? 9.394 7.929 -11.468 1.00 95.50 328 VAL A N 1
ATOM 2733 C CA . VAL A 1 328 ? 8.546 6.875 -10.909 1.00 95.50 328 VAL A CA 1
ATOM 2734 C C . VAL A 1 328 ? 7.250 7.546 -10.486 1.00 95.50 328 VAL A C 1
ATOM 2736 O O . VAL A 1 328 ? 7.300 8.528 -9.736 1.00 95.50 328 VAL A O 1
ATOM 2739 N N . ILE A 1 329 ? 6.125 7.071 -11.010 1.00 95.31 329 ILE A N 1
ATOM 2740 C CA . ILE A 1 329 ? 4.837 7.768 -10.926 1.00 95.31 329 ILE A CA 1
ATOM 2741 C C . ILE A 1 329 ? 3.694 6.785 -10.656 1.00 95.31 329 ILE A C 1
ATOM 2743 O O . ILE A 1 329 ? 3.783 5.598 -10.981 1.00 95.31 329 ILE A O 1
ATOM 2747 N N . HIS A 1 330 ? 2.606 7.283 -10.072 1.00 93.25 330 HIS A N 1
ATOM 2748 C CA . HIS A 1 330 ? 1.333 6.556 -10.029 1.00 93.25 330 HIS A CA 1
ATOM 2749 C C . HIS A 1 330 ? 0.535 6.807 -11.313 1.00 93.25 330 HIS A C 1
ATOM 2751 O O . HIS A 1 330 ? 0.658 7.871 -11.918 1.00 93.25 330 HIS A O 1
ATOM 2757 N N . LYS A 1 331 ? -0.363 5.884 -11.686 1.00 89.81 331 LYS A N 1
ATOM 2758 C CA . LYS A 1 331 ? -1.229 6.052 -12.865 1.00 89.81 331 LYS A CA 1
ATOM 2759 C C . LYS A 1 331 ? -2.028 7.363 -12.844 1.00 89.81 331 LYS A C 1
ATOM 2761 O O . LYS A 1 331 ? -2.058 8.071 -13.838 1.00 89.81 331 LYS A O 1
ATOM 2766 N N . ARG A 1 332 ? -2.576 7.748 -11.687 1.00 88.75 332 ARG A N 1
ATOM 2767 C CA . ARG A 1 332 ? -3.281 9.032 -11.531 1.00 88.75 332 ARG A CA 1
ATOM 2768 C C . ARG A 1 332 ? -2.384 10.237 -11.823 1.00 88.75 332 ARG A C 1
ATOM 2770 O O . ARG A 1 332 ? -2.809 11.163 -12.492 1.00 88.75 332 ARG A O 1
ATOM 2777 N N . GLU A 1 333 ? -1.151 10.210 -11.329 1.00 92.62 333 GLU A N 1
ATOM 2778 C CA . GLU A 1 333 ? -0.197 11.296 -11.552 1.00 92.62 333 GLU A CA 1
ATOM 2779 C C . GLU A 1 333 ? 0.188 11.412 -13.032 1.00 92.62 333 GLU A C 1
ATOM 2781 O O . GLU A 1 333 ? 0.290 12.517 -13.555 1.00 92.62 333 GLU A O 1
ATOM 2786 N N . LEU A 1 334 ? 0.352 10.274 -13.715 1.00 92.50 334 LEU A N 1
ATOM 2787 C CA . LEU A 1 334 ? 0.541 10.238 -15.163 1.00 92.50 334 LEU A CA 1
ATOM 2788 C C . LEU A 1 334 ? -0.641 10.885 -15.888 1.00 92.50 334 LEU A C 1
ATOM 2790 O O . LEU A 1 334 ? -0.434 11.741 -16.741 1.00 92.50 334 LEU A O 1
ATOM 2794 N N . ASP A 1 335 ? -1.865 10.486 -15.546 1.00 91.50 335 ASP A N 1
ATOM 2795 C CA . ASP A 1 335 ? -3.073 10.976 -16.209 1.00 91.50 335 ASP A CA 1
ATOM 2796 C C . ASP A 1 335 ? -3.267 12.489 -15.974 1.00 91.50 335 ASP A C 1
ATOM 2798 O O . ASP A 1 335 ? -3.573 13.225 -16.918 1.00 91.50 335 ASP A O 1
ATOM 2802 N N . ASP A 1 336 ? -3.004 12.975 -14.754 1.00 91.56 336 ASP A N 1
ATOM 2803 C CA . ASP A 1 336 ? -3.027 14.402 -14.405 1.00 91.56 336 ASP A CA 1
ATOM 2804 C C . ASP A 1 336 ? -1.965 15.183 -15.204 1.00 91.56 336 ASP A C 1
ATOM 2806 O O . ASP A 1 336 ? -2.252 16.244 -15.769 1.00 91.56 336 ASP A O 1
ATOM 2810 N N . PHE A 1 337 ? -0.743 14.645 -15.309 1.00 91.69 337 PHE A N 1
ATOM 2811 C CA . PHE A 1 337 ? 0.321 15.261 -16.095 1.00 91.69 337 PHE A CA 1
ATOM 2812 C C . PHE A 1 337 ? -0.031 15.320 -17.578 1.00 91.69 337 PHE A C 1
ATOM 2814 O O . PHE A 1 337 ? 0.086 16.383 -18.184 1.00 91.69 337 PHE A O 1
ATOM 2821 N N . LEU A 1 338 ? -0.460 14.211 -18.183 1.00 90.00 338 LEU A N 1
ATOM 2822 C CA . LEU A 1 338 ? -0.807 14.163 -19.605 1.00 90.00 338 LEU A CA 1
ATOM 2823 C C . LEU A 1 338 ? -1.962 15.120 -19.937 1.00 90.00 338 LEU A C 1
ATOM 2825 O O . LEU A 1 338 ? -1.935 15.763 -20.985 1.00 90.00 338 LEU A O 1
ATOM 2829 N N . SER A 1 339 ? -2.915 15.287 -19.017 1.00 87.88 339 SER A N 1
ATOM 2830 C CA . SER A 1 339 ? -4.052 16.203 -19.175 1.00 87.88 339 SER A CA 1
ATOM 2831 C C . SER A 1 339 ? -3.679 17.684 -19.016 1.00 87.88 339 SER A C 1
ATOM 2833 O O . SER A 1 339 ? -4.387 18.551 -19.529 1.00 87.88 339 SER A O 1
ATOM 2835 N N . SER A 1 340 ? -2.564 18.005 -18.346 1.00 86.19 340 SER A N 1
ATOM 2836 C CA . SER A 1 340 ? -2.135 19.397 -18.114 1.00 86.19 340 SER A CA 1
ATOM 2837 C C . SER A 1 340 ? -1.738 20.144 -19.392 1.00 86.19 340 SER A C 1
ATOM 2839 O O . SER A 1 340 ? -1.725 21.372 -19.410 1.00 86.19 340 SER A O 1
ATOM 2841 N N . ALA A 1 341 ? -1.454 19.417 -20.474 1.00 72.69 341 ALA A N 1
ATOM 2842 C CA . ALA A 1 341 ? -1.077 19.989 -21.762 1.00 72.69 341 ALA A CA 1
ATOM 2843 C C . ALA A 1 341 ? -2.267 20.564 -22.571 1.00 72.69 341 ALA A C 1
ATOM 2845 O O . ALA A 1 341 ? -2.050 21.135 -23.636 1.00 72.69 341 ALA A O 1
ATOM 2846 N N . GLY A 1 342 ? -3.514 20.448 -22.090 1.00 65.69 342 GLY A N 1
ATOM 2847 C CA . GLY A 1 342 ? -4.727 20.873 -22.811 1.00 65.69 342 GLY A CA 1
ATOM 2848 C C . GLY A 1 342 ? -5.262 19.819 -23.797 1.00 65.69 342 GLY A C 1
ATOM 2849 O O . GLY A 1 342 ? -4.744 18.705 -23.860 1.00 65.69 342 GLY A O 1
ATOM 2850 N N . GLU A 1 343 ? -6.319 20.149 -24.561 1.00 53.12 343 GLU A N 1
ATOM 2851 C CA . GLU A 1 343 ? -6.926 19.261 -25.577 1.00 53.12 343 GLU A CA 1
ATOM 2852 C C . GLU A 1 343 ? -5.946 18.960 -26.729 1.00 53.12 343 GLU A C 1
ATOM 2854 O O . GLU A 1 343 ? -6.004 19.545 -27.813 1.00 53.12 343 GLU A O 1
ATOM 2859 N N . HIS A 1 344 ? -5.029 18.019 -26.527 1.00 54.84 344 HIS A N 1
ATOM 2860 C CA . HIS A 1 344 ? -4.219 17.480 -27.606 1.00 54.84 344 HIS A CA 1
ATOM 2861 C C . HIS A 1 344 ? -4.961 16.331 -28.289 1.00 54.84 344 HIS A C 1
ATOM 2863 O O . HIS A 1 344 ? -5.253 15.296 -27.690 1.00 54.84 344 HIS A O 1
ATOM 2869 N N . LYS A 1 345 ? -5.209 16.483 -29.596 1.00 53.81 345 LYS A N 1
ATOM 2870 C CA . LYS A 1 345 ? -5.397 15.331 -30.486 1.00 53.81 345 LYS A CA 1
ATOM 2871 C C . LYS A 1 345 ? -4.228 14.375 -30.243 1.00 53.81 345 LYS A C 1
ATOM 2873 O O . LYS A 1 345 ? -3.089 14.829 -30.245 1.00 53.81 345 LYS A O 1
ATOM 2878 N N . LEU A 1 346 ? -4.501 13.086 -30.054 1.00 58.75 346 LEU A N 1
ATOM 2879 C CA . LEU A 1 346 ? -3.475 12.042 -30.031 1.00 58.75 346 LEU A CA 1
ATOM 2880 C C . LEU A 1 346 ? -2.655 12.140 -31.328 1.00 58.75 346 LEU A C 1
ATOM 2882 O O . LEU A 1 346 ? -3.122 11.739 -32.395 1.00 58.75 346 LEU A O 1
ATOM 2886 N N . VAL A 1 347 ? -1.470 12.748 -31.257 1.00 75.50 347 VAL A N 1
ATOM 2887 C CA . VAL A 1 347 ? -0.521 12.808 -32.372 1.00 75.50 347 VAL A CA 1
ATOM 2888 C C . VAL A 1 347 ? 0.412 11.614 -32.224 1.00 75.50 347 VAL A C 1
ATOM 2890 O O . VAL A 1 347 ? 0.915 11.344 -31.135 1.00 75.50 347 VAL A O 1
ATOM 2893 N N . ASN A 1 348 ? 0.636 10.880 -33.313 1.00 83.62 348 ASN A N 1
ATOM 2894 C CA . ASN A 1 348 ? 1.629 9.811 -33.309 1.00 83.62 348 ASN A CA 1
ATOM 2895 C C . ASN A 1 348 ? 3.019 10.410 -33.042 1.00 83.62 348 ASN A C 1
ATOM 2897 O O . ASN A 1 348 ? 3.365 11.403 -33.690 1.00 83.62 348 ASN A O 1
ATOM 2901 N N . PRO A 1 349 ? 3.827 9.818 -32.144 1.00 86.88 349 PRO A N 1
ATOM 2902 C CA . PRO A 1 349 ? 5.175 10.305 -31.897 1.00 86.88 349 PRO A CA 1
ATOM 2903 C C . PRO A 1 349 ? 6.028 10.362 -33.167 1.00 86.88 349 PRO A C 1
ATOM 2905 O O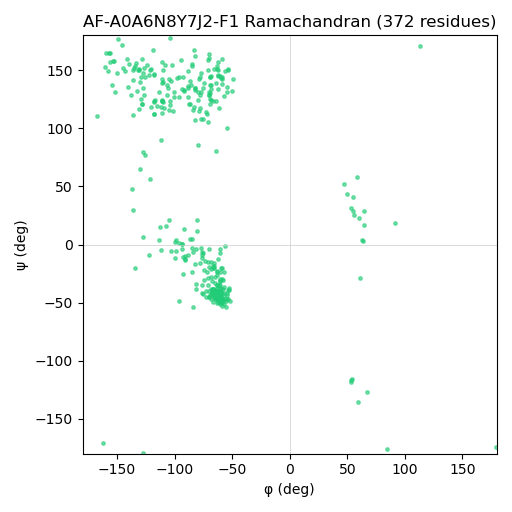 . PRO A 1 349 ? 5.873 9.524 -34.063 1.00 86.88 349 PRO A O 1
ATOM 2908 N N . SER A 1 350 ? 6.964 11.312 -33.227 1.00 84.94 350 SER A N 1
ATOM 2909 C CA . SER A 1 350 ? 7.864 11.449 -34.371 1.00 84.94 350 SER A CA 1
ATOM 2910 C C . SER A 1 350 ? 8.670 10.165 -34.594 1.00 84.94 350 SER A C 1
ATOM 2912 O O . SER A 1 350 ? 9.172 9.519 -33.665 1.00 84.94 350 SER A O 1
ATOM 2914 N N . THR A 1 351 ? 8.798 9.784 -35.866 1.00 83.44 351 THR A N 1
ATOM 2915 C CA . THR A 1 351 ? 9.674 8.693 -36.307 1.00 83.44 351 THR A CA 1
ATOM 2916 C C . THR A 1 351 ? 11.091 9.178 -36.615 1.00 83.44 351 THR A C 1
ATOM 2918 O O . THR A 1 351 ? 11.966 8.346 -36.855 1.00 83.44 351 THR A O 1
ATOM 2921 N N . ASN A 1 352 ? 11.325 10.498 -36.634 1.00 83.69 352 ASN A N 1
ATOM 2922 C CA . ASN A 1 352 ? 12.646 11.093 -36.809 1.00 83.69 352 ASN A CA 1
ATOM 2923 C C . ASN A 1 352 ? 13.423 11.018 -35.491 1.00 83.69 352 ASN A C 1
ATOM 2925 O O . ASN A 1 352 ? 13.033 11.618 -34.497 1.00 83.69 352 ASN A O 1
ATOM 2929 N N . GLU A 1 353 ? 14.546 10.304 -35.486 1.00 76.06 353 GLU A N 1
ATOM 2930 C CA . GLU A 1 353 ? 15.297 10.000 -34.260 1.00 76.06 353 GLU A CA 1
ATOM 2931 C C . GLU A 1 353 ? 15.847 11.245 -33.552 1.00 76.06 353 GLU A C 1
ATOM 2933 O O . GLU A 1 353 ? 15.798 11.332 -32.326 1.00 76.06 353 GLU A O 1
ATOM 2938 N N . LYS A 1 354 ? 16.329 12.243 -34.306 1.00 76.62 354 LYS A N 1
ATOM 2939 C CA . LYS A 1 354 ? 16.884 13.477 -33.724 1.00 76.62 354 LYS A CA 1
ATOM 2940 C C . LYS A 1 354 ? 15.799 14.336 -33.088 1.00 76.62 354 LYS A C 1
ATOM 2942 O O . LYS A 1 354 ? 15.991 14.839 -31.984 1.00 76.62 354 LYS A O 1
ATOM 2947 N N . GLU A 1 355 ? 14.685 14.500 -33.792 1.00 80.31 355 GLU A N 1
ATOM 2948 C CA . GLU A 1 355 ? 13.525 15.242 -33.297 1.00 80.31 355 GLU A CA 1
ATOM 2949 C C . GLU A 1 355 ? 12.929 14.549 -32.068 1.00 80.31 355 GLU A C 1
ATOM 2951 O O . GLU A 1 355 ? 12.719 15.176 -31.032 1.00 80.31 355 GLU A O 1
ATOM 2956 N N . GLN A 1 356 ? 12.741 13.233 -32.148 1.00 81.88 356 GLN A N 1
ATOM 2957 C CA . GLN A 1 356 ? 12.187 12.438 -31.067 1.00 81.88 356 GLN A CA 1
ATOM 2958 C C . GLN A 1 356 ? 13.037 12.510 -29.793 1.00 81.88 356 GLN A C 1
ATOM 2960 O O . GLN A 1 356 ? 12.481 12.655 -28.706 1.00 81.88 356 GLN A O 1
ATOM 2965 N N . TYR A 1 357 ? 14.368 12.470 -29.915 1.00 79.25 357 TYR A N 1
ATOM 2966 C CA . TYR A 1 357 ? 15.273 12.648 -28.778 1.00 79.25 357 TYR A CA 1
ATOM 2967 C C . TYR A 1 357 ? 15.097 14.013 -28.100 1.00 79.25 357 TYR A C 1
ATOM 2969 O O . TYR A 1 357 ? 15.062 14.099 -26.875 1.00 79.25 357 TYR A O 1
ATOM 2977 N N . GLN A 1 358 ? 14.953 15.087 -28.882 1.00 79.19 358 GLN A N 1
ATOM 2978 C CA . GLN A 1 358 ? 14.727 16.427 -28.333 1.00 79.19 358 GLN A CA 1
ATOM 2979 C C . GLN A 1 358 ? 13.370 16.532 -27.628 1.00 79.19 358 GLN A C 1
ATOM 2981 O O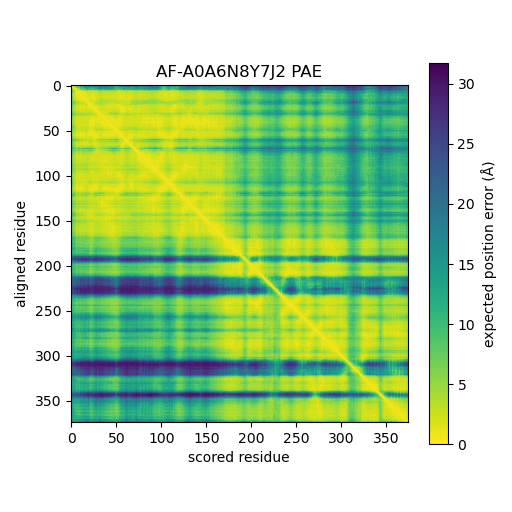 . GLN A 1 358 ? 13.292 17.090 -26.534 1.00 79.19 358 GLN A O 1
ATOM 2986 N N . LEU A 1 359 ? 12.317 15.964 -28.221 1.00 84.38 359 LEU A N 1
ATOM 2987 C CA . LEU A 1 359 ? 10.974 15.957 -27.640 1.00 84.38 359 LEU A CA 1
ATOM 2988 C C . LEU A 1 359 ? 10.901 15.123 -26.356 1.00 84.38 359 LEU A C 1
ATOM 2990 O O . LEU A 1 359 ? 10.250 15.534 -25.401 1.00 84.38 359 LEU A O 1
ATOM 2994 N N . PHE A 1 360 ? 11.603 13.990 -26.297 1.00 84.12 360 PHE A N 1
ATOM 2995 C CA . PHE A 1 360 ? 11.775 13.218 -25.066 1.00 84.12 360 PHE A CA 1
ATOM 2996 C C . PHE A 1 360 ? 12.360 14.074 -23.939 1.00 84.12 360 PHE A C 1
ATOM 2998 O O . PHE A 1 360 ? 11.784 14.151 -22.854 1.00 84.12 360 PHE A O 1
ATOM 3005 N N . LEU A 1 361 ? 13.494 14.730 -24.199 1.00 81.69 361 LEU A N 1
ATOM 3006 C CA . LEU A 1 361 ? 14.183 15.547 -23.204 1.00 81.69 361 LEU A CA 1
ATOM 3007 C C . LEU A 1 361 ? 13.308 16.703 -22.703 1.00 81.69 361 LEU A C 1
ATOM 3009 O O . LEU A 1 361 ? 13.357 17.038 -21.519 1.00 81.69 361 LEU A O 1
ATOM 3013 N N . LEU A 1 362 ? 12.516 17.300 -23.598 1.00 84.44 362 LEU A N 1
ATOM 3014 C CA . LEU A 1 362 ? 11.557 18.348 -23.260 1.00 84.44 362 LEU A CA 1
ATOM 3015 C C . LEU A 1 362 ? 10.430 17.813 -22.376 1.00 84.44 362 LEU A C 1
ATOM 3017 O O . LEU A 1 362 ? 10.183 18.375 -21.318 1.00 84.44 362 LEU A O 1
ATOM 3021 N N . ASN A 1 363 ? 9.813 16.694 -22.757 1.00 88.44 363 ASN A N 1
ATOM 3022 C CA . ASN A 1 363 ? 8.720 16.090 -21.996 1.00 88.44 363 ASN A CA 1
ATOM 3023 C C . ASN A 1 363 ? 9.139 15.691 -20.572 1.00 88.44 363 ASN A C 1
ATOM 3025 O O . ASN A 1 363 ? 8.333 15.791 -19.650 1.00 88.44 363 ASN A O 1
ATOM 3029 N N . GLN A 1 364 ? 10.385 15.244 -20.377 1.00 87.81 364 GLN A N 1
ATOM 3030 C CA . GLN A 1 364 ? 10.902 14.939 -19.038 1.00 87.81 364 GLN A CA 1
ATOM 3031 C C . GLN A 1 364 ? 11.109 16.197 -18.188 1.00 87.81 364 GLN A C 1
ATOM 3033 O O . GLN A 1 364 ? 10.766 16.193 -17.010 1.00 87.81 364 GLN A O 1
ATOM 3038 N N . LEU A 1 365 ? 11.617 17.280 -18.785 1.00 86.12 365 LEU A N 1
ATOM 3039 C CA . LEU A 1 365 ? 11.774 18.563 -18.096 1.00 86.12 365 LEU A CA 1
ATOM 3040 C C . LEU A 1 365 ? 10.411 19.169 -17.727 1.00 86.12 365 LEU A C 1
ATOM 3042 O O . LEU A 1 365 ? 10.205 19.566 -16.586 1.00 86.12 365 LEU A O 1
ATOM 3046 N N . GLU A 1 366 ? 9.460 19.170 -18.664 1.00 89.00 366 GLU A N 1
ATOM 3047 C CA . GLU A 1 366 ? 8.093 19.642 -18.417 1.00 89.00 366 GLU A CA 1
ATOM 3048 C C . GLU A 1 366 ? 7.423 18.890 -17.268 1.00 89.00 366 GLU A C 1
ATOM 3050 O O . GLU A 1 366 ? 6.666 19.479 -16.500 1.00 89.00 366 GLU A O 1
ATOM 3055 N N . PHE A 1 367 ? 7.689 17.589 -17.143 1.00 91.62 367 PHE A N 1
ATOM 3056 C CA . PHE A 1 367 ? 7.185 16.797 -16.032 1.00 91.62 367 PHE A CA 1
ATOM 3057 C C . PHE A 1 367 ? 7.771 17.235 -14.689 1.00 91.62 367 PHE A C 1
ATOM 3059 O O . PHE A 1 367 ? 7.031 17.355 -13.713 1.00 91.62 367 PHE A O 1
ATOM 3066 N N . GLU A 1 368 ? 9.080 17.482 -14.628 1.00 89.06 368 GLU A N 1
ATOM 3067 C CA . GLU A 1 368 ? 9.734 17.986 -13.418 1.00 89.06 368 GLU A CA 1
ATOM 3068 C C . GLU A 1 368 ? 9.179 19.359 -13.019 1.00 89.06 368 GLU A C 1
ATOM 3070 O O . GLU A 1 368 ? 8.803 19.549 -11.861 1.00 89.06 368 GLU A O 1
ATOM 3075 N N . ASP A 1 369 ? 9.046 20.280 -13.975 1.00 89.31 369 ASP A N 1
ATOM 3076 C CA . ASP A 1 369 ? 8.481 21.614 -13.748 1.00 89.31 369 ASP A CA 1
ATOM 3077 C C . ASP A 1 369 ? 7.017 21.543 -13.291 1.00 89.31 369 ASP A C 1
ATOM 3079 O O . ASP A 1 369 ? 6.637 22.179 -12.305 1.00 89.31 369 ASP A O 1
ATOM 3083 N N . TRP A 1 370 ? 6.200 20.719 -13.957 1.00 92.50 370 TRP A N 1
ATOM 3084 C CA . TRP A 1 370 ? 4.805 20.488 -13.582 1.00 92.50 370 TRP A CA 1
ATOM 3085 C C . TRP A 1 370 ? 4.697 19.940 -12.160 1.00 92.50 370 TRP A C 1
ATOM 3087 O O . TRP A 1 370 ? 3.955 20.484 -11.343 1.00 92.50 370 TRP A O 1
ATOM 3097 N N . ARG A 1 371 ? 5.477 18.909 -11.829 1.00 90.50 371 ARG A N 1
ATOM 3098 C CA . ARG A 1 371 ? 5.459 18.281 -10.505 1.00 90.50 371 ARG A CA 1
ATOM 3099 C C . ARG A 1 371 ? 5.902 19.248 -9.403 1.00 90.50 371 ARG A C 1
ATOM 3101 O O . ARG A 1 371 ? 5.356 19.184 -8.308 1.00 90.50 371 ARG A O 1
ATOM 3108 N N . ASN A 1 372 ? 6.851 20.143 -9.684 1.00 87.94 372 ASN A N 1
ATOM 3109 C CA . ASN A 1 372 ? 7.309 21.175 -8.744 1.00 87.94 372 ASN A CA 1
ATOM 3110 C C . ASN A 1 372 ? 6.300 22.322 -8.547 1.00 87.94 372 ASN A C 1
ATOM 3112 O O . ASN A 1 372 ? 6.460 23.112 -7.618 1.00 87.94 372 ASN A O 1
ATOM 3116 N N . SER A 1 373 ? 5.295 22.437 -9.420 1.00 86.81 373 SER A N 1
ATOM 3117 C CA . SER A 1 373 ? 4.246 23.464 -9.343 1.00 86.81 373 SER A CA 1
ATOM 3118 C C . SER A 1 373 ? 3.000 23.043 -8.547 1.00 86.81 373 SER A C 1
ATOM 3120 O O . SER A 1 373 ? 2.142 23.888 -8.285 1.00 86.81 373 SER A O 1
ATOM 3122 N N . LEU A 1 374 ? 2.899 21.755 -8.186 1.00 81.50 374 LEU A N 1
ATOM 3123 C CA . LEU A 1 374 ? 1.841 21.170 -7.347 1.00 81.50 374 LEU A CA 1
ATOM 3124 C C . LEU A 1 374 ? 2.088 21.422 -5.858 1.00 81.50 374 LEU A C 1
ATOM 3126 O O . LEU A 1 374 ? 1.072 21.535 -5.130 1.00 81.50 374 LEU A O 1
#

Mean predicted aligned error: 8.68 Å